Protein AF-0000000078239901 (afdb_homodimer)

Radius of gyration: 20.85 Å; Cα contacts (8 Å, |Δi|>4): 541; chains: 2; bounding box: 59×60×46 Å

Sequence (384 aa):
MGPTSSGNRYIVTVIDQFTRYLGAYAVPNNKAETIAEVLFSKWICEQGRWPDSIMSDRGTEFENSTTKALCSIMNITQRFTKGYCPRENGLTERVNGTISRMLQKTTVVPSEWDKILPQVVYAYNATPHDVTRESPHFLLYGHDPHYPSDVMPTTELSPNLVDYDQYKTEFLNGLKLARECIDEYRNNGARRMGPTSSGNRYIVTVIDQFTRYLGAYAVPNNKAETIAEVLFSKWICEQGRWPDSIMSDRGTEFENSTTKALCSIMNITQRFTKGYCPRENGLTERVNGTISRMLQKTTVVPSEWDKILPQVVYAYNATPHDVTRESPHFLLYGHDPHYPSDVMPTTELSPNLVDYDQYKTEFLNGLKLARECIDEYRNNGARR

Foldseek 3Di:
DDAAPVQFGDKDWDADPPLRQIDIDTHNDLALVRNCCCVPVPCCPVVVDDDQEDEEAPDCSCPDDVNVVVCVVSNYHYHYDDVPPCVVVVSVVVVVVLLVVLLVFQPPDVNCSNLLSVLLSLLQQQDQDPVVRHRSVCVVPVDHDDDPPPPPPPPCLPPPVPDDPVSVSSHSSSNVSSNVSVVVVVVVVVVD/DDAAPVQFGDKDWDADPPLRQIDIDTHNDLALVRNCCCVPVPVCPVVPDDDQEDEEAPDCSCPDDVNVVVCVVSNYHYHYDDVPPCVVVVSVVVVVVLLVVLLVQQPPDPNCSNLLSVLLSLLQQQDQDPVVRHRSVCVVPVDHDDDPPPPPPPPPLPPPVPDDPVSVSSHSSSNVSSNVSVVVVVVVVVVD

Structure (mmCIF, N/CA/C/O backbone):
data_AF-0000000078239901-model_v1
#
loop_
_entity.id
_entity.type
_entity.pdbx_description
1 polymer 'Integrase core domain protein'
#
loop_
_atom_site.group_PDB
_atom_site.id
_atom_site.type_symbol
_atom_site.label_atom_id
_atom_site.label_alt_id
_atom_site.label_comp_id
_atom_site.label_asym_id
_atom_site.label_entity_id
_atom_site.label_seq_id
_atom_site.pdbx_PDB_ins_code
_atom_site.Cartn_x
_atom_site.Cartn_y
_atom_site.Cartn_z
_atom_site.occupancy
_atom_site.B_iso_or_equiv
_atom_site.auth_seq_id
_atom_site.auth_comp_id
_atom_site.auth_asym_id
_atom_site.auth_atom_id
_atom_site.pdbx_PDB_model_num
ATOM 1 N N . MET A 1 1 ? 7.938 -7.555 -18.312 1 80.25 1 MET A N 1
ATOM 2 C CA . MET A 1 1 ? 6.57 -8.047 -18.453 1 80.25 1 MET A CA 1
ATOM 3 C C . MET A 1 1 ? 5.867 -7.367 -19.625 1 80.25 1 MET A C 1
ATOM 5 O O . MET A 1 1 ? 4.855 -7.867 -20.125 1 80.25 1 MET A O 1
ATOM 9 N N . GLY A 1 2 ? 6.477 -6.359 -20.312 1 85.19 2 GLY A N 1
ATOM 10 C CA . GLY A 1 2 ? 5.852 -5.586 -21.375 1 85.19 2 GLY A CA 1
ATOM 11 C C . GLY A 1 2 ? 4.898 -4.523 -20.859 1 85.19 2 GLY A C 1
ATOM 12 O O . GLY A 1 2 ? 4.57 -4.496 -19.672 1 85.19 2 GLY A O 1
ATOM 13 N N . PRO A 1 3 ? 4.445 -3.635 -21.672 1 93.19 3 PRO A N 1
ATOM 14 C CA . PRO A 1 3 ? 3.555 -2.545 -21.266 1 93.19 3 PRO A CA 1
ATOM 15 C C . PRO A 1 3 ? 2.145 -3.025 -20.938 1 93.19 3 PRO A C 1
ATOM 17 O O . PRO A 1 3 ? 1.633 -3.943 -21.578 1 93.19 3 PRO A O 1
ATOM 20 N N . THR A 1 4 ? 1.563 -2.465 -19.938 1 95.62 4 THR A N 1
ATOM 21 C CA . THR A 1 4 ? 0.193 -2.791 -19.562 1 95.62 4 THR A CA 1
ATOM 22 C C . THR A 1 4 ? -0.784 -1.768 -20.141 1 95.62 4 THR A C 1
ATOM 24 O O . THR A 1 4 ? -0.374 -0.695 -20.594 1 95.62 4 THR A O 1
ATOM 27 N N . SER A 1 5 ? -2.076 -2.152 -20.125 1 93.19 5 SER A N 1
ATOM 28 C CA . SER A 1 5 ? -3.127 -1.239 -20.562 1 93.19 5 SER A CA 1
ATOM 29 C C . SER A 1 5 ? -3.193 -0.004 -19.656 1 93.19 5 SER A C 1
ATOM 31 O O . SER A 1 5 ? -3.645 1.058 -20.094 1 93.19 5 SER A O 1
ATOM 33 N N . SER A 1 6 ? -2.652 -0.092 -18.438 1 92.38 6 SER A N 1
ATOM 34 C CA . SER A 1 6 ? -2.658 1.025 -17.5 1 92.38 6 SER A CA 1
ATOM 35 C C . SER A 1 6 ? -1.399 1.875 -17.641 1 92.38 6 SER A C 1
ATOM 37 O O . SER A 1 6 ? -1.228 2.867 -16.938 1 92.38 6 SER A O 1
ATOM 39 N N . GLY A 1 7 ? -0.468 1.478 -18.5 1 94.38 7 GLY A N 1
ATOM 40 C CA . GLY A 1 7 ? 0.704 2.281 -18.812 1 94.38 7 GLY A CA 1
ATOM 41 C C . GLY A 1 7 ? 1.938 1.86 -18.031 1 94.38 7 GLY A C 1
ATOM 42 O O . GLY A 1 7 ? 2.98 2.514 -18.109 1 94.38 7 GLY A O 1
ATOM 43 N N . ASN A 1 8 ? 1.846 0.802 -17.297 1 96.62 8 ASN A N 1
ATOM 44 C CA . ASN A 1 8 ? 3 0.309 -16.547 1 96.62 8 ASN A CA 1
ATOM 45 C C . ASN A 1 8 ? 3.889 -0.578 -17.422 1 96.62 8 ASN A C 1
ATOM 47 O O . ASN A 1 8 ? 3.408 -1.225 -18.344 1 96.62 8 ASN A O 1
ATOM 51 N N . ARG A 1 9 ? 5.227 -0.588 -17.047 1 95.88 9 ARG A N 1
ATOM 52 C CA . ARG A 1 9 ? 6.18 -1.339 -17.859 1 95.88 9 ARG A CA 1
ATOM 53 C C . ARG A 1 9 ? 7.145 -2.131 -16.969 1 95.88 9 ARG A C 1
ATOM 55 O O . ARG A 1 9 ? 7.691 -3.146 -17.406 1 95.88 9 ARG A O 1
ATOM 62 N N . TYR A 1 10 ? 7.324 -1.646 -15.758 1 94.44 10 TYR A N 1
ATOM 63 C CA . TYR A 1 10 ? 8.32 -2.23 -14.867 1 94.44 10 TYR A CA 1
ATOM 64 C C . TYR A 1 10 ? 7.703 -2.576 -13.516 1 94.44 10 TYR A C 1
ATOM 66 O O . TYR A 1 10 ? 6.625 -2.088 -13.18 1 94.44 10 TYR A O 1
ATOM 74 N N . ILE A 1 11 ? 8.367 -3.473 -12.836 1 96.06 11 ILE A N 1
ATOM 75 C CA . ILE A 1 11 ? 8.031 -3.764 -11.445 1 96.06 11 ILE A CA 1
ATOM 76 C C . ILE A 1 11 ? 9.211 -3.385 -10.547 1 96.06 11 ILE A C 1
ATOM 78 O O . ILE A 1 11 ? 10.352 -3.783 -10.797 1 96.06 11 ILE A O 1
ATOM 82 N N . VAL A 1 12 ? 9.008 -2.521 -9.594 1 94.81 12 VAL A N 1
ATOM 83 C CA . VAL A 1 12 ? 9.984 -2.246 -8.539 1 94.81 12 VAL A CA 1
ATOM 84 C C . VAL A 1 12 ? 9.695 -3.117 -7.324 1 94.81 12 VAL A C 1
ATOM 86 O O . VAL A 1 12 ? 8.602 -3.049 -6.75 1 94.81 12 VAL A O 1
ATOM 89 N N . THR A 1 13 ? 10.609 -3.943 -6.977 1 95.25 13 THR A N 1
ATOM 90 C CA . THR A 1 13 ? 10.438 -4.816 -5.82 1 95.25 13 THR A CA 1
ATOM 91 C C . THR A 1 13 ? 11.234 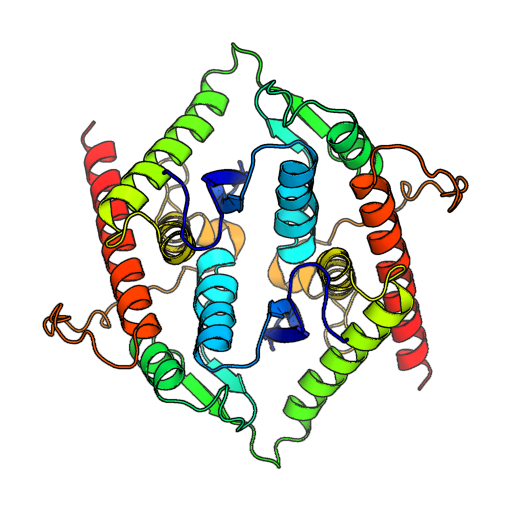-4.297 -4.629 1 95.25 13 THR A C 1
ATOM 93 O O . THR A 1 13 ? 12.344 -3.791 -4.793 1 95.25 13 THR A O 1
ATOM 96 N N . VAL A 1 14 ? 10.641 -4.336 -3.488 1 95 14 VAL A N 1
ATOM 97 C CA . VAL A 1 14 ? 11.266 -4.02 -2.207 1 95 14 VAL A CA 1
ATOM 98 C C . VAL A 1 14 ? 11.078 -5.191 -1.243 1 95 14 VAL A C 1
ATOM 100 O O . VAL A 1 14 ? 9.969 -5.688 -1.064 1 95 14 VAL A O 1
ATOM 103 N N . ILE A 1 15 ? 12.172 -5.637 -0.667 1 93.69 15 ILE A N 1
ATOM 104 C CA . ILE A 1 15 ? 12.086 -6.785 0.227 1 93.69 15 ILE A CA 1
ATOM 105 C C . ILE A 1 15 ? 12.711 -6.438 1.577 1 93.69 15 ILE A C 1
ATOM 107 O O . ILE A 1 15 ? 13.805 -5.867 1.635 1 93.69 15 ILE A O 1
ATOM 111 N N . ASP A 1 16 ? 11.938 -6.695 2.594 1 92.69 16 ASP A N 1
ATOM 112 C CA . ASP A 1 16 ? 12.477 -6.586 3.945 1 92.69 16 ASP A CA 1
ATOM 113 C C . ASP A 1 16 ? 13.422 -7.742 4.25 1 92.69 16 ASP A C 1
ATOM 115 O O . ASP A 1 16 ? 13.031 -8.906 4.188 1 92.69 16 ASP A O 1
ATOM 119 N N . GLN A 1 17 ? 14.594 -7.484 4.621 1 88.5 17 GLN A N 1
ATOM 120 C CA . GLN A 1 17 ? 15.609 -8.523 4.777 1 88.5 17 GLN A CA 1
ATOM 121 C C . GLN A 1 17 ? 15.344 -9.367 6.023 1 88.5 17 GLN A C 1
ATOM 123 O O . GLN A 1 17 ? 15.742 -10.531 6.086 1 88.5 17 GLN A O 1
ATOM 128 N N . PHE A 1 18 ? 14.625 -8.828 6.961 1 88.38 18 PHE A N 1
ATOM 129 C CA . PHE A 1 18 ? 14.367 -9.555 8.195 1 88.38 18 PHE A CA 1
ATOM 130 C C . PHE A 1 18 ? 13.156 -10.461 8.055 1 88.38 18 PHE A C 1
ATOM 132 O O . PHE A 1 18 ? 13.258 -11.68 8.227 1 88.38 18 PHE A O 1
ATOM 139 N N . THR A 1 19 ? 12.047 -9.938 7.672 1 92.5 19 THR A N 1
ATOM 140 C CA . THR A 1 19 ? 10.797 -10.688 7.582 1 92.5 19 THR A CA 1
ATOM 141 C C . THR A 1 19 ? 10.656 -11.336 6.211 1 92.5 19 THR A C 1
ATOM 143 O O . THR A 1 19 ? 9.836 -12.242 6.023 1 92.5 19 THR A O 1
ATOM 146 N N . ARG A 1 20 ? 11.414 -10.82 5.246 1 91.44 20 ARG A N 1
ATOM 147 C CA . ARG A 1 20 ? 11.344 -11.234 3.848 1 91.44 20 ARG A CA 1
ATOM 148 C C . ARG A 1 20 ? 10.031 -10.773 3.211 1 91.44 20 ARG A C 1
ATOM 150 O O . ARG A 1 20 ? 9.633 -11.289 2.164 1 91.44 20 ARG A O 1
ATOM 157 N N . TYR A 1 21 ? 9.367 -9.852 3.898 1 95.12 21 TYR A N 1
ATOM 158 C CA . TYR A 1 21 ? 8.125 -9.328 3.344 1 95.12 21 TYR A CA 1
ATOM 159 C C . TYR A 1 21 ? 8.383 -8.578 2.039 1 95.12 21 TYR A C 1
ATOM 161 O O . TYR A 1 21 ? 9.266 -7.719 1.972 1 95.12 21 TYR A O 1
ATOM 169 N N . LEU A 1 22 ? 7.613 -8.914 1.047 1 96.31 22 LEU A N 1
ATOM 170 C CA . LEU A 1 22 ? 7.809 -8.391 -0.302 1 96.31 22 LEU A CA 1
ATOM 171 C C . LEU A 1 22 ? 6.805 -7.285 -0.608 1 96.31 22 LEU A C 1
ATOM 173 O O . LEU A 1 22 ? 5.617 -7.422 -0.32 1 96.31 22 LEU A O 1
ATOM 177 N N . GLY A 1 23 ? 7.328 -6.176 -1.063 1 97.12 23 GLY A N 1
ATOM 178 C CA . GLY A 1 23 ? 6.547 -5.227 -1.837 1 97.12 23 GLY A CA 1
ATOM 179 C C . GLY A 1 23 ? 6.887 -5.234 -3.314 1 97.12 23 GLY A C 1
ATOM 180 O O . GLY A 1 23 ? 8.055 -5.363 -3.686 1 97.12 23 GLY A O 1
ATOM 181 N N . ALA A 1 24 ? 5.906 -5.133 -4.141 1 97.38 24 ALA A N 1
ATOM 182 C CA . ALA A 1 24 ? 6.078 -5.047 -5.59 1 97.38 24 ALA A CA 1
ATOM 183 C C . ALA A 1 24 ? 5.145 -4.004 -6.195 1 97.38 24 ALA A C 1
ATOM 185 O O . ALA A 1 24 ? 3.936 -4.023 -5.941 1 97.38 24 ALA A O 1
ATOM 186 N N . TYR A 1 25 ? 5.691 -3.145 -6.973 1 97.12 25 TYR A N 1
ATOM 187 C CA . TYR A 1 25 ? 4.961 -1.983 -7.469 1 97.12 25 TYR A CA 1
ATOM 188 C C . TYR A 1 25 ? 5.117 -1.844 -8.977 1 97.12 25 TYR A C 1
ATOM 190 O O . TYR A 1 25 ? 6.238 -1.771 -9.484 1 97.12 25 TYR A O 1
ATOM 198 N N . ALA A 1 26 ? 3.996 -1.856 -9.68 1 97.12 26 ALA A N 1
ATOM 199 C CA . ALA A 1 26 ? 4.016 -1.604 -11.125 1 97.12 26 ALA A CA 1
ATOM 200 C C . ALA A 1 26 ? 4.262 -0.126 -11.414 1 97.12 26 ALA A C 1
ATOM 202 O O . ALA A 1 26 ? 3.605 0.745 -10.844 1 97.12 26 ALA A O 1
ATOM 203 N N . VAL A 1 27 ? 5.238 0.148 -12.289 1 96.5 27 VAL A N 1
ATOM 204 C CA . VAL A 1 27 ? 5.586 1.536 -12.578 1 96.5 27 VAL A CA 1
ATOM 205 C C . VAL A 1 27 ? 5.738 1.73 -14.086 1 96.5 27 VAL A C 1
ATOM 207 O O . VAL A 1 27 ? 6.047 0.783 -14.812 1 96.5 27 VAL A O 1
ATOM 210 N N . PRO A 1 28 ? 5.512 2.98 -14.523 1 96 28 PRO A N 1
ATOM 211 C CA . PRO A 1 28 ? 5.559 3.236 -15.969 1 96 28 PRO A CA 1
ATOM 212 C C . PRO A 1 28 ? 6.984 3.334 -16.5 1 96 28 PRO A C 1
ATOM 214 O O . PRO A 1 28 ? 7.211 3.158 -17.703 1 96 28 PRO A O 1
ATOM 217 N N . ASN A 1 29 ? 7.941 3.684 -15.625 1 94.06 29 ASN A N 1
ATOM 218 C CA . ASN A 1 29 ? 9.336 3.846 -16.031 1 94.06 29 ASN A CA 1
ATOM 219 C C . ASN A 1 29 ? 10.289 3.584 -14.875 1 94.06 29 ASN A C 1
ATOM 221 O O . ASN A 1 29 ? 9.859 3.328 -13.75 1 94.06 29 ASN A O 1
ATOM 225 N N . ASN A 1 30 ? 11.492 3.578 -15.195 1 90.75 30 ASN A N 1
ATOM 226 C CA . ASN A 1 30 ? 12.492 3.297 -14.172 1 90.75 30 ASN A CA 1
ATOM 227 C C . ASN A 1 30 ? 13.32 4.535 -13.844 1 90.75 30 ASN A C 1
ATOM 229 O O . ASN A 1 30 ? 14.516 4.43 -13.555 1 90.75 30 ASN A O 1
ATOM 233 N N . LYS A 1 31 ? 12.688 5.656 -13.867 1 91.38 31 LYS A N 1
ATOM 234 C CA . LYS A 1 31 ? 13.375 6.902 -13.547 1 91.38 31 LYS A CA 1
ATOM 235 C C . LYS A 1 31 ? 13.586 7.047 -12.047 1 91.38 31 LYS A C 1
ATOM 237 O O . LYS A 1 31 ? 12.867 6.441 -11.25 1 91.38 31 LYS A O 1
ATOM 242 N N . ALA A 1 32 ? 14.508 7.887 -11.711 1 89.31 32 ALA A N 1
ATOM 243 C CA . ALA A 1 32 ? 14.883 8.109 -10.312 1 89.31 32 ALA A CA 1
ATOM 244 C C . ALA A 1 32 ? 13.688 8.578 -9.492 1 89.31 32 ALA A C 1
ATOM 246 O O . ALA A 1 32 ? 13.469 8.102 -8.375 1 89.31 32 ALA A O 1
ATOM 247 N N . GLU A 1 33 ? 12.938 9.461 -10.047 1 89.69 33 GLU A N 1
ATOM 248 C CA . GLU A 1 33 ? 11.789 10.008 -9.336 1 89.69 33 GLU A CA 1
ATOM 249 C C . GLU A 1 33 ? 10.742 8.93 -9.07 1 89.69 33 GLU A C 1
ATOM 251 O O . GLU A 1 33 ? 10.164 8.875 -7.98 1 89.69 33 GLU A O 1
ATOM 256 N N . THR A 1 34 ? 10.531 8.125 -10.07 1 93.12 34 THR A N 1
ATOM 257 C CA . THR A 1 34 ? 9.57 7.035 -9.945 1 93.12 34 THR A CA 1
ATOM 258 C C . THR A 1 34 ? 10.008 6.059 -8.859 1 93.12 34 THR A C 1
ATOM 260 O O . THR A 1 34 ? 9.195 5.633 -8.039 1 93.12 34 THR A O 1
ATOM 263 N N . ILE A 1 35 ? 11.211 5.77 -8.805 1 92.81 35 ILE A N 1
ATOM 264 C CA . ILE A 1 35 ? 11.75 4.848 -7.82 1 92.81 35 ILE A CA 1
ATOM 265 C C . ILE A 1 35 ? 11.664 5.465 -6.43 1 92.81 35 ILE A C 1
ATOM 267 O O . ILE A 1 35 ? 11.305 4.785 -5.461 1 92.81 35 ILE A O 1
ATOM 271 N N . ALA A 1 36 ? 12.008 6.723 -6.344 1 93.12 36 ALA A N 1
ATOM 272 C CA . ALA A 1 36 ? 11.898 7.422 -5.07 1 93.12 36 ALA A CA 1
ATOM 273 C C . ALA A 1 36 ? 10.461 7.395 -4.551 1 93.12 36 ALA A C 1
ATOM 275 O O . ALA A 1 36 ? 10.227 7.195 -3.357 1 93.12 36 ALA A O 1
ATOM 276 N N . GLU A 1 37 ? 9.531 7.598 -5.441 1 93.94 37 GLU A N 1
ATOM 277 C CA . GLU A 1 37 ? 8.125 7.562 -5.051 1 93.94 37 GLU A CA 1
ATOM 278 C C . GLU A 1 37 ? 7.742 6.203 -4.477 1 93.94 37 GLU A C 1
ATOM 280 O O . GLU A 1 37 ? 7.031 6.125 -3.471 1 93.94 37 GLU A O 1
ATOM 285 N N . VAL A 1 38 ? 8.172 5.191 -5.117 1 95.69 38 VAL A N 1
ATOM 286 C CA . VAL A 1 38 ? 7.887 3.838 -4.656 1 95.69 38 VAL A CA 1
ATOM 287 C C . VAL A 1 38 ? 8.461 3.637 -3.254 1 95.69 38 VAL A C 1
ATOM 289 O O . VAL A 1 38 ? 7.758 3.168 -2.354 1 95.69 38 VAL A O 1
ATOM 292 N N . LEU A 1 39 ? 9.656 4.035 -3.061 1 95.5 39 LEU A N 1
ATOM 293 C CA . LEU A 1 39 ? 10.359 3.779 -1.809 1 95.5 39 LEU A CA 1
ATOM 294 C C . LEU A 1 39 ? 9.797 4.637 -0.683 1 95.5 39 LEU A C 1
ATOM 296 O O . LEU A 1 39 ? 9.445 4.125 0.383 1 95.5 39 LEU A O 1
ATOM 300 N N . PHE A 1 40 ? 9.641 5.895 -0.945 1 94.75 40 PHE A N 1
ATOM 301 C CA . PHE A 1 40 ? 9.352 6.816 0.145 1 94.75 40 PHE A CA 1
ATOM 302 C C . PHE A 1 40 ? 7.848 7.012 0.302 1 94.75 40 PHE A C 1
ATOM 304 O O . PHE A 1 40 ? 7.32 6.945 1.414 1 94.75 40 PHE A O 1
ATOM 311 N N . SER A 1 41 ? 7.137 7.207 -0.778 1 95.75 41 SER A N 1
ATOM 312 C CA . SER A 1 41 ? 5.703 7.441 -0.682 1 95.75 41 SER A CA 1
ATOM 313 C C . SER A 1 41 ? 4.945 6.141 -0.438 1 95.75 41 SER A C 1
ATOM 315 O O . SER A 1 41 ? 4.07 6.078 0.431 1 95.75 41 SER A O 1
ATOM 317 N N . LYS A 1 42 ? 5.254 5.102 -1.171 1 96.25 42 LYS A N 1
ATOM 318 C CA . LYS A 1 42 ? 4.469 3.873 -1.099 1 96.25 42 LYS A CA 1
ATOM 319 C C . LYS A 1 42 ? 4.961 2.971 0.029 1 96.25 42 LYS A C 1
ATOM 321 O O . LYS A 1 42 ? 4.258 2.768 1.021 1 96.25 42 LYS A O 1
ATOM 326 N N . TRP A 1 43 ? 6.203 2.555 0 1 96.75 43 TRP A N 1
ATOM 327 C CA . TRP A 1 43 ? 6.734 1.589 0.957 1 96.75 43 TRP A CA 1
ATOM 328 C C . TRP A 1 43 ? 6.777 2.182 2.361 1 96.75 43 TRP A C 1
ATOM 330 O O . TRP A 1 43 ? 6.273 1.582 3.312 1 96.75 43 TRP A O 1
ATOM 340 N N . ILE A 1 44 ? 7.324 3.383 2.465 1 95.5 44 ILE A N 1
ATOM 341 C CA . ILE A 1 44 ? 7.551 3.955 3.787 1 95.5 44 ILE A CA 1
ATOM 342 C C . ILE A 1 44 ? 6.27 4.625 4.285 1 95.5 44 ILE A C 1
ATOM 344 O O . ILE A 1 44 ? 5.695 4.207 5.289 1 95.5 44 ILE A O 1
ATOM 348 N N . CYS A 1 45 ? 5.73 5.621 3.551 1 95.19 45 CYS A N 1
ATOM 349 C CA . CYS A 1 45 ? 4.641 6.441 4.074 1 95.19 45 CYS A CA 1
ATOM 350 C C . CYS A 1 45 ? 3.326 5.672 4.059 1 95.19 45 CYS A C 1
ATOM 352 O O . CYS A 1 45 ? 2.672 5.531 5.094 1 95.19 45 CYS A O 1
ATOM 354 N N . GLU A 1 46 ? 2.963 5.137 2.936 1 94.75 46 GLU A N 1
ATOM 355 C CA . GLU A 1 46 ? 1.666 4.48 2.811 1 94.75 46 GLU A CA 1
ATOM 356 C C . GLU A 1 46 ? 1.615 3.199 3.639 1 94.75 46 GLU A C 1
ATOM 358 O O . GLU A 1 46 ? 0.605 2.91 4.281 1 94.75 46 GLU A O 1
ATOM 363 N N . GLN A 1 47 ? 2.746 2.439 3.625 1 94.5 47 GLN A N 1
ATOM 364 C CA . GLN A 1 47 ? 2.709 1.123 4.254 1 94.5 47 GLN A CA 1
ATOM 365 C C . GLN A 1 47 ? 3.393 1.145 5.617 1 94.5 47 GLN A C 1
ATOM 367 O O . GLN A 1 47 ? 3.348 0.159 6.355 1 94.5 47 GLN A O 1
ATOM 372 N N . GLY A 1 48 ? 4.012 2.277 5.953 1 92.75 48 GLY A N 1
ATOM 373 C CA . GLY A 1 48 ? 4.535 2.48 7.293 1 92.75 48 GLY A CA 1
ATOM 374 C C . GLY A 1 48 ? 5.797 1.679 7.57 1 92.75 48 GLY A C 1
ATOM 375 O O . GLY A 1 48 ? 6.078 1.335 8.719 1 92.75 48 GLY A O 1
ATOM 376 N N . ARG A 1 49 ? 6.551 1.345 6.504 1 93.44 49 ARG A N 1
ATOM 377 C CA . ARG A 1 49 ? 7.719 0.492 6.688 1 93.44 49 ARG A CA 1
ATOM 378 C C . ARG A 1 49 ? 9.008 1.293 6.543 1 93.44 49 ARG A C 1
ATOM 380 O O . ARG A 1 49 ? 9.648 1.268 5.488 1 93.44 49 ARG A O 1
ATOM 387 N N . TRP A 1 50 ? 9.406 1.947 7.598 1 93.06 50 TRP A N 1
ATOM 388 C CA . TRP A 1 50 ? 10.609 2.781 7.637 1 93.06 50 TRP A CA 1
ATOM 389 C C . TRP A 1 50 ? 11.852 1.937 7.898 1 93.06 50 TRP A C 1
ATOM 391 O O . TRP A 1 50 ? 12.023 1.397 8.992 1 93.06 50 TRP A O 1
ATOM 401 N N . PRO A 1 51 ? 12.711 1.903 6.938 1 92.69 51 PRO A N 1
ATOM 402 C CA . PRO A 1 51 ? 13.898 1.067 7.121 1 92.69 51 PRO A CA 1
ATOM 403 C C . PRO A 1 51 ? 15.062 1.824 7.762 1 92.69 51 PRO A C 1
ATOM 405 O O . PRO A 1 51 ? 15.125 3.053 7.672 1 92.69 51 PRO A O 1
ATOM 408 N N . ASP A 1 52 ? 15.922 1.051 8.383 1 91.5 52 ASP A N 1
ATOM 409 C CA . ASP A 1 52 ? 17.172 1.63 8.859 1 91.5 52 ASP A CA 1
ATOM 410 C C . ASP A 1 52 ? 18.156 1.833 7.715 1 91.5 52 ASP A C 1
ATOM 412 O O . ASP A 1 52 ? 18.922 2.797 7.715 1 91.5 52 ASP A O 1
ATOM 416 N N . SER A 1 53 ? 18.062 0.915 6.797 1 92.81 53 SER A N 1
ATOM 417 C CA . SER A 1 53 ? 18.953 0.974 5.648 1 92.81 53 SER A CA 1
ATOM 418 C C . SER A 1 53 ? 18.281 0.442 4.387 1 92.81 53 SER A C 1
ATOM 420 O O . SER A 1 53 ? 17.406 -0.426 4.465 1 92.81 53 SER A O 1
ATOM 422 N N . ILE A 1 54 ? 18.641 1.037 3.314 1 91.56 54 ILE A N 1
ATOM 423 C CA . ILE A 1 54 ? 18.203 0.582 2.004 1 91.56 54 ILE A CA 1
ATOM 424 C C . ILE A 1 54 ? 19.391 0.094 1.189 1 91.56 54 ILE A C 1
ATOM 426 O O . ILE A 1 54 ? 20.391 0.8 1.067 1 91.56 54 ILE A O 1
ATOM 430 N N . MET A 1 55 ? 19.25 -1.132 0.747 1 89.38 55 MET A N 1
ATOM 431 C CA . MET A 1 55 ? 20.281 -1.718 -0.109 1 89.38 55 MET A CA 1
ATOM 432 C C . MET A 1 55 ? 19.781 -1.854 -1.543 1 89.38 55 MET A C 1
ATOM 434 O O . MET A 1 55 ? 18.688 -2.369 -1.777 1 89.38 55 MET A O 1
ATOM 438 N N . SER A 1 56 ? 20.578 -1.285 -2.52 1 86 56 SER A N 1
ATOM 439 C CA . SER A 1 56 ? 20.203 -1.386 -3.924 1 86 56 SER A CA 1
ATOM 440 C C . SER A 1 56 ? 21.422 -1.574 -4.816 1 86 56 SER A C 1
ATOM 442 O O . SER A 1 56 ? 22.547 -1.418 -4.359 1 86 56 SER A O 1
ATOM 444 N N . ASP A 1 57 ? 21.172 -2.037 -6.047 1 78.81 57 ASP A N 1
ATOM 445 C CA . ASP A 1 57 ? 22.266 -2.084 -7.012 1 78.81 57 ASP A CA 1
ATOM 446 C C . ASP A 1 57 ? 22.672 -0.68 -7.457 1 78.81 57 ASP A C 1
ATOM 448 O O . ASP A 1 57 ? 22.047 0.306 -7.051 1 78.81 57 ASP A O 1
ATOM 452 N N . ARG A 1 58 ? 23.766 -0.565 -8.133 1 72.75 58 ARG A N 1
ATOM 453 C CA . ARG A 1 58 ? 24.328 0.732 -8.492 1 72.75 58 ARG A CA 1
ATOM 454 C C . ARG A 1 58 ? 23.719 1.242 -9.797 1 72.75 58 ARG A C 1
ATOM 456 O O . ARG A 1 58 ? 24.406 1.901 -10.586 1 72.75 58 ARG A O 1
ATOM 463 N N . GLY A 1 59 ? 22.516 0.968 -9.969 1 78.56 59 GLY A N 1
ATOM 464 C CA . GLY A 1 59 ? 21.844 1.568 -11.109 1 78.56 59 GLY A CA 1
ATOM 465 C C . GLY A 1 59 ? 21.5 3.033 -10.906 1 78.56 59 GLY A C 1
ATOM 466 O O . GLY A 1 59 ? 21.219 3.457 -9.781 1 78.56 59 GLY A O 1
ATOM 467 N N . THR A 1 60 ? 21.531 3.859 -11.875 1 77.81 60 THR A N 1
ATOM 468 C CA . THR A 1 60 ? 21.312 5.297 -11.805 1 77.81 60 THR A CA 1
ATOM 469 C C . THR A 1 60 ? 19.938 5.598 -11.203 1 77.81 60 THR A C 1
ATOM 471 O O . THR A 1 60 ? 19.719 6.676 -10.648 1 77.81 60 THR A O 1
ATOM 474 N N . GLU A 1 61 ? 19.047 4.66 -11.32 1 81.5 61 GLU A N 1
ATOM 475 C CA . GLU A 1 61 ? 17.703 4.832 -10.766 1 81.5 61 GLU A CA 1
ATOM 476 C C . GLU A 1 61 ? 17.734 4.754 -9.242 1 81.5 61 GLU A C 1
ATOM 478 O O . GLU A 1 61 ? 16.828 5.246 -8.57 1 81.5 61 GLU A O 1
ATOM 483 N N . PHE A 1 62 ? 18.797 4.277 -8.688 1 82.31 62 PHE A N 1
ATOM 484 C CA . PHE A 1 62 ? 18.922 4.133 -7.246 1 82.31 62 PHE A CA 1
ATOM 485 C C . PHE A 1 62 ? 20 5.055 -6.695 1 82.31 62 PHE A C 1
ATOM 487 O O . PHE A 1 62 ? 19.906 5.527 -5.562 1 82.31 62 PHE A O 1
ATOM 494 N N . GLU A 1 63 ? 20.984 5.109 -7.539 1 79.31 63 GLU A N 1
ATOM 495 C CA . GLU A 1 63 ? 22.078 5.984 -7.141 1 79.31 63 GLU A CA 1
ATOM 496 C C . GLU A 1 63 ? 21.953 7.359 -7.789 1 79.31 63 GLU A C 1
ATOM 498 O O . GLU A 1 63 ? 22.469 7.59 -8.883 1 79.31 63 GLU A O 1
ATOM 503 N N . ASN A 1 64 ? 21.281 8.219 -7.125 1 84.44 64 ASN A N 1
ATOM 504 C CA . ASN A 1 64 ? 21.031 9.57 -7.609 1 84.44 64 ASN A CA 1
ATOM 505 C C . ASN A 1 64 ? 20.891 10.562 -6.457 1 84.44 64 ASN A C 1
ATOM 507 O O . ASN A 1 64 ? 20.797 10.156 -5.297 1 84.44 64 ASN A O 1
ATOM 511 N N . SER A 1 65 ? 20.922 11.727 -6.781 1 83 65 SER A N 1
ATOM 512 C CA . SER A 1 65 ? 20.969 12.789 -5.777 1 83 65 SER A CA 1
ATOM 513 C C . SER A 1 65 ? 19.656 12.844 -4.992 1 83 65 SER A C 1
ATOM 515 O O . SER A 1 65 ? 19.656 13.164 -3.801 1 83 65 SER A O 1
ATOM 517 N N . THR A 1 66 ? 18.609 12.531 -5.652 1 84.44 66 THR A N 1
ATOM 518 C CA . THR A 1 66 ? 17.312 12.594 -5.008 1 84.44 66 THR A CA 1
ATOM 519 C C . THR A 1 66 ? 17.203 11.555 -3.896 1 84.44 66 THR A C 1
ATOM 521 O O . THR A 1 66 ? 16.875 11.891 -2.756 1 84.44 66 THR A O 1
ATOM 524 N N . THR A 1 67 ? 17.469 10.391 -4.207 1 88.56 67 THR A N 1
ATOM 525 C CA . THR A 1 67 ? 17.391 9.297 -3.24 1 88.56 67 THR A CA 1
ATOM 526 C C . THR A 1 67 ? 18.406 9.492 -2.117 1 88.56 67 THR A C 1
ATOM 528 O O . THR A 1 67 ? 18.094 9.289 -0.944 1 88.56 67 THR A O 1
ATOM 531 N N . LYS A 1 68 ? 19.531 9.922 -2.477 1 87.31 68 LYS A N 1
ATOM 532 C CA . LYS A 1 68 ? 20.578 10.172 -1.489 1 87.31 68 LYS A CA 1
ATOM 533 C C . LYS A 1 68 ? 20.156 11.242 -0.49 1 87.31 68 LYS A C 1
ATOM 535 O O . LYS A 1 68 ? 20.328 11.078 0.719 1 87.31 68 LYS A O 1
ATOM 540 N N . ALA A 1 69 ? 19.641 12.289 -0.965 1 84.69 69 ALA A N 1
ATOM 541 C CA . ALA A 1 69 ? 19.203 13.391 -0.11 1 84.69 69 ALA A CA 1
ATOM 542 C C . ALA A 1 69 ? 18.078 12.945 0.818 1 84.69 69 ALA A C 1
ATOM 544 O O . ALA A 1 69 ? 18.094 13.258 2.012 1 84.69 69 ALA A O 1
ATOM 545 N N . LEU A 1 70 ? 17.109 12.234 0.261 1 87.94 70 LEU A N 1
ATOM 546 C CA . LEU A 1 70 ? 15.969 11.758 1.047 1 87.94 70 LEU A CA 1
ATOM 547 C C . LEU A 1 70 ? 16.438 10.797 2.137 1 87.94 70 LEU A C 1
ATOM 549 O O . LEU A 1 70 ? 15.992 10.898 3.285 1 87.94 70 LEU A O 1
ATOM 553 N N . CYS A 1 71 ? 17.297 9.914 1.771 1 89.69 71 CYS A N 1
ATOM 554 C CA . CYS A 1 71 ? 17.828 8.977 2.752 1 89.69 71 CYS A CA 1
ATOM 555 C C . CYS A 1 71 ? 18.562 9.719 3.867 1 89.69 71 CYS A C 1
ATOM 557 O O . CYS A 1 71 ? 18.359 9.43 5.047 1 89.69 71 CYS A O 1
ATOM 559 N N . SER A 1 72 ? 1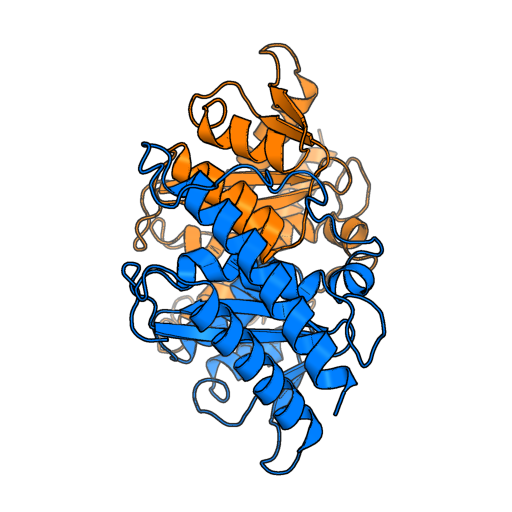9.344 10.641 3.486 1 86.56 72 SER A N 1
ATOM 560 C CA . SER A 1 72 ? 20.109 11.406 4.461 1 86.56 72 SER A CA 1
ATOM 561 C C . SER A 1 72 ? 19.188 12.133 5.438 1 86.56 72 SER A C 1
ATOM 563 O O . SER A 1 72 ? 19.344 12.023 6.652 1 86.56 72 SER A O 1
ATOM 565 N N . ILE A 1 73 ? 18.219 12.797 4.961 1 83.75 73 ILE A N 1
ATOM 566 C CA . ILE A 1 73 ? 17.312 13.602 5.781 1 83.75 73 ILE A CA 1
ATOM 567 C C . ILE A 1 73 ? 16.469 12.688 6.664 1 83.75 73 ILE A C 1
ATOM 569 O O . ILE A 1 73 ? 16.188 13.016 7.82 1 83.75 73 ILE A O 1
ATOM 573 N N . MET A 1 74 ? 16.109 11.547 6.145 1 88.19 74 MET A N 1
ATOM 574 C CA . MET A 1 74 ? 15.242 10.617 6.859 1 88.19 74 MET A CA 1
ATOM 575 C C . MET A 1 74 ? 16.062 9.664 7.727 1 88.19 74 MET A C 1
ATOM 577 O O . MET A 1 74 ? 15.508 8.742 8.336 1 88.19 74 MET A O 1
ATOM 581 N N . ASN A 1 75 ? 17.297 9.859 7.727 1 88.94 75 ASN A N 1
ATOM 582 C CA . ASN A 1 75 ? 18.203 9.055 8.523 1 88.94 75 ASN A CA 1
ATOM 583 C C . ASN A 1 75 ? 18.141 7.578 8.141 1 88.94 75 ASN A C 1
ATOM 585 O O . ASN A 1 75 ? 18.031 6.711 9.008 1 88.94 75 ASN A O 1
ATOM 589 N N . ILE A 1 76 ? 18.047 7.363 6.871 1 91.56 76 ILE A N 1
ATOM 590 C CA . ILE A 1 76 ? 18.125 6.027 6.293 1 91.56 76 ILE A CA 1
ATOM 591 C C . ILE A 1 76 ? 19.484 5.824 5.645 1 91.56 76 ILE A C 1
ATOM 593 O O . ILE A 1 76 ? 19.938 6.648 4.84 1 91.56 76 ILE A O 1
ATOM 597 N N . THR A 1 77 ? 20.203 4.801 6.012 1 92.5 77 THR A N 1
ATOM 598 C CA . THR A 1 77 ? 21.516 4.531 5.418 1 92.5 77 THR A CA 1
ATOM 599 C C . THR A 1 77 ? 21.359 3.881 4.047 1 92.5 77 THR A C 1
ATOM 601 O O . THR A 1 77 ? 20.641 2.883 3.902 1 92.5 77 THR A O 1
ATOM 604 N N . GLN A 1 78 ? 21.938 4.496 3.088 1 89.88 78 GLN A N 1
ATOM 605 C CA . GLN A 1 78 ? 21.922 3.92 1.747 1 89.88 78 GLN A CA 1
ATOM 606 C C . GLN A 1 78 ? 23.156 3.057 1.501 1 89.88 78 GLN A C 1
ATOM 608 O O . GLN A 1 78 ? 24.281 3.494 1.733 1 89.88 78 GLN A O 1
ATOM 613 N N . ARG A 1 79 ? 22.891 1.85 1.103 1 86.88 79 ARG A N 1
ATOM 614 C CA . ARG A 1 79 ? 23.969 0.917 0.788 1 86.88 79 ARG A CA 1
ATOM 615 C C . ARG A 1 79 ? 23.828 0.374 -0.63 1 86.88 79 ARG A C 1
ATOM 617 O O . ARG A 1 79 ? 22.719 0.191 -1.121 1 86.88 79 ARG A O 1
ATOM 624 N N . PHE A 1 80 ? 24.984 0.245 -1.219 1 83.75 80 PHE A N 1
ATOM 625 C CA . PHE A 1 80 ? 24.969 -0.294 -2.574 1 83.75 80 PHE A CA 1
ATOM 626 C C . PHE A 1 80 ? 25.672 -1.644 -2.629 1 83.75 80 PHE A C 1
ATOM 628 O O . PHE A 1 80 ? 26.688 -1.841 -1.975 1 83.75 80 PHE A O 1
ATOM 635 N N . THR A 1 81 ? 24.969 -2.594 -3.139 1 76.06 81 THR A N 1
ATOM 636 C CA . THR A 1 81 ? 25.562 -3.918 -3.275 1 76.06 81 THR A CA 1
ATOM 637 C C . THR A 1 81 ? 26.719 -3.891 -4.277 1 76.06 81 THR A C 1
ATOM 639 O O . THR A 1 81 ? 26.641 -3.215 -5.305 1 76.06 81 THR A O 1
ATOM 642 N N . LYS A 1 82 ? 27.875 -4.051 -3.693 1 64.06 82 LYS A N 1
ATOM 643 C CA . LYS A 1 82 ? 29.016 -4.207 -4.605 1 64.06 82 LYS A CA 1
ATOM 644 C C . LYS A 1 82 ? 28.766 -5.355 -5.586 1 64.06 82 LYS A C 1
ATOM 646 O O . LYS A 1 82 ? 28.016 -6.289 -5.285 1 64.06 82 LYS A O 1
ATOM 651 N N . GLY A 1 83 ? 29.047 -5.184 -6.969 1 58.34 83 GLY A N 1
ATOM 652 C CA . GLY A 1 83 ? 29.094 -6.387 -7.781 1 58.34 83 GLY A CA 1
ATOM 653 C C . GLY A 1 83 ? 29.391 -7.637 -6.98 1 58.34 83 GLY A C 1
ATOM 654 O O . GLY A 1 83 ? 29.188 -8.758 -7.461 1 58.34 83 GLY A O 1
ATOM 655 N N . TYR A 1 84 ? 29.875 -7.391 -5.77 1 54.66 84 TYR A N 1
ATOM 656 C CA . TYR A 1 84 ? 30.469 -8.562 -5.133 1 54.66 84 TYR A CA 1
ATOM 657 C C . TYR A 1 84 ? 29.656 -8.992 -3.914 1 54.66 84 TYR A C 1
ATOM 659 O O . TYR A 1 84 ? 30.172 -9.648 -3.012 1 54.66 84 TYR A O 1
ATOM 667 N N . CYS A 1 85 ? 28.438 -8.445 -3.631 1 63.09 85 CYS A N 1
ATOM 668 C CA . CYS A 1 85 ? 27.703 -9.125 -2.561 1 63.09 85 CYS A CA 1
ATOM 669 C C . CYS A 1 85 ? 26.719 -10.141 -3.127 1 63.09 85 CYS A C 1
ATOM 671 O O . CYS A 1 85 ? 25.547 -9.844 -3.301 1 63.09 85 CYS A O 1
ATOM 673 N N . PRO A 1 86 ? 27.234 -11.352 -3.395 1 65.38 86 PRO A N 1
ATOM 674 C CA . PRO A 1 86 ? 26.484 -12.398 -4.094 1 65.38 86 PRO A CA 1
ATOM 675 C C . PRO A 1 86 ? 25.172 -12.766 -3.385 1 65.38 86 PRO A C 1
ATOM 677 O O . PRO A 1 86 ? 24.172 -13.031 -4.039 1 65.38 86 PRO A O 1
ATOM 680 N N . ARG A 1 87 ? 25.172 -12.602 -2.02 1 67.88 87 ARG A N 1
ATOM 681 C CA . ARG A 1 87 ? 24.016 -13.078 -1.271 1 67.88 87 ARG A CA 1
ATOM 682 C C . ARG A 1 87 ? 22.828 -12.148 -1.45 1 67.88 87 ARG A C 1
ATOM 684 O O . ARG A 1 87 ? 21.703 -12.602 -1.69 1 67.88 87 ARG A O 1
ATOM 691 N N . GLU A 1 88 ? 23.094 -10.859 -1.311 1 67.44 88 GLU A N 1
ATOM 692 C CA . GLU A 1 88 ? 22 -9.898 -1.415 1 67.44 88 GLU A CA 1
ATOM 693 C C . GLU A 1 88 ? 21.484 -9.805 -2.848 1 67.44 88 GLU A C 1
ATOM 695 O O . GLU A 1 88 ? 20.281 -9.688 -3.074 1 67.44 88 GLU A O 1
ATOM 700 N N . ASN A 1 89 ? 22.453 -9.828 -3.762 1 71.75 89 ASN A N 1
ATOM 701 C CA . ASN A 1 89 ? 22.062 -9.836 -5.168 1 71.75 89 ASN A CA 1
ATOM 702 C C . ASN A 1 89 ? 21.297 -11.102 -5.539 1 71.75 89 ASN A C 1
ATOM 704 O O . ASN A 1 89 ? 20.359 -11.055 -6.324 1 71.75 89 ASN A O 1
ATOM 708 N N . GLY A 1 90 ? 21.734 -12.109 -4.867 1 75.44 90 GLY A N 1
ATOM 709 C CA . GLY A 1 90 ? 21.078 -13.375 -5.117 1 75.44 90 GLY A CA 1
ATOM 710 C C . GLY A 1 90 ? 19.625 -13.398 -4.652 1 75.44 90 GLY A C 1
ATOM 711 O O . GLY A 1 90 ? 18.75 -13.914 -5.348 1 75.44 90 GLY A O 1
ATOM 712 N N . LEU A 1 91 ? 19.344 -12.703 -3.498 1 80 91 LEU A N 1
ATOM 713 C CA . LEU A 1 91 ? 18 -12.672 -2.963 1 80 91 LEU A CA 1
ATOM 714 C C . LEU A 1 91 ? 17.062 -11.883 -3.881 1 80 91 LEU A C 1
ATOM 716 O O . LEU A 1 91 ? 15.977 -12.344 -4.223 1 80 91 LEU A O 1
ATOM 720 N N . THR A 1 92 ? 17.516 -10.664 -4.27 1 82.12 92 THR A N 1
ATOM 721 C CA . THR A 1 92 ? 16.688 -9.812 -5.117 1 82.12 92 THR A CA 1
ATOM 722 C C . THR A 1 92 ? 16.422 -10.484 -6.465 1 82.12 92 THR A C 1
ATOM 724 O O . THR A 1 92 ? 15.305 -10.445 -6.977 1 82.12 92 THR A O 1
ATOM 727 N N . GLU A 1 93 ? 17.484 -11.102 -7.016 1 82.75 93 GLU A N 1
ATOM 728 C CA . GLU A 1 93 ? 17.359 -11.805 -8.289 1 82.75 93 GLU A CA 1
ATOM 729 C C . GLU A 1 93 ? 16.391 -12.977 -8.18 1 82.75 93 GLU A C 1
ATOM 731 O O . GLU A 1 93 ? 15.57 -13.195 -9.07 1 82.75 93 GLU A O 1
ATOM 736 N N . ARG A 1 94 ? 16.484 -13.711 -7.141 1 84.25 94 ARG A N 1
ATOM 737 C CA . ARG A 1 94 ? 15.602 -14.859 -6.914 1 84.25 94 ARG A CA 1
ATOM 738 C C . ARG A 1 94 ? 14.148 -14.414 -6.766 1 84.25 94 ARG A C 1
ATOM 740 O O . ARG A 1 94 ? 13.25 -15 -7.367 1 84.25 94 ARG A O 1
ATOM 747 N N . VAL A 1 95 ? 13.922 -13.375 -6.016 1 87.88 95 VAL A N 1
ATOM 748 C CA . VAL A 1 95 ? 12.578 -12.867 -5.781 1 87.88 95 VAL A CA 1
ATOM 749 C C . VAL A 1 95 ? 11.992 -12.336 -7.09 1 87.88 95 VAL A C 1
ATOM 751 O O . VAL A 1 95 ? 10.844 -12.633 -7.43 1 87.88 95 VAL A O 1
ATOM 754 N N . ASN A 1 96 ? 12.805 -11.57 -7.801 1 89.38 96 ASN A N 1
ATOM 755 C CA . ASN A 1 96 ? 12.336 -11.039 -9.078 1 89.38 96 ASN A CA 1
ATOM 756 C C . ASN A 1 96 ? 12 -12.164 -10.055 1 89.38 96 ASN A C 1
ATOM 758 O O . ASN A 1 96 ? 11.008 -12.078 -10.781 1 89.38 96 ASN A O 1
ATOM 762 N N . GLY A 1 97 ? 12.867 -13.164 -10.07 1 89.56 97 GLY A N 1
ATOM 763 C CA . GLY A 1 97 ? 12.578 -14.328 -10.898 1 89.56 97 GLY A CA 1
ATOM 764 C C . GLY A 1 97 ? 11.281 -15.023 -10.516 1 89.56 97 GLY A C 1
ATOM 765 O O . GLY A 1 97 ? 10.5 -15.414 -11.383 1 89.56 97 GLY A O 1
ATOM 766 N N . THR A 1 98 ? 11.078 -15.172 -9.227 1 89.69 98 THR A N 1
ATOM 767 C CA . THR A 1 98 ? 9.883 -15.812 -8.711 1 89.69 98 THR A CA 1
ATOM 768 C C . THR A 1 98 ? 8.633 -15.031 -9.102 1 89.69 98 THR A C 1
ATOM 770 O O . THR A 1 98 ? 7.668 -15.602 -9.617 1 89.69 98 THR A O 1
ATOM 773 N N . ILE A 1 99 ? 8.617 -13.727 -8.953 1 93.31 99 ILE A N 1
ATOM 774 C CA . ILE A 1 99 ? 7.473 -12.867 -9.258 1 93.31 99 ILE A CA 1
ATOM 775 C C . ILE A 1 99 ? 7.188 -12.906 -10.758 1 93.31 99 ILE A C 1
ATOM 777 O O . ILE A 1 99 ? 6.031 -13.016 -11.172 1 93.31 99 ILE A O 1
ATOM 781 N N . SER A 1 100 ? 8.273 -12.836 -11.492 1 92.62 100 SER A N 1
ATOM 782 C CA . SER A 1 100 ? 8.125 -12.867 -12.945 1 92.62 100 SER A CA 1
ATOM 783 C C . SER A 1 100 ? 7.488 -14.18 -13.406 1 92.62 100 SER A C 1
ATOM 785 O O . SER A 1 100 ? 6.578 -14.172 -14.234 1 92.62 100 SER A O 1
ATOM 787 N N . ARG A 1 101 ? 7.93 -15.227 -12.891 1 91.31 101 ARG A N 1
ATOM 788 C CA . ARG A 1 101 ? 7.398 -16.531 -13.25 1 91.31 101 ARG A CA 1
ATOM 789 C C . ARG A 1 101 ? 5.938 -16.672 -12.828 1 91.31 101 ARG A C 1
ATOM 791 O O . ARG A 1 101 ? 5.117 -17.203 -13.578 1 91.31 101 ARG A O 1
ATOM 798 N N . MET A 1 102 ? 5.645 -16.234 -11.664 1 93.19 102 MET A N 1
ATOM 799 C CA . MET A 1 102 ? 4.27 -16.297 -11.172 1 93.19 102 MET A CA 1
ATOM 800 C C . MET A 1 102 ? 3.34 -15.461 -12.047 1 93.19 102 MET A C 1
ATOM 802 O O . MET A 1 102 ? 2.24 -15.906 -12.383 1 93.19 102 MET A O 1
ATOM 806 N N . LEU A 1 103 ? 3.809 -14.297 -12.422 1 94.44 103 LEU A N 1
ATOM 807 C CA . LEU A 1 103 ? 2.984 -13.422 -13.258 1 94.44 103 LEU A CA 1
ATOM 808 C C . LEU A 1 103 ? 2.77 -14.031 -14.641 1 94.44 103 LEU A C 1
ATOM 810 O O . LEU A 1 103 ? 1.686 -13.906 -15.211 1 94.44 103 LEU A O 1
ATOM 814 N N . GLN A 1 104 ? 3.793 -14.633 -15.172 1 91.25 104 GLN A N 1
ATOM 815 C CA . GLN A 1 104 ? 3.67 -15.289 -16.469 1 91.25 104 GLN A CA 1
ATOM 816 C C . GLN A 1 104 ? 2.619 -16.391 -16.438 1 91.25 104 GLN A C 1
ATOM 818 O O . GLN A 1 104 ? 1.874 -16.578 -17.406 1 91.25 104 GLN A O 1
ATOM 823 N N . LYS A 1 105 ? 2.574 -17.047 -15.352 1 88.69 105 LYS A N 1
ATOM 824 C CA . LYS A 1 105 ? 1.664 -18.172 -15.219 1 88.69 105 LYS A CA 1
ATOM 825 C C . LYS A 1 105 ? 0.254 -17.719 -14.867 1 88.69 105 LYS A C 1
ATOM 827 O O . LYS A 1 105 ? -0.729 -18.359 -15.234 1 88.69 105 LYS A O 1
ATOM 832 N N . THR A 1 106 ? 0.119 -16.656 -14.148 1 89.5 106 THR A N 1
ATOM 833 C CA . THR A 1 106 ? -1.16 -16.25 -13.578 1 89.5 106 THR A CA 1
ATOM 834 C C . THR A 1 106 ? -1.862 -15.234 -14.477 1 89.5 106 THR A C 1
ATOM 836 O O . THR A 1 106 ? -3.078 -15.055 -14.383 1 89.5 106 THR A O 1
ATOM 839 N N . THR A 1 107 ? -1.1 -14.57 -15.297 1 88.94 107 THR A N 1
ATOM 840 C CA . THR A 1 107 ? -1.679 -13.516 -16.125 1 88.94 107 THR A CA 1
ATOM 841 C C . THR A 1 107 ? -2.322 -14.102 -17.375 1 88.94 107 THR A C 1
ATOM 843 O O . THR A 1 107 ? -1.646 -14.742 -18.188 1 88.94 107 THR A O 1
ATOM 846 N N . VAL A 1 108 ? -3.611 -13.859 -17.531 1 83.5 108 VAL A N 1
ATOM 847 C CA . VAL A 1 108 ? -4.344 -14.359 -18.688 1 83.5 108 VAL A CA 1
ATOM 848 C C . VAL A 1 108 ? -4.176 -13.391 -19.859 1 83.5 108 VAL A C 1
ATOM 850 O O . VAL A 1 108 ? -3.893 -13.812 -20.984 1 83.5 108 VAL A O 1
ATOM 853 N N . VAL A 1 109 ? -4.371 -12.172 -19.562 1 87.19 109 VAL A N 1
ATOM 854 C CA . VAL A 1 109 ? -4.164 -11.102 -20.547 1 87.19 109 VAL A CA 1
ATOM 855 C C . VAL A 1 109 ? -2.811 -10.438 -20.297 1 87.19 109 VAL A C 1
ATOM 857 O O . VAL A 1 109 ? -2.641 -9.695 -19.328 1 87.19 109 VAL A O 1
ATOM 860 N N . PRO A 1 110 ? -1.861 -10.609 -21.188 1 88.81 110 PRO A N 1
ATOM 861 C CA . PRO A 1 110 ? -0.486 -10.156 -20.953 1 88.81 110 PRO A CA 1
ATOM 862 C C . PRO A 1 110 ? -0.399 -8.672 -20.609 1 88.81 110 PRO A C 1
ATOM 864 O O . PRO A 1 110 ? 0.45 -8.273 -19.812 1 88.81 110 PRO A O 1
ATOM 867 N N . SER A 1 111 ? -1.309 -7.906 -21.172 1 93.06 111 SER A N 1
ATOM 868 C CA . SER A 1 111 ? -1.264 -6.465 -20.938 1 93.06 111 SER A CA 1
ATOM 869 C C . SER A 1 111 ? -1.95 -6.09 -19.641 1 93.06 111 SER A C 1
ATOM 871 O O . SER A 1 111 ? -2.189 -4.914 -19.375 1 93.06 111 SER A O 1
ATOM 873 N N . GLU A 1 112 ? -2.234 -7.098 -18.781 1 92.94 112 GLU A N 1
ATOM 874 C CA . GLU A 1 112 ? -2.936 -6.801 -17.547 1 92.94 112 GLU A CA 1
ATOM 875 C C . GLU A 1 112 ? -2.232 -7.438 -16.344 1 92.94 112 GLU A C 1
ATOM 877 O O . GLU A 1 112 ? -2.869 -7.75 -15.336 1 92.94 112 GLU A O 1
ATOM 882 N N . TRP A 1 113 ? -0.881 -7.594 -16.484 1 95.06 113 TRP A N 1
ATOM 883 C CA . TRP A 1 113 ? -0.144 -8.258 -15.406 1 95.06 113 TRP A CA 1
ATOM 884 C C . TRP A 1 113 ? -0.171 -7.422 -14.133 1 95.06 113 TRP A C 1
ATOM 886 O O . TRP A 1 113 ? -0.05 -7.961 -13.031 1 95.06 113 TRP A O 1
ATOM 896 N N . ASP A 1 114 ? -0.294 -6.094 -14.266 1 95.69 114 ASP A N 1
ATOM 897 C CA . ASP A 1 114 ? -0.287 -5.223 -13.094 1 95.69 114 ASP A CA 1
ATOM 898 C C . ASP A 1 114 ? -1.559 -5.402 -12.266 1 95.69 114 ASP A C 1
ATOM 900 O O . ASP A 1 114 ? -1.563 -5.141 -11.062 1 95.69 114 ASP A O 1
ATOM 904 N N . LYS A 1 115 ? -2.607 -5.914 -12.852 1 92.94 115 LYS A N 1
ATOM 905 C CA . LYS A 1 115 ? -3.855 -6.168 -12.133 1 92.94 115 LYS A CA 1
ATOM 906 C C . LYS A 1 115 ? -3.756 -7.43 -11.281 1 92.94 115 LYS A C 1
ATOM 908 O O . LYS A 1 115 ? -4.492 -7.586 -10.305 1 92.94 115 LYS A O 1
ATOM 913 N N . ILE A 1 116 ? -2.893 -8.289 -11.648 1 94.19 116 ILE A N 1
ATOM 914 C CA . ILE A 1 116 ? -2.74 -9.578 -10.969 1 94.19 116 ILE A CA 1
ATOM 915 C C . ILE A 1 116 ? -1.624 -9.484 -9.938 1 94.19 116 ILE A C 1
ATOM 917 O O . ILE A 1 116 ? -1.576 -10.281 -8.992 1 94.19 116 ILE A O 1
ATOM 921 N N . LEU A 1 117 ? -0.797 -8.516 -10.023 1 97.19 117 LEU A N 1
ATOM 922 C CA . LEU A 1 117 ? 0.406 -8.367 -9.211 1 97.19 117 LEU A CA 1
ATOM 923 C C . LEU A 1 117 ? 0.067 -8.398 -7.723 1 97.19 117 LEU A C 1
ATOM 925 O O . LEU A 1 117 ? 0.739 -9.086 -6.945 1 97.19 117 LEU A O 1
ATOM 929 N N . PRO A 1 118 ? -1.049 -7.762 -7.312 1 96.81 118 PRO A N 1
ATOM 930 C CA . PRO A 1 118 ? -1.358 -7.801 -5.883 1 96.81 118 PRO A CA 1
ATOM 931 C C . PRO A 1 118 ? -1.605 -9.219 -5.371 1 96.81 118 PRO A C 1
ATOM 933 O O . PRO A 1 118 ? -1.193 -9.555 -4.258 1 96.81 118 PRO A O 1
ATOM 936 N N . GLN A 1 119 ? -2.236 -9.992 -6.141 1 95 119 GLN A N 1
ATOM 937 C CA . GLN A 1 119 ? -2.502 -11.375 -5.758 1 95 119 GLN A CA 1
ATOM 938 C C . GLN A 1 119 ? -1.207 -12.172 -5.656 1 95 119 GLN A C 1
ATOM 940 O O . GLN A 1 119 ? -1.057 -13.008 -4.766 1 95 119 GLN A O 1
ATOM 945 N N . VAL A 1 120 ? -0.326 -11.922 -6.559 1 95.69 120 VAL A N 1
ATOM 946 C CA . VAL A 1 120 ? 0.968 -12.594 -6.562 1 95.69 120 VAL A CA 1
ATOM 947 C C . VAL A 1 120 ? 1.758 -12.203 -5.316 1 95.69 120 VAL A C 1
ATOM 949 O O . VAL A 1 120 ? 2.35 -13.062 -4.652 1 95.69 120 VAL A O 1
ATOM 952 N N . VAL A 1 121 ? 1.742 -10.953 -4.973 1 96.81 121 VAL A N 1
ATOM 953 C CA . VAL A 1 121 ? 2.43 -10.445 -3.789 1 96.81 121 VAL A CA 1
ATOM 954 C C . VAL A 1 121 ? 1.847 -11.086 -2.535 1 96.81 121 VAL A C 1
ATOM 956 O O . VAL A 1 121 ? 2.588 -11.516 -1.647 1 96.81 121 VAL A O 1
ATOM 959 N N . TYR A 1 122 ? 0.574 -11.156 -2.482 1 96.25 122 TYR A N 1
ATOM 960 C CA . TYR A 1 122 ? -0.08 -11.758 -1.328 1 96.25 122 TYR A CA 1
ATOM 961 C C . TYR A 1 122 ? 0.332 -13.219 -1.171 1 96.25 122 TYR A C 1
ATOM 963 O O . TYR A 1 122 ? 0.68 -13.656 -0.072 1 96.25 122 TYR A O 1
ATOM 971 N N . ALA A 1 123 ? 0.217 -13.93 -2.273 1 94 123 ALA A N 1
ATOM 972 C CA . ALA A 1 123 ? 0.573 -15.344 -2.232 1 94 123 ALA A CA 1
ATOM 973 C C . ALA A 1 123 ? 2.012 -15.539 -1.763 1 94 123 ALA A C 1
ATOM 975 O O . ALA A 1 123 ? 2.295 -16.422 -0.95 1 94 123 ALA A O 1
ATOM 976 N N . TYR A 1 124 ? 2.855 -14.742 -2.258 1 94.31 124 TYR A N 1
ATOM 977 C CA . TYR A 1 124 ? 4.254 -14.805 -1.845 1 94.31 124 TYR A CA 1
ATOM 978 C C . TYR A 1 124 ? 4.391 -14.578 -0.344 1 94.31 124 TYR A C 1
ATOM 980 O O . TYR A 1 124 ? 5.039 -15.367 0.351 1 94.31 124 TYR A O 1
ATOM 988 N N . ASN A 1 125 ? 3.781 -13.5 0.177 1 95.44 125 ASN A N 1
ATOM 989 C CA . ASN A 1 125 ? 3.943 -13.102 1.571 1 95.44 125 ASN A CA 1
ATOM 990 C C . ASN A 1 125 ? 3.205 -14.047 2.514 1 95.44 125 ASN A C 1
ATOM 992 O O . ASN A 1 125 ? 3.492 -14.086 3.713 1 95.44 125 ASN A O 1
ATOM 996 N N . ALA A 1 126 ? 2.277 -14.781 1.928 1 93.19 126 ALA A N 1
ATOM 997 C CA . ALA A 1 126 ? 1.47 -15.672 2.75 1 93.19 126 ALA A CA 1
ATOM 998 C C . ALA A 1 126 ? 2.102 -17.062 2.836 1 93.19 126 ALA A C 1
ATOM 1000 O O . ALA A 1 126 ? 1.644 -17.906 3.6 1 93.19 126 ALA A O 1
ATOM 1001 N N . THR A 1 127 ? 3.1 -17.281 2.09 1 91 127 THR A N 1
ATOM 1002 C CA . THR A 1 127 ? 3.723 -18.594 2.018 1 91 127 THR A CA 1
ATOM 1003 C C . THR A 1 127 ? 5.008 -18.641 2.844 1 91 127 THR A C 1
ATOM 1005 O O . THR A 1 127 ? 5.816 -17.703 2.781 1 91 127 THR A O 1
ATOM 1008 N N . PRO A 1 128 ? 5.164 -19.734 3.648 1 90 128 PRO A N 1
ATOM 1009 C CA . PRO A 1 128 ? 6.391 -19.844 4.438 1 90 128 PRO A CA 1
ATOM 1010 C C . PRO A 1 128 ? 7.648 -19.844 3.57 1 90 128 PRO A C 1
ATOM 1012 O O . PRO A 1 128 ? 7.656 -20.422 2.482 1 90 128 PRO A O 1
ATOM 1015 N N . HIS A 1 129 ? 8.57 -19.188 4.074 1 84 129 HIS A N 1
ATOM 1016 C CA . HIS A 1 129 ? 9.867 -19.078 3.416 1 84 129 HIS A CA 1
ATOM 1017 C C . HIS A 1 129 ? 10.789 -20.219 3.846 1 84 129 HIS A C 1
ATOM 1019 O O . HIS A 1 129 ? 10.758 -20.641 5 1 84 129 HIS A O 1
ATOM 1025 N N . ASP A 1 130 ? 11.641 -20.625 2.902 1 79 130 ASP A N 1
ATOM 1026 C CA . ASP A 1 130 ? 12.516 -21.766 3.16 1 79 130 ASP A CA 1
ATOM 1027 C C . ASP A 1 130 ? 13.547 -21.438 4.238 1 79 130 ASP A C 1
ATOM 1029 O O . ASP A 1 130 ? 13.93 -22.297 5.027 1 79 130 ASP A O 1
ATOM 1033 N N . VAL A 1 131 ? 13.961 -20.203 4.266 1 79.81 131 VAL A N 1
ATOM 1034 C CA . VAL A 1 131 ? 15.031 -19.797 5.168 1 79.81 131 VAL A CA 1
ATOM 1035 C C . VAL A 1 131 ? 14.461 -19.547 6.562 1 79.81 131 VAL A C 1
ATOM 1037 O O . VAL A 1 131 ? 14.969 -20.078 7.555 1 79.81 131 VAL A O 1
ATOM 1040 N N . THR A 1 132 ? 13.32 -18.844 6.715 1 85.56 132 THR A N 1
ATOM 1041 C CA . THR A 1 132 ? 12.773 -18.453 8.008 1 85.56 132 THR A CA 1
ATOM 1042 C C . THR A 1 132 ? 11.797 -19.516 8.523 1 85.56 132 THR A C 1
ATOM 1044 O O . THR A 1 132 ? 11.453 -19.516 9.703 1 85.56 132 THR A O 1
ATOM 1047 N N . ARG A 1 133 ? 11.273 -20.312 7.625 1 89.38 133 ARG A N 1
ATOM 1048 C CA . ARG A 1 133 ? 10.305 -21.359 7.914 1 89.38 133 ARG A CA 1
ATOM 1049 C C . ARG A 1 133 ? 8.961 -20.766 8.328 1 89.38 133 ARG A C 1
ATOM 1051 O O . ARG A 1 133 ? 8.102 -21.469 8.867 1 89.38 133 ARG A O 1
ATOM 1058 N N . GLU A 1 134 ? 8.852 -19.5 8.273 1 93.12 134 GLU A N 1
ATOM 1059 C CA . GLU A 1 134 ? 7.617 -18.75 8.492 1 93.12 134 GLU A CA 1
ATOM 1060 C C . GLU A 1 134 ? 7.273 -17.891 7.289 1 93.12 134 GLU A C 1
ATOM 1062 O O . GLU A 1 134 ? 8.148 -17.531 6.496 1 93.12 134 GLU A O 1
ATOM 1067 N N . SER A 1 135 ? 6.039 -17.641 7.164 1 94 135 SER A N 1
ATOM 1068 C CA . SER A 1 135 ? 5.672 -16.719 6.094 1 94 135 SER A CA 1
ATOM 1069 C C . SER A 1 135 ? 6.117 -15.297 6.414 1 94 135 SER A C 1
ATOM 1071 O O . SER A 1 135 ? 6.117 -14.891 7.578 1 94 135 SER A O 1
ATOM 1073 N N . PRO A 1 136 ? 6.512 -14.57 5.418 1 95.38 136 PRO A N 1
ATOM 1074 C CA . PRO A 1 136 ? 6.789 -13.148 5.652 1 95.38 136 PRO A CA 1
ATOM 1075 C C . PRO A 1 136 ? 5.648 -12.438 6.371 1 95.38 136 PRO A C 1
ATOM 1077 O O . PRO A 1 136 ? 5.891 -11.602 7.246 1 95.38 136 PRO A O 1
ATOM 1080 N N . HIS A 1 137 ? 4.461 -12.797 6.066 1 95.44 137 HIS A N 1
ATOM 1081 C CA . HIS A 1 137 ? 3.281 -12.219 6.699 1 95.44 137 HIS A CA 1
ATOM 1082 C C . HIS A 1 137 ? 3.287 -12.469 8.203 1 95.44 137 HIS A C 1
ATOM 1084 O O . HIS A 1 137 ? 3.076 -11.539 8.992 1 95.44 137 HIS A O 1
ATOM 1090 N N . PHE A 1 138 ? 3.537 -13.625 8.586 1 94.56 138 PHE A N 1
ATOM 1091 C CA . PHE A 1 138 ? 3.564 -13.977 10 1 94.56 138 PHE A CA 1
ATOM 1092 C C . PHE A 1 138 ? 4.652 -13.195 10.734 1 94.56 138 PHE A C 1
ATOM 1094 O O . PHE A 1 138 ? 4.43 -12.688 11.828 1 94.56 138 PHE A O 1
ATOM 1101 N N . LEU A 1 139 ? 5.734 -13.18 10.148 1 94.12 139 LEU A N 1
ATOM 1102 C CA . LEU A 1 139 ? 6.859 -12.5 10.781 1 94.12 139 LEU A CA 1
ATOM 1103 C C . LEU A 1 139 ? 6.602 -11.008 10.906 1 94.12 139 LEU A C 1
ATOM 1105 O O . LEU A 1 139 ? 7.062 -10.367 11.852 1 94.12 139 LEU A O 1
ATOM 1109 N N . LEU A 1 140 ? 5.855 -10.453 9.992 1 93.62 140 LEU A N 1
ATOM 1110 C CA . LEU A 1 140 ? 5.602 -9.016 9.992 1 93.62 140 LEU A CA 1
ATOM 1111 C C . LEU A 1 140 ? 4.449 -8.664 10.93 1 93.62 140 LEU A C 1
ATOM 1113 O O . LEU A 1 140 ? 4.547 -7.719 11.719 1 93.62 140 LEU A O 1
ATOM 1117 N N . TYR A 1 141 ? 3.354 -9.398 10.859 1 92.25 141 TYR A N 1
ATOM 1118 C CA . TYR A 1 141 ? 2.123 -9.016 11.539 1 92.25 141 TYR A CA 1
ATOM 1119 C C . TYR A 1 141 ? 1.933 -9.82 12.82 1 92.25 141 TYR A C 1
ATOM 1121 O O . TYR A 1 141 ? 1.123 -9.453 13.68 1 92.25 141 TYR A O 1
ATOM 1129 N N . GLY A 1 142 ? 2.57 -10.93 12.945 1 91.12 142 GLY A N 1
ATOM 1130 C CA . GLY A 1 142 ? 2.498 -11.719 14.164 1 91.12 142 GLY A CA 1
ATOM 1131 C C . GLY A 1 142 ? 1.377 -12.742 14.148 1 91.12 142 GLY A C 1
ATOM 1132 O O . GLY A 1 142 ? 1.083 -13.359 15.172 1 91.12 142 GLY A O 1
ATOM 1133 N N . HIS A 1 143 ? 0.71 -12.828 13.062 1 90.69 143 HIS A N 1
ATOM 1134 C CA . HIS A 1 143 ? -0.337 -13.836 12.922 1 90.69 143 HIS A CA 1
ATOM 1135 C C . HIS A 1 143 ? -0.337 -14.438 11.516 1 90.69 143 HIS A C 1
ATOM 1137 O O . HIS A 1 143 ? 0.196 -13.836 10.586 1 90.69 143 HIS A O 1
ATOM 1143 N N . ASP A 1 144 ? -0.89 -15.617 11.367 1 90 144 ASP A N 1
ATOM 1144 C CA . ASP A 1 144 ? -0.899 -16.328 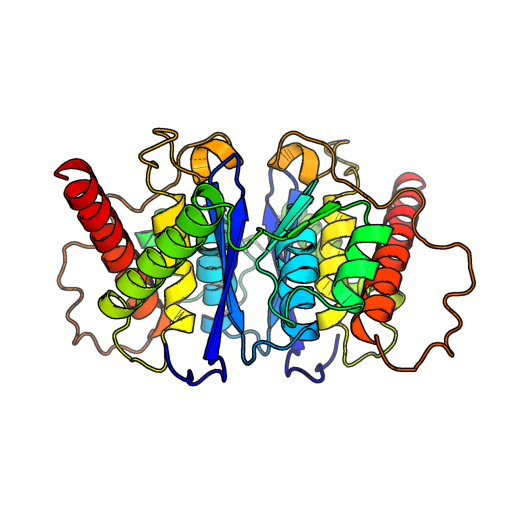10.094 1 90 144 ASP A CA 1
ATOM 1145 C C . ASP A 1 144 ? -1.791 -15.609 9.078 1 90 144 ASP A C 1
ATOM 1147 O O . ASP A 1 144 ? -2.824 -15.047 9.438 1 90 144 ASP A O 1
ATOM 1151 N N . PRO A 1 145 ? -1.34 -15.641 7.809 1 88.94 145 PRO A N 1
ATOM 1152 C CA . PRO A 1 145 ? -2.193 -15.094 6.75 1 88.94 145 PRO A CA 1
ATOM 1153 C C . PRO A 1 145 ? -3.463 -15.914 6.531 1 88.94 145 PRO A C 1
ATOM 1155 O O . PRO A 1 145 ? -3.512 -17.094 6.891 1 88.94 145 PRO A O 1
ATOM 1158 N N . HIS A 1 146 ? -4.438 -15.172 6.098 1 84.88 146 HIS A N 1
ATOM 1159 C CA . HIS A 1 146 ? -5.664 -15.859 5.707 1 84.88 146 HIS A CA 1
ATOM 1160 C C . HIS A 1 146 ? -5.633 -16.25 4.23 1 84.88 146 HIS A C 1
ATOM 1162 O O . HIS A 1 146 ? -5.102 -15.5 3.4 1 84.88 146 HIS A O 1
ATOM 1168 N N . TYR A 1 147 ? -5.836 -17.406 3.953 1 76.31 147 TYR A N 1
ATOM 1169 C CA . TYR A 1 147 ? -6.066 -17.812 2.572 1 76.31 147 TYR A CA 1
ATOM 1170 C C . TYR A 1 147 ? -7.418 -18.5 2.424 1 76.31 147 TYR A C 1
ATOM 1172 O O . TYR A 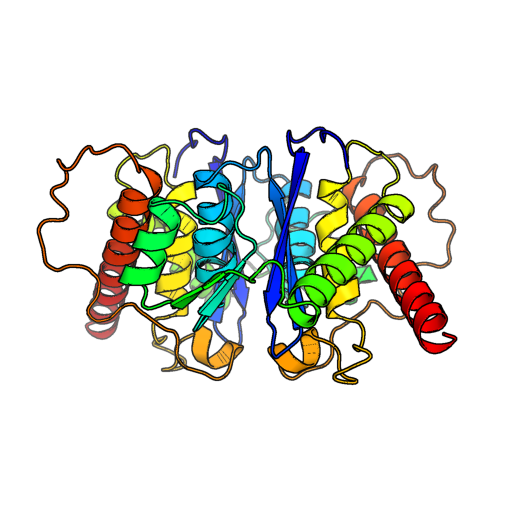1 147 ? -7.824 -19.281 3.287 1 76.31 147 TYR A O 1
ATOM 1180 N N . PRO A 1 148 ? -8.25 -17.984 1.587 1 60.62 148 PRO A N 1
ATOM 1181 C CA . PRO A 1 148 ? -9.539 -18.656 1.434 1 60.62 148 PRO A CA 1
ATOM 1182 C C . PRO A 1 148 ? -9.398 -20.172 1.198 1 60.62 148 PRO A C 1
ATOM 1184 O O . PRO A 1 148 ? -8.781 -20.578 0.212 1 60.62 148 PRO A O 1
ATOM 1187 N N . SER A 1 149 ? -9.055 -20.969 2.201 1 56.12 149 SER A N 1
ATOM 1188 C CA . SER A 1 149 ? -8.906 -22.422 2.033 1 56.12 149 SER A CA 1
ATOM 1189 C C . SER A 1 149 ? -9.922 -22.953 1.03 1 56.12 149 SER A C 1
ATOM 1191 O O . SER A 1 149 ? -9.578 -23.781 0.182 1 56.12 149 SER A O 1
ATOM 1193 N N . ASP A 1 150 ? -11.211 -23.094 1.585 1 47 150 ASP A N 1
ATOM 1194 C CA . ASP A 1 150 ? -12.438 -23.688 1.076 1 47 150 ASP A CA 1
ATOM 1195 C C . ASP A 1 150 ? -12.953 -22.938 -0.153 1 47 150 ASP A C 1
ATOM 1197 O O . ASP A 1 150 ? -13.891 -23.391 -0.811 1 47 150 ASP A O 1
ATOM 1201 N N . VAL A 1 151 ? -12.812 -21.734 -0.158 1 47.34 151 VAL A N 1
ATOM 1202 C CA . VAL A 1 151 ? -13.695 -20.891 -0.946 1 47.34 151 VAL A CA 1
ATOM 1203 C C . VAL A 1 151 ? -13.352 -21.016 -2.428 1 47.34 151 VAL A C 1
ATOM 1205 O O . VAL A 1 151 ? -13.992 -20.391 -3.277 1 47.34 151 VAL A O 1
ATOM 1208 N N . MET A 1 152 ? -11.992 -21.266 -2.691 1 47.72 152 MET A N 1
ATOM 1209 C CA . MET A 1 152 ? -11.953 -21.219 -4.152 1 47.72 152 MET A CA 1
ATOM 1210 C C . MET A 1 152 ? -12.969 -22.188 -4.754 1 47.72 152 MET A C 1
ATOM 1212 O O . MET A 1 152 ? -12.898 -23.391 -4.52 1 47.72 152 MET A O 1
ATOM 1216 N N . PRO A 1 153 ? -14.148 -21.75 -4.812 1 44.38 153 PRO A N 1
ATOM 1217 C CA . PRO A 1 153 ? -15.094 -22.734 -5.359 1 44.38 153 PRO A CA 1
ATOM 1218 C C . PRO A 1 153 ? -14.422 -23.766 -6.27 1 44.38 153 PRO A C 1
ATOM 1220 O O . PRO A 1 153 ? -13.578 -23.406 -7.094 1 44.38 153 PRO A O 1
ATOM 1223 N N . THR A 1 154 ? -14.109 -24.906 -5.75 1 40.78 154 THR A N 1
ATOM 1224 C CA . THR A 1 154 ? -13.805 -25.953 -6.719 1 40.78 154 THR A CA 1
ATOM 1225 C C . THR A 1 154 ? -14.68 -25.812 -7.961 1 40.78 154 THR A C 1
ATOM 1227 O O . THR A 1 154 ? -14.562 -26.594 -8.906 1 40.78 154 THR A O 1
ATOM 1230 N N . THR A 1 155 ? -15.984 -25.484 -7.746 1 40 155 THR A N 1
ATOM 1231 C CA . THR A 1 155 ? -16.812 -25.375 -8.938 1 40 155 THR A CA 1
ATOM 1232 C C . THR A 1 155 ? -16.109 -24.578 -10.023 1 40 155 THR A C 1
ATOM 1234 O O . THR A 1 155 ? -15.414 -23.594 -9.727 1 40 155 THR A O 1
ATOM 1237 N N . GLU A 1 156 ? -16.359 -24.984 -11.383 1 38.03 156 GLU A N 1
ATOM 1238 C CA . GLU A 1 156 ? -15.812 -24.609 -12.68 1 38.03 156 GLU A CA 1
ATOM 1239 C C . GLU A 1 156 ? -15.68 -23.094 -12.797 1 38.03 156 GLU A C 1
ATOM 1241 O O . GLU A 1 156 ? -16.688 -22.375 -12.797 1 38.03 156 GLU A O 1
ATOM 1246 N N . LEU A 1 157 ? -14.891 -22.359 -12.062 1 42.22 157 LEU A N 1
ATOM 1247 C CA . LEU A 1 157 ? -14.492 -21.094 -12.695 1 42.22 157 LEU A CA 1
ATOM 1248 C C . LEU A 1 157 ? -14.508 -21.219 -14.211 1 42.22 157 LEU A C 1
ATOM 1250 O O . LEU A 1 157 ? -13.602 -21.828 -14.797 1 42.22 157 LEU A O 1
ATOM 1254 N N . SER A 1 158 ? -15.562 -21.781 -14.812 1 33.53 158 SER A N 1
ATOM 1255 C CA . SER A 1 158 ? -15.539 -21.828 -16.266 1 33.53 158 SER A CA 1
ATOM 1256 C C . SER A 1 158 ? -14.945 -20.547 -16.859 1 33.53 158 SER A C 1
ATOM 1258 O O . SER A 1 158 ? -15.328 -19.438 -16.453 1 33.53 158 SER A O 1
ATOM 1260 N N . PRO A 1 159 ? -13.75 -20.688 -17.297 1 35.34 159 PRO A N 1
ATOM 1261 C CA . PRO A 1 159 ? -13.266 -19.562 -18.109 1 35.34 159 PRO A CA 1
ATOM 1262 C C . PRO A 1 159 ? -14.391 -18.781 -18.766 1 35.34 159 PRO A C 1
ATOM 1264 O O . PRO A 1 159 ? -14.195 -17.625 -19.172 1 35.34 159 PRO A O 1
ATOM 1267 N N . ASN A 1 160 ? -15.445 -19.531 -19.156 1 31.81 160 ASN A N 1
ATOM 1268 C CA . ASN A 1 160 ? -16.547 -19.031 -19.953 1 31.81 160 ASN A CA 1
ATOM 1269 C C . ASN A 1 160 ? -17.516 -18.188 -19.125 1 31.81 160 ASN A C 1
ATOM 1271 O O . ASN A 1 160 ? -18.594 -17.844 -19.594 1 31.81 160 ASN A O 1
ATOM 1275 N N . LEU A 1 161 ? -17.5 -18.453 -17.891 1 35.59 161 LEU A N 1
ATOM 1276 C CA . LEU A 1 161 ? -18.469 -17.531 -17.312 1 35.59 161 LEU A CA 1
ATOM 1277 C C . LEU A 1 161 ? -18.094 -16.078 -17.578 1 35.59 161 LEU A C 1
ATOM 1279 O O . LEU A 1 161 ? -17.219 -15.523 -16.906 1 35.59 161 LEU A O 1
ATOM 1283 N N . VAL A 1 162 ? -17.984 -15.797 -18.703 1 33.53 162 VAL A N 1
ATOM 1284 C CA . VAL A 1 162 ? -17.875 -14.469 -19.312 1 33.53 162 VAL A CA 1
ATOM 1285 C C . VAL A 1 162 ? -18.719 -13.469 -18.531 1 33.53 162 VAL A C 1
ATOM 1287 O O . VAL A 1 162 ? -19.031 -12.391 -19.031 1 33.53 162 VAL A O 1
ATOM 1290 N N . ASP A 1 163 ? -19.547 -13.875 -17.422 1 39.19 163 ASP A N 1
ATOM 1291 C CA . ASP A 1 163 ? -20.438 -12.797 -17.016 1 39.19 163 ASP A CA 1
ATOM 1292 C C . ASP A 1 163 ? -19.656 -11.523 -16.703 1 39.19 163 ASP A C 1
ATOM 1294 O O . ASP A 1 163 ? -18.438 -11.57 -16.516 1 39.19 163 ASP A O 1
ATOM 1298 N N . TYR A 1 164 ? -20.484 -10.344 -16.453 1 39.41 164 TYR A N 1
ATOM 1299 C CA . TYR A 1 164 ? -20.438 -8.898 -16.219 1 39.41 164 TYR A CA 1
ATOM 1300 C C . TYR A 1 164 ? -19.453 -8.555 -15.117 1 39.41 164 TYR A C 1
ATOM 1302 O O . TYR A 1 164 ? -18.906 -7.449 -15.078 1 39.41 164 TYR A O 1
ATOM 1310 N N . ASP A 1 165 ? -19.156 -9.367 -13.922 1 56.84 165 ASP A N 1
ATOM 1311 C CA . ASP A 1 165 ? -18.359 -8.648 -12.945 1 56.84 165 ASP A CA 1
ATOM 1312 C C . ASP A 1 165 ? -16.875 -9.023 -13.062 1 56.84 165 ASP A C 1
ATOM 1314 O O . ASP A 1 165 ? -16.406 -9.922 -12.367 1 56.84 165 ASP A O 1
ATOM 1318 N N . GLN A 1 166 ? -16.281 -8.648 -14.141 1 74.88 166 GLN A N 1
ATOM 1319 C CA . GLN A 1 166 ? -14.938 -8.867 -14.672 1 74.88 166 GLN A CA 1
ATOM 1320 C C . GLN A 1 166 ? -13.891 -8.758 -13.57 1 74.88 166 GLN A C 1
ATOM 1322 O O . GLN A 1 166 ? -13.008 -9.609 -13.461 1 74.88 166 GLN A O 1
ATOM 1327 N N . TYR A 1 167 ? -14.117 -8.047 -12.656 1 82.06 167 TYR A N 1
ATOM 1328 C CA . TYR A 1 167 ? -13.078 -7.867 -11.648 1 82.06 167 TYR A CA 1
ATOM 1329 C C . TYR A 1 167 ? -13.07 -9.031 -10.664 1 82.06 167 TYR A C 1
ATOM 1331 O O . TYR A 1 167 ? -12.008 -9.562 -10.336 1 82.06 167 TYR A O 1
ATOM 1339 N N . LYS A 1 168 ? -14.219 -9.453 -10.258 1 83.12 168 LYS A N 1
ATOM 1340 C CA . LYS A 1 168 ? -14.352 -10.531 -9.289 1 83.12 168 LYS A CA 1
ATOM 1341 C C . LYS A 1 168 ? -13.68 -11.805 -9.789 1 83.12 168 LYS A C 1
ATOM 1343 O O . LYS A 1 168 ? -12.883 -12.422 -9.078 1 83.12 168 LYS A O 1
ATOM 1348 N N . THR A 1 169 ? -14.031 -12.18 -10.938 1 82.88 169 THR A N 1
ATOM 1349 C CA . THR A 1 169 ? -13.523 -13.422 -11.508 1 82.88 169 THR A CA 1
ATOM 1350 C C . THR A 1 169 ? -12.008 -13.344 -11.703 1 82.88 169 THR A C 1
ATOM 1352 O O . THR A 1 169 ? -11.281 -14.273 -11.352 1 82.88 169 THR A O 1
ATOM 1355 N N . GLU A 1 170 ? -11.594 -12.25 -12.273 1 84.06 170 GLU A N 1
ATOM 1356 C CA . GLU A 1 170 ? -10.172 -12.062 -12.516 1 84.06 170 GLU A CA 1
ATOM 1357 C C . GLU A 1 170 ? -9.391 -12.062 -11.203 1 84.06 170 GLU A C 1
ATOM 1359 O O . GLU A 1 170 ? -8.312 -12.656 -11.117 1 84.06 170 GLU A O 1
ATOM 1364 N N . PHE A 1 171 ? -9.961 -11.461 -10.258 1 88.88 171 PHE A N 1
ATOM 1365 C CA . PHE A 1 171 ? -9.305 -11.359 -8.961 1 88.88 171 PHE A CA 1
ATOM 1366 C C . PHE A 1 171 ? -9.172 -12.727 -8.305 1 88.88 171 PHE A C 1
ATOM 1368 O O . PHE A 1 171 ? -8.086 -13.109 -7.875 1 88.88 171 PHE A O 1
ATOM 1375 N N . LEU A 1 172 ? -10.188 -13.461 -8.25 1 86.56 172 LEU A N 1
ATOM 1376 C CA . LEU A 1 172 ? -10.203 -14.75 -7.559 1 86.56 172 LEU A CA 1
ATOM 1377 C C . LEU A 1 172 ? -9.336 -15.766 -8.297 1 86.56 172 LEU A C 1
ATOM 1379 O O . LEU A 1 172 ? -8.617 -16.547 -7.668 1 86.56 172 LEU A O 1
ATOM 1383 N N . ASN A 1 173 ? -9.438 -15.695 -9.594 1 84.88 173 ASN A N 1
ATOM 1384 C CA . ASN A 1 173 ? -8.578 -16.578 -10.383 1 84.88 173 ASN A CA 1
ATOM 1385 C C . ASN A 1 173 ? -7.105 -16.25 -10.188 1 84.88 173 ASN A C 1
ATOM 1387 O O . ASN A 1 173 ? -6.27 -17.156 -10.086 1 84.88 173 ASN A O 1
ATOM 1391 N N . GLY A 1 174 ? -6.84 -14.977 -10.195 1 86.19 174 GLY A N 1
ATOM 1392 C CA . GLY A 1 174 ? -5.473 -14.555 -9.945 1 86.19 174 GLY A CA 1
ATOM 1393 C C . GLY A 1 174 ? -4.938 -15.031 -8.609 1 86.19 174 GLY A C 1
ATOM 1394 O O . GLY A 1 174 ? -3.807 -15.508 -8.523 1 86.19 174 GLY A O 1
ATOM 1395 N N . LEU A 1 175 ? -5.758 -14.93 -7.617 1 88.5 175 LEU A N 1
ATOM 1396 C CA . LEU A 1 175 ? -5.359 -15.336 -6.273 1 88.5 175 LEU A CA 1
ATOM 1397 C C . LEU A 1 175 ? -5.133 -16.844 -6.211 1 88.5 175 LEU A C 1
ATOM 1399 O O . LEU A 1 175 ? -4.145 -17.297 -5.637 1 88.5 175 LEU A O 1
ATOM 1403 N N . LYS A 1 176 ? -5.973 -17.562 -6.781 1 86.56 176 LYS A N 1
ATOM 1404 C CA . LYS A 1 176 ? -5.867 -19.031 -6.805 1 86.56 176 LYS A CA 1
ATOM 1405 C C . LYS A 1 176 ? -4.602 -19.469 -7.535 1 86.56 176 LYS A C 1
ATOM 1407 O O . LYS A 1 176 ? -3.828 -20.266 -7.012 1 86.56 176 LYS A O 1
ATOM 1412 N N . LEU A 1 177 ? -4.457 -18.984 -8.703 1 86.88 177 LEU A N 1
ATOM 1413 C CA . LEU A 1 177 ? -3.312 -19.375 -9.523 1 86.88 177 LEU A CA 1
ATOM 1414 C C . LEU A 1 177 ? -2.006 -18.969 -8.852 1 86.88 177 LEU A C 1
ATOM 1416 O O . LEU A 1 177 ? -1.02 -19.703 -8.906 1 86.88 177 LEU A O 1
ATOM 1420 N N . ALA A 1 178 ? -1.996 -17.828 -8.273 1 89.88 178 ALA A N 1
ATOM 1421 C CA . ALA A 1 178 ? -0.794 -17.375 -7.586 1 89.88 178 ALA A CA 1
ATOM 1422 C C . ALA A 1 178 ? -0.414 -18.312 -6.453 1 89.88 178 ALA A C 1
ATOM 1424 O O . ALA A 1 178 ? 0.761 -18.656 -6.285 1 89.88 178 ALA A O 1
ATOM 1425 N N . ARG A 1 179 ? -1.348 -18.719 -5.699 1 86.62 179 ARG A N 1
ATOM 1426 C CA . ARG A 1 179 ? -1.095 -19.656 -4.598 1 86.62 179 ARG A CA 1
ATOM 1427 C C . ARG A 1 179 ? -0.549 -20.984 -5.113 1 86.62 179 ARG A C 1
ATOM 1429 O O . ARG A 1 179 ? 0.41 -21.516 -4.559 1 86.62 179 ARG A O 1
ATOM 1436 N N . GLU A 1 180 ? -1.129 -21.453 -6.117 1 86.56 180 GLU A N 1
ATOM 1437 C CA . GLU A 1 180 ? -0.674 -22.703 -6.711 1 86.56 180 GLU A CA 1
ATOM 1438 C C . GLU A 1 180 ? 0.761 -22.594 -7.219 1 86.56 180 GLU A C 1
ATOM 1440 O O . GLU A 1 180 ? 1.563 -23.516 -7.043 1 86.56 180 GLU A O 1
ATOM 1445 N N . CYS A 1 181 ? 1.023 -21.516 -7.832 1 87.44 181 CYS A N 1
ATOM 1446 C CA . CYS A 1 181 ? 2.352 -21.297 -8.391 1 87.44 181 CYS A CA 1
ATOM 1447 C C . CYS A 1 181 ? 3.412 -21.297 -7.297 1 87.44 181 CYS A C 1
ATOM 1449 O O . CYS A 1 181 ? 4.453 -21.938 -7.434 1 87.44 181 CYS A O 1
ATOM 1451 N N . ILE A 1 182 ? 3.135 -20.562 -6.25 1 86.44 182 ILE A N 1
ATOM 1452 C CA . ILE A 1 182 ? 4.148 -20.422 -5.211 1 86.44 182 ILE A CA 1
ATOM 1453 C C . ILE A 1 182 ? 4.34 -21.766 -4.496 1 86.44 182 ILE A C 1
ATOM 1455 O O . ILE A 1 182 ? 5.457 -22.109 -4.102 1 86.44 182 ILE A O 1
ATOM 1459 N N . ASP A 1 183 ? 3.314 -22.469 -4.363 1 83 183 ASP A N 1
ATOM 1460 C CA . ASP A 1 183 ? 3.408 -23.797 -3.76 1 83 183 ASP A CA 1
ATOM 1461 C C . ASP A 1 183 ? 4.25 -24.734 -4.621 1 83 183 ASP A C 1
ATOM 1463 O O . ASP A 1 183 ? 5.02 -25.547 -4.098 1 83 183 ASP A O 1
ATOM 1467 N N . GLU A 1 184 ? 4.059 -24.594 -5.875 1 84.88 184 GLU A N 1
ATOM 1468 C CA . GLU A 1 184 ? 4.844 -25.406 -6.805 1 84.88 184 GLU A CA 1
ATOM 1469 C C . GLU A 1 184 ? 6.324 -25.062 -6.727 1 84.88 184 GLU A C 1
ATOM 1471 O O . GLU A 1 184 ? 7.18 -25.953 -6.73 1 84.88 184 GLU A O 1
ATOM 1476 N N . TYR A 1 185 ? 6.613 -23.797 -6.684 1 79.5 185 TYR A N 1
ATOM 1477 C CA . TYR A 1 185 ? 8 -23.359 -6.629 1 79.5 185 TYR A CA 1
ATOM 1478 C C . TYR A 1 185 ? 8.672 -23.797 -5.336 1 79.5 185 TYR A C 1
ATOM 1480 O O . TYR A 1 185 ? 9.852 -24.156 -5.332 1 79.5 185 TYR A O 1
ATOM 1488 N N . ARG A 1 186 ? 8.008 -23.797 -4.32 1 76.88 186 ARG A N 1
ATOM 1489 C CA . ARG A 1 186 ? 8.539 -24.234 -3.031 1 76.88 186 ARG A CA 1
ATOM 1490 C C . ARG A 1 186 ? 8.828 -25.734 -3.037 1 76.88 186 ARG A C 1
ATOM 1492 O O . ARG A 1 186 ? 9.844 -26.172 -2.494 1 76.88 186 ARG A O 1
ATOM 1499 N N . ASN A 1 187 ? 7.906 -26.422 -3.523 1 76.44 187 ASN A N 1
ATOM 1500 C CA . ASN A 1 187 ? 8.07 -27.875 -3.568 1 76.44 187 ASN A CA 1
ATOM 1501 C C . ASN A 1 187 ? 9.203 -28.281 -4.5 1 76.44 187 ASN A C 1
ATOM 1503 O O . ASN A 1 187 ? 9.883 -29.281 -4.258 1 76.44 187 ASN A O 1
ATOM 1507 N N . ASN A 1 188 ? 9.344 -27.453 -5.535 1 71 188 ASN A N 1
ATOM 1508 C CA . ASN A 1 188 ? 10.422 -27.75 -6.469 1 71 188 ASN A CA 1
ATOM 1509 C C . ASN A 1 188 ? 11.773 -27.297 -5.918 1 71 188 ASN A C 1
ATOM 1511 O O . ASN A 1 188 ? 12.805 -27.906 -6.227 1 71 188 ASN A O 1
ATOM 1515 N N . GLY A 1 189 ? 11.828 -26.156 -5.195 1 58.06 189 GLY A N 1
ATOM 1516 C CA . GLY A 1 189 ? 13.078 -25.734 -4.586 1 58.06 189 GLY A CA 1
ATOM 1517 C C . GLY A 1 189 ? 13.531 -26.641 -3.459 1 58.06 189 GLY A C 1
ATOM 1518 O O . GLY A 1 189 ? 14.734 -26.844 -3.254 1 58.06 189 GLY A O 1
ATOM 1519 N N . ALA A 1 190 ? 12.633 -27.203 -2.678 1 52.94 190 ALA A N 1
ATOM 1520 C CA . ALA A 1 190 ? 12.945 -28.188 -1.652 1 52.94 190 ALA A CA 1
ATOM 1521 C C . ALA A 1 190 ? 13.5 -29.469 -2.273 1 52.94 190 ALA A C 1
ATOM 1523 O O . ALA A 1 190 ? 14.297 -30.172 -1.646 1 52.94 190 ALA A O 1
ATOM 1524 N N . ARG A 1 191 ? 13.289 -29.906 -3.527 1 47.28 191 ARG A N 1
ATOM 1525 C CA . ARG A 1 191 ? 13.75 -31.125 -4.172 1 47.28 191 ARG A CA 1
ATOM 1526 C C . ARG A 1 191 ? 15.125 -30.922 -4.797 1 47.28 191 ARG A C 1
ATOM 1528 O O . ARG A 1 191 ? 15.773 -31.891 -5.211 1 47.28 191 ARG A O 1
ATOM 1535 N N . ARG A 1 192 ? 15.562 -29.594 -4.746 1 45.56 192 ARG A N 1
ATOM 1536 C CA . ARG A 1 192 ? 16.922 -29.438 -5.25 1 45.56 192 ARG A CA 1
ATOM 1537 C C . ARG A 1 192 ? 17.906 -29.25 -4.105 1 45.56 192 ARG A C 1
ATOM 1539 O O . ARG A 1 192 ? 17.578 -28.625 -3.088 1 45.56 192 ARG A O 1
ATOM 1546 N N . MET B 1 1 ? -11.773 16.844 -3.082 1 80.69 1 MET B N 1
ATOM 1547 C CA . MET B 1 1 ? -10.477 17.5 -3.25 1 80.69 1 MET B CA 1
ATOM 1548 C C . MET B 1 1 ? -10.305 18 -4.68 1 80.69 1 MET B C 1
ATOM 1550 O O . MET B 1 1 ? -9.453 18.844 -4.941 1 80.69 1 MET B O 1
ATOM 1554 N N . GLY B 1 2 ? -11.242 17.734 -5.629 1 85.38 2 GLY B N 1
ATOM 1555 C CA . GLY B 1 2 ? -11.133 18.094 -7.035 1 85.38 2 GLY B CA 1
ATOM 1556 C C . GLY B 1 2 ? -10.234 17.156 -7.82 1 85.38 2 GLY B C 1
ATOM 1557 O O . GLY B 1 2 ? -9.539 16.312 -7.234 1 85.38 2 GLY B O 1
ATOM 1558 N N . PRO B 1 3 ? -10.211 17.203 -9.109 1 93.31 3 PRO B N 1
ATOM 1559 C CA . PRO B 1 3 ? -9.406 16.328 -9.953 1 93.31 3 PRO B CA 1
ATOM 1560 C C . PRO B 1 3 ? -7.914 16.609 -9.859 1 93.31 3 PRO B C 1
ATOM 1562 O O . PRO B 1 3 ? -7.512 17.781 -9.75 1 93.31 3 PRO B O 1
ATOM 1565 N N . THR B 1 4 ? -7.129 15.602 -9.867 1 95.69 4 THR B N 1
ATOM 1566 C CA . THR B 1 4 ? -5.676 15.758 -9.852 1 95.69 4 THR B CA 1
ATOM 1567 C C . THR B 1 4 ? -5.109 15.633 -11.266 1 95.69 4 THR B C 1
ATOM 1569 O O . THR B 1 4 ? -5.801 15.188 -12.18 1 95.69 4 THR B O 1
ATOM 1572 N N . SER B 1 5 ? -3.832 16.078 -11.398 1 93.19 5 SER B N 1
ATOM 1573 C CA . SER B 1 5 ? -3.137 15.945 -12.672 1 93.19 5 SER B CA 1
ATOM 1574 C C . SER B 1 5 ? -2.971 14.484 -13.062 1 93.19 5 SER B C 1
ATOM 1576 O O . SER B 1 5 ? -2.861 14.156 -14.25 1 93.19 5 SER B O 1
ATOM 1578 N N . SER B 1 6 ? -3.062 13.57 -12.086 1 92.38 6 SER B N 1
ATOM 1579 C CA . SER B 1 6 ? -2.916 12.141 -12.344 1 92.38 6 SER B CA 1
ATOM 1580 C C . SER B 1 6 ? -4.266 11.484 -12.633 1 92.38 6 SER B C 1
ATOM 1582 O O . SER B 1 6 ? -4.34 10.281 -12.883 1 92.38 6 SER B O 1
ATOM 1584 N N . GLY B 1 7 ? -5.355 12.234 -12.547 1 94.44 7 GLY B N 1
ATOM 1585 C CA . GLY B 1 7 ? -6.672 11.75 -12.938 1 94.44 7 GLY B CA 1
ATOM 1586 C C . GLY B 1 7 ? -7.5 11.273 -11.758 1 94.44 7 GLY B C 1
ATOM 1587 O O . GLY B 1 7 ? -8.594 10.742 -11.938 1 94.44 7 GLY B O 1
ATOM 1588 N N . ASN B 1 8 ? -7.02 11.461 -10.57 1 96.62 8 ASN B N 1
ATOM 1589 C CA . ASN B 1 8 ? -7.773 11.07 -9.383 1 96.62 8 ASN B CA 1
ATOM 1590 C C . ASN B 1 8 ? -8.758 12.164 -8.961 1 96.62 8 ASN B C 1
ATOM 1592 O O . ASN B 1 8 ? -8.516 13.344 -9.203 1 96.62 8 ASN B O 1
ATOM 1596 N N . ARG B 1 9 ? -9.859 11.703 -8.289 1 95.88 9 ARG B N 1
ATOM 1597 C CA . ARG B 1 9 ? -10.906 12.648 -7.914 1 95.88 9 ARG B CA 1
ATOM 1598 C C . ARG B 1 9 ? -11.398 12.391 -6.492 1 95.88 9 ARG B C 1
ATOM 1600 O O . ARG B 1 9 ? -11.898 13.297 -5.824 1 95.88 9 ARG B O 1
ATOM 1607 N N . TYR B 1 10 ? -11.25 11.148 -6.059 1 94.44 10 TYR B N 1
ATOM 1608 C CA . TYR B 1 10 ? -11.789 10.734 -4.766 1 94.44 10 TYR B CA 1
ATOM 1609 C C . TYR B 1 10 ? -10.719 10.07 -3.912 1 94.44 10 TYR B C 1
ATOM 1611 O O . TYR B 1 10 ? -9.672 9.664 -4.422 1 94.44 10 TYR B O 1
ATOM 1619 N N . ILE B 1 11 ? -10.977 10.062 -2.631 1 96 11 ILE B N 1
ATOM 1620 C CA . ILE B 1 11 ? -10.164 9.289 -1.696 1 96 11 ILE B CA 1
ATOM 1621 C C . ILE B 1 11 ? -11.016 8.211 -1.043 1 96 11 ILE B C 1
ATOM 1623 O O . ILE B 1 11 ? -12.102 8.492 -0.533 1 96 11 ILE B O 1
ATOM 1627 N N . VAL B 1 12 ? -10.633 6.969 -1.172 1 94.69 12 VAL B N 1
ATOM 1628 C CA . VAL B 1 12 ? -11.242 5.875 -0.419 1 94.69 12 VAL B CA 1
ATOM 1629 C C . VAL B 1 12 ? -10.43 5.609 0.847 1 94.69 12 VAL B C 1
ATOM 1631 O O . VAL B 1 12 ? -9.234 5.312 0.775 1 94.69 12 VAL B O 1
ATOM 1634 N N . THR B 1 13 ? -11.055 5.766 1.97 1 95.25 13 THR B N 1
ATOM 1635 C CA . THR B 1 13 ? -10.375 5.523 3.238 1 95.25 13 THR B CA 1
ATOM 1636 C C . THR B 1 13 ? -10.805 4.188 3.836 1 95.25 13 THR B C 1
ATOM 1638 O O . THR B 1 13 ? -11.977 3.803 3.734 1 95.25 13 THR B O 1
ATOM 1641 N N . VAL B 1 14 ? -9.867 3.471 4.348 1 95 14 VAL B N 1
ATOM 1642 C CA . VAL B 1 14 ? -10.07 2.23 5.09 1 95 14 VAL B CA 1
ATOM 1643 C C . VAL B 1 14 ? -9.406 2.33 6.461 1 95 14 VAL B C 1
ATOM 1645 O O . VAL B 1 14 ? -8.234 2.701 6.562 1 95 14 VAL B O 1
ATOM 1648 N N . ILE B 1 15 ? -10.172 2.031 7.492 1 93.62 15 ILE B N 1
ATOM 1649 C CA . ILE B 1 15 ? -9.617 2.154 8.836 1 93.62 15 ILE B CA 1
ATOM 1650 C C . ILE B 1 15 ? -9.805 0.839 9.594 1 93.62 15 ILE B C 1
ATOM 1652 O O . ILE B 1 15 ? -10.891 0.254 9.578 1 93.62 15 ILE B O 1
ATOM 1656 N N . ASP B 1 16 ? -8.711 0.385 10.125 1 92.62 16 ASP B N 1
ATOM 1657 C CA . ASP B 1 16 ? -8.781 -0.756 11.031 1 92.62 16 ASP B CA 1
ATOM 1658 C C . ASP B 1 16 ? -9.383 -0.353 12.375 1 92.62 16 ASP B C 1
ATOM 1660 O O . ASP B 1 16 ? -8.852 0.521 13.062 1 92.62 16 ASP B O 1
ATOM 1664 N N . GLN B 1 17 ? -10.391 -0.969 12.797 1 88.44 17 GLN B N 1
ATOM 1665 C CA . GLN B 1 17 ? -11.117 -0.539 13.977 1 88.44 17 GLN B CA 1
ATOM 1666 C C . GLN B 1 17 ? -10.336 -0.855 15.25 1 88.44 17 GLN B C 1
ATOM 1668 O O . GLN B 1 17 ? -10.516 -0.191 16.281 1 88.44 17 GLN B O 1
ATOM 1673 N N . PHE B 1 18 ? -9.445 -1.794 15.18 1 88.38 18 PHE B N 1
ATOM 1674 C CA . PHE B 1 18 ? -8.688 -2.184 16.359 1 88.38 18 PHE B CA 1
ATOM 1675 C C . PHE B 1 18 ? -7.469 -1.292 16.531 1 88.38 18 PHE B C 1
ATOM 1677 O O . PHE B 1 18 ? -7.324 -0.626 17.562 1 88.38 18 PHE B O 1
ATOM 1684 N N . THR B 1 19 ? -6.641 -1.189 15.57 1 92.56 19 THR B N 1
ATOM 1685 C CA . THR B 1 19 ? -5.395 -0.437 15.656 1 92.56 19 THR B CA 1
ATOM 1686 C C . THR B 1 19 ? -5.617 1.022 15.273 1 92.56 19 THR B C 1
ATOM 1688 O O . THR B 1 19 ? -4.773 1.878 15.547 1 92.56 19 THR B O 1
ATOM 1691 N N . ARG B 1 20 ? -6.723 1.279 14.57 1 91.44 20 ARG B N 1
ATOM 1692 C CA . ARG B 1 20 ? -7.047 2.59 14.016 1 91.44 20 ARG B CA 1
ATOM 1693 C C . ARG B 1 20 ? -6.105 2.947 12.875 1 91.44 20 ARG B C 1
ATOM 1695 O O . ARG B 1 20 ? -6 4.113 12.492 1 91.44 20 ARG B O 1
ATOM 1702 N N . TYR B 1 21 ? -5.406 1.925 12.375 1 95.12 21 TYR B N 1
ATOM 1703 C CA . TYR B 1 21 ? -4.512 2.164 11.25 1 95.12 21 TYR B CA 1
ATOM 1704 C C . TYR B 1 21 ? -5.293 2.582 10.008 1 95.12 21 TYR B C 1
ATOM 1706 O O . TYR B 1 21 ? -6.27 1.93 9.633 1 95.12 21 TYR B O 1
ATOM 1714 N N . LEU B 1 22 ? -4.84 3.652 9.398 1 96.31 22 LEU B N 1
ATOM 1715 C CA . LEU B 1 22 ? -5.547 4.262 8.273 1 96.31 22 LEU B CA 1
ATOM 1716 C C . LEU B 1 22 ? -4.887 3.898 6.953 1 96.31 22 LEU B C 1
ATOM 1718 O O . LEU B 1 22 ? -3.662 3.961 6.828 1 96.31 22 LEU B O 1
ATOM 1722 N N . GLY B 1 23 ? -5.703 3.412 6.031 1 97.06 23 GLY B N 1
ATOM 1723 C CA . GLY B 1 23 ? -5.375 3.463 4.617 1 97.06 23 GLY B CA 1
ATOM 1724 C C . GLY B 1 23 ? -6.18 4.5 3.855 1 97.06 23 GLY B C 1
ATOM 1725 O O . GLY B 1 23 ? -7.367 4.688 4.117 1 97.06 23 GLY B O 1
ATOM 1726 N N . ALA B 1 24 ? -5.539 5.195 2.969 1 97.31 24 ALA B N 1
ATOM 1727 C CA . ALA B 1 24 ? -6.195 6.172 2.1 1 97.31 24 ALA B CA 1
ATOM 1728 C C . ALA B 1 24 ? -5.684 6.059 0.666 1 97.31 24 ALA B C 1
ATOM 1730 O O . ALA B 1 24 ? -4.473 6.074 0.429 1 97.31 24 ALA B O 1
ATOM 1731 N N . TYR B 1 25 ? -6.582 5.969 -0.25 1 97.06 25 TYR B N 1
ATOM 1732 C CA . TYR B 1 25 ? -6.242 5.668 -1.637 1 97.06 25 TYR B CA 1
ATOM 1733 C C . TYR B 1 25 ? -6.91 6.652 -2.588 1 97.06 25 TYR B C 1
ATOM 1735 O O . TYR B 1 25 ? -8.133 6.809 -2.574 1 97.06 25 TYR B O 1
ATOM 1743 N N . ALA B 1 26 ? -6.09 7.355 -3.371 1 97.12 26 ALA B N 1
ATOM 1744 C CA . ALA B 1 26 ? -6.625 8.234 -4.406 1 97.12 26 ALA B CA 1
ATOM 1745 C C . ALA B 1 26 ? -7.176 7.43 -5.582 1 97.12 26 ALA B C 1
ATOM 1747 O O . ALA B 1 26 ? -6.504 6.527 -6.094 1 97.12 26 ALA B O 1
ATOM 1748 N N . VAL B 1 27 ? -8.414 7.738 -5.977 1 96.44 27 VAL B N 1
ATOM 1749 C CA . VAL B 1 27 ? -9.047 6.969 -7.047 1 96.44 27 VAL B CA 1
ATOM 1750 C C . VAL B 1 27 ? -9.719 7.914 -8.039 1 96.44 27 VAL B C 1
ATOM 1752 O O . VAL B 1 27 ? -10.094 9.031 -7.684 1 96.44 27 VAL B O 1
ATOM 1755 N N . PRO B 1 28 ? -9.844 7.438 -9.297 1 96 28 PRO B N 1
ATOM 1756 C CA . PRO B 1 28 ? -10.398 8.312 -10.328 1 96 28 PRO B CA 1
ATOM 1757 C C . PRO B 1 28 ? -11.922 8.43 -10.25 1 96 28 PRO B C 1
ATOM 1759 O O . PRO B 1 28 ? -12.5 9.383 -10.766 1 96 28 PRO B O 1
ATOM 1762 N N . ASN B 1 29 ? -12.578 7.414 -9.656 1 94.06 29 ASN B N 1
ATOM 1763 C CA . ASN B 1 29 ? -14.039 7.395 -9.555 1 94.06 29 ASN B CA 1
ATOM 1764 C C . ASN B 1 29 ? -14.508 6.582 -8.352 1 94.06 29 ASN B C 1
ATOM 1766 O O . ASN B 1 29 ? -13.688 5.988 -7.645 1 94.06 29 ASN B O 1
ATOM 1770 N N . ASN B 1 30 ? -15.727 6.625 -8.141 1 90.69 30 ASN B N 1
ATOM 1771 C CA . ASN B 1 30 ? -16.281 5.914 -6.992 1 90.69 30 ASN B CA 1
ATOM 1772 C C . ASN B 1 30 ? -17.141 4.727 -7.426 1 90.69 30 ASN B C 1
ATOM 1774 O O . ASN B 1 30 ? -18.125 4.406 -6.773 1 90.69 30 ASN B O 1
ATOM 1778 N N . LYS B 1 31 ? -16.719 4.094 -8.469 1 91.38 31 LYS B N 1
ATOM 1779 C CA . LYS B 1 31 ? -17.453 2.928 -8.961 1 91.38 31 LYS B CA 1
ATOM 1780 C C . LYS B 1 31 ? -17.172 1.699 -8.102 1 91.38 31 LYS B C 1
ATOM 1782 O O . LYS B 1 31 ? -16.141 1.629 -7.426 1 91.38 31 LYS B O 1
ATOM 1787 N N . ALA B 1 32 ? -18.047 0.753 -8.219 1 89.19 32 ALA B N 1
ATOM 1788 C CA . ALA B 1 32 ? -17.969 -0.47 -7.426 1 89.19 32 ALA B CA 1
ATOM 1789 C C . ALA B 1 32 ? -16.656 -1.203 -7.672 1 89.19 32 ALA B C 1
ATOM 1791 O O . ALA B 1 32 ? -16 -1.671 -6.73 1 89.19 32 ALA B O 1
ATOM 1792 N N . GLU B 1 33 ? -16.281 -1.271 -8.906 1 89.81 33 GLU B N 1
ATOM 1793 C CA . GLU B 1 33 ? -15.062 -1.982 -9.258 1 89.81 33 GLU B CA 1
ATOM 1794 C C . GLU B 1 33 ? -13.836 -1.302 -8.656 1 89.81 33 GLU B C 1
ATOM 1796 O O . GLU B 1 33 ? -12.922 -1.972 -8.164 1 89.81 33 GLU B O 1
ATOM 1801 N N . THR B 1 34 ? -13.844 0.001 -8.734 1 93.06 34 THR B N 1
ATOM 1802 C CA . THR B 1 34 ? -12.742 0.779 -8.18 1 93.06 34 THR B CA 1
ATOM 1803 C C . THR B 1 34 ? -12.641 0.571 -6.676 1 93.06 34 THR B C 1
ATOM 1805 O O . THR B 1 34 ? -11.547 0.377 -6.145 1 93.06 34 THR B O 1
ATOM 1808 N N . ILE B 1 35 ? -13.695 0.537 -6.027 1 92.69 35 ILE B N 1
ATOM 1809 C CA . ILE B 1 35 ? -13.727 0.349 -4.582 1 92.69 35 ILE B CA 1
ATOM 1810 C C . ILE B 1 35 ? -13.273 -1.067 -4.234 1 92.69 35 ILE B C 1
ATOM 1812 O O . ILE B 1 35 ? -12.516 -1.267 -3.281 1 92.69 35 ILE B O 1
ATOM 1816 N N . ALA B 1 36 ? -13.766 -2.014 -4.992 1 93.19 36 ALA B N 1
ATOM 1817 C CA . ALA B 1 36 ? -13.344 -3.396 -4.781 1 93.19 36 ALA B CA 1
ATOM 1818 C C . ALA B 1 36 ? -11.836 -3.537 -4.93 1 93.19 36 ALA B C 1
ATOM 1820 O O . ALA B 1 36 ? -11.188 -4.242 -4.152 1 93.19 36 ALA B O 1
ATOM 1821 N N . GLU B 1 37 ? -11.289 -2.891 -5.918 1 94.06 37 GLU B N 1
ATOM 1822 C CA . GLU B 1 37 ? -9.852 -2.938 -6.129 1 94.06 37 GLU B CA 1
ATOM 1823 C C . GLU B 1 37 ? -9.094 -2.398 -4.914 1 94.06 37 GLU B C 1
ATOM 1825 O O . GLU B 1 37 ? -8.094 -2.977 -4.492 1 94.06 37 GLU B O 1
ATOM 1830 N N . VAL B 1 38 ? -9.555 -1.316 -4.41 1 95.75 38 VAL B N 1
ATOM 1831 C CA . VAL B 1 38 ? -8.93 -0.709 -3.24 1 95.75 38 VAL B CA 1
ATOM 1832 C C . VAL B 1 38 ? -8.961 -1.686 -2.066 1 95.75 38 VAL B C 1
ATOM 1834 O O . VAL B 1 38 ? -7.945 -1.92 -1.413 1 95.75 38 VAL B O 1
ATOM 1837 N N . LEU B 1 39 ? -10.078 -2.277 -1.842 1 95.56 39 LEU B N 1
ATOM 1838 C CA . LEU B 1 39 ? -10.273 -3.131 -0.675 1 95.56 39 LEU B CA 1
ATOM 1839 C C . LEU B 1 39 ? -9.508 -4.441 -0.822 1 95.56 39 LEU B C 1
ATOM 1841 O O . LEU B 1 39 ? -8.75 -4.824 0.075 1 95.56 39 LEU B O 1
ATOM 1845 N N . PHE B 1 40 ? -9.633 -5.059 -1.947 1 94.69 40 PHE B N 1
ATOM 1846 C CA . PHE B 1 40 ? -9.141 -6.426 -2.07 1 94.69 40 PHE B CA 1
ATOM 1847 C C . PHE B 1 40 ? -7.719 -6.445 -2.617 1 94.69 40 PHE B C 1
ATOM 1849 O O . PHE B 1 40 ? -6.848 -7.137 -2.084 1 94.69 40 PHE B O 1
ATOM 1856 N N . SER B 1 41 ? -7.457 -5.676 -3.641 1 95.81 41 SER B N 1
ATOM 1857 C CA . SER B 1 41 ? -6.121 -5.684 -4.234 1 95.81 41 SER B CA 1
ATOM 1858 C C . SER B 1 41 ? -5.137 -4.883 -3.387 1 95.81 41 SER B C 1
ATOM 1860 O O . SER B 1 41 ? -4.027 -5.344 -3.115 1 95.81 41 SER B O 1
ATOM 1862 N N . LYS B 1 42 ? -5.527 -3.699 -2.953 1 96.31 42 LYS B N 1
ATOM 1863 C CA . LYS B 1 42 ? -4.586 -2.816 -2.273 1 96.31 42 LYS B CA 1
ATOM 1864 C C . LYS B 1 42 ? -4.531 -3.117 -0.777 1 96.31 42 LYS B C 1
ATOM 1866 O O . LYS B 1 42 ? -3.516 -3.602 -0.273 1 96.31 42 LYS B O 1
ATOM 1871 N N . TRP B 1 43 ? -5.633 -3.01 -0.08 1 96.69 43 TRP B N 1
ATOM 1872 C CA . TRP B 1 43 ? -5.664 -3.148 1.372 1 96.69 43 TRP B CA 1
ATOM 1873 C C . TRP B 1 43 ? -5.328 -4.574 1.791 1 96.69 43 TRP B C 1
ATOM 1875 O O . TRP B 1 43 ? -4.453 -4.797 2.629 1 96.69 43 TRP B O 1
ATOM 1885 N N . ILE B 1 44 ? -5.973 -5.531 1.156 1 95.5 44 ILE B N 1
ATOM 1886 C CA . ILE B 1 44 ? -5.832 -6.914 1.603 1 95.5 44 ILE B CA 1
ATOM 1887 C C . ILE B 1 44 ? -4.578 -7.527 0.982 1 95.5 44 ILE B C 1
ATOM 1889 O O . ILE B 1 44 ? -3.645 -7.902 1.695 1 95.5 44 ILE B O 1
ATOM 1893 N N . CYS B 1 45 ? -4.477 -7.574 -0.36 1 95.25 45 CYS B N 1
ATOM 1894 C CA . CYS B 1 45 ? -3.414 -8.336 -1.009 1 95.25 45 CYS B CA 1
ATOM 1895 C C . CYS B 1 45 ? -2.076 -7.617 -0.893 1 95.25 45 CYS B C 1
ATOM 1897 O O . CYS B 1 45 ? -1.105 -8.18 -0.382 1 95.25 45 CYS B O 1
ATOM 1899 N N . GLU B 1 46 ? -2.02 -6.383 -1.295 1 94.75 46 GLU B N 1
ATOM 1900 C CA . GLU B 1 46 ? -0.75 -5.66 -1.316 1 94.75 46 GLU B CA 1
ATOM 1901 C C . GLU B 1 46 ? -0.235 -5.406 0.097 1 94.75 46 GLU B C 1
ATOM 1903 O O . GLU B 1 46 ? 0.964 -5.531 0.357 1 94.75 46 GLU B O 1
ATOM 1908 N N . GLN B 1 47 ? -1.184 -5.07 1.017 1 94.56 47 GLN B N 1
ATOM 1909 C CA . GLN B 1 47 ? -0.742 -4.648 2.342 1 94.56 47 GLN B CA 1
ATOM 1910 C C . GLN B 1 47 ? -0.93 -5.762 3.365 1 94.56 47 GLN B C 1
ATOM 1912 O O . GLN B 1 47 ? -0.493 -5.641 4.512 1 94.56 47 GLN B O 1
ATOM 1917 N N . GLY B 1 48 ? -1.576 -6.855 2.947 1 92.88 48 GLY B N 1
ATOM 1918 C CA . GLY B 1 48 ? -1.646 -8.055 3.768 1 92.88 48 GLY B CA 1
ATOM 1919 C C . GLY B 1 48 ? -2.609 -7.922 4.934 1 92.88 48 GLY B C 1
ATOM 1920 O O . GLY B 1 48 ? -2.453 -8.602 5.953 1 92.88 48 GLY B O 1
ATOM 1921 N N . ARG B 1 49 ? -3.605 -7.031 4.805 1 93.56 49 ARG B N 1
ATOM 1922 C CA . ARG B 1 49 ? -4.508 -6.781 5.926 1 93.56 49 ARG B CA 1
ATOM 1923 C C . ARG B 1 49 ? -5.875 -7.402 5.672 1 93.56 49 ARG B C 1
ATOM 1925 O O . ARG B 1 49 ? -6.809 -6.711 5.258 1 93.56 49 ARG B O 1
ATOM 1932 N N . TRP B 1 50 ? -6.012 -8.656 5.961 1 93.19 50 TRP B N 1
ATOM 1933 C CA . TRP B 1 50 ? -7.238 -9.422 5.77 1 93.19 50 TRP B CA 1
ATOM 1934 C C . TRP B 1 50 ? -8.188 -9.242 6.949 1 93.19 50 TRP B C 1
ATOM 1936 O O . TRP B 1 50 ? -7.906 -9.711 8.055 1 93.19 50 TRP B O 1
ATOM 1946 N N . PRO B 1 51 ? -9.289 -8.633 6.691 1 92.81 51 PRO B N 1
ATOM 1947 C CA . PRO B 1 51 ? -10.211 -8.391 7.805 1 92.81 51 PRO B CA 1
ATOM 1948 C C . PRO B 1 51 ? -11.195 -9.539 8.023 1 92.81 51 PRO B C 1
ATOM 1950 O O . PRO B 1 51 ? -11.477 -10.297 7.09 1 92.81 51 PRO B O 1
ATOM 1953 N N . ASP B 1 52 ? -11.68 -9.602 9.234 1 91.5 52 ASP B N 1
ATOM 1954 C CA . ASP B 1 52 ? -12.773 -10.523 9.508 1 91.5 52 ASP B CA 1
ATOM 1955 C C . ASP B 1 52 ? -14.102 -9.969 9 1 91.5 52 ASP B C 1
ATOM 1957 O O . ASP B 1 52 ? -14.961 -10.727 8.547 1 91.5 52 ASP B O 1
ATOM 1961 N N . SER B 1 53 ? -14.18 -8.664 9.094 1 92.94 53 SER B N 1
ATOM 1962 C CA . SER B 1 53 ? -15.406 -8 8.664 1 92.94 53 SER B CA 1
ATOM 1963 C C . SER B 1 53 ? -15.117 -6.625 8.078 1 92.94 53 SER B C 1
ATOM 1965 O O . SER B 1 53 ? -14.141 -5.977 8.461 1 92.94 53 SER B O 1
ATOM 1967 N N . ILE B 1 54 ? -15.914 -6.273 7.133 1 91.56 54 ILE B N 1
ATOM 1968 C CA . ILE B 1 54 ? -15.859 -4.945 6.535 1 91.56 54 ILE B CA 1
ATOM 1969 C C . ILE B 1 54 ? -17.172 -4.203 6.805 1 91.56 54 ILE B C 1
ATOM 1971 O O . ILE B 1 54 ? -18.25 -4.73 6.551 1 91.56 54 ILE B O 1
ATOM 1975 N N . MET B 1 55 ? -16.984 -3.049 7.395 1 89.25 55 MET B N 1
ATOM 1976 C CA . MET B 1 55 ? -18.141 -2.186 7.656 1 89.25 55 MET B CA 1
ATOM 1977 C C . MET B 1 55 ? -18.125 -0.97 6.738 1 89.25 55 MET B C 1
ATOM 1979 O O . MET B 1 55 ? -17.094 -0.298 6.602 1 89.25 55 MET B O 1
ATOM 1983 N N . SER B 1 56 ? -19.266 -0.749 5.996 1 85.81 56 SER B N 1
ATOM 1984 C CA . SER B 1 56 ? -19.359 0.404 5.109 1 85.81 56 SER B CA 1
ATOM 1985 C C . SER B 1 56 ? -20.766 1.001 5.121 1 85.81 56 SER B C 1
ATOM 1987 O O . SER B 1 56 ? -21.703 0.397 5.66 1 85.81 56 SER B O 1
ATOM 1989 N N . ASP B 1 57 ? -20.859 2.254 4.645 1 78.69 57 ASP B N 1
ATOM 1990 C CA . ASP B 1 57 ? -22.188 2.83 4.465 1 78.69 57 ASP B CA 1
ATOM 1991 C C . ASP B 1 57 ? -22.922 2.164 3.303 1 78.69 57 ASP B C 1
ATOM 1993 O O . ASP B 1 57 ? -22.359 1.312 2.613 1 78.69 57 ASP B O 1
ATOM 1997 N N . ARG B 1 58 ? -24.203 2.396 3.186 1 72.5 58 ARG B N 1
ATOM 1998 C CA . ARG B 1 58 ? -25.031 1.718 2.207 1 72.5 58 ARG B CA 1
ATOM 1999 C C . ARG B 1 58 ? -24.984 2.424 0.856 1 72.5 58 ARG B C 1
ATOM 2001 O O . ARG B 1 58 ? -25.984 2.48 0.14 1 72.5 58 ARG B O 1
ATOM 2008 N N . GLY B 1 59 ? -23.875 2.906 0.55 1 78.44 59 GLY B N 1
ATOM 2009 C CA . GLY B 1 59 ? -23.719 3.443 -0.793 1 78.44 59 GLY B CA 1
ATOM 2010 C C . GLY B 1 59 ? -23.562 2.367 -1.851 1 78.44 59 GLY B C 1
ATOM 2011 O O . GLY B 1 59 ? -22.984 1.309 -1.583 1 78.44 59 GLY B O 1
ATOM 2012 N N . THR B 1 60 ? -24.047 2.525 -3.023 1 77.62 60 THR B N 1
ATOM 2013 C CA . THR B 1 60 ? -24.016 1.553 -4.109 1 77.62 60 THR B CA 1
ATOM 2014 C C . THR B 1 60 ? -22.594 1.123 -4.422 1 77.62 60 THR B C 1
ATOM 2016 O O . THR B 1 60 ? -22.359 0.031 -4.949 1 77.62 60 THR B O 1
ATOM 2019 N N . GLU B 1 61 ? -21.672 1.954 -4.109 1 81.31 61 GLU B N 1
ATOM 2020 C CA . GLU B 1 61 ? -20.266 1.635 -4.34 1 81.31 61 GLU B CA 1
ATOM 2021 C C . GLU B 1 61 ? -19.781 0.569 -3.367 1 81.31 61 GLU B C 1
ATOM 2023 O O . GLU B 1 61 ? -18.781 -0.101 -3.625 1 81.31 61 GLU B O 1
ATOM 2028 N N . PHE B 1 62 ? -20.516 0.319 -2.338 1 82.25 62 PHE B N 1
ATOM 2029 C CA . PHE B 1 62 ? -20.125 -0.659 -1.33 1 82.25 62 PHE B CA 1
ATOM 2030 C C . PHE B 1 62 ? -21.078 -1.838 -1.317 1 82.25 62 PHE B C 1
ATOM 2032 O O . PHE B 1 62 ? -20.688 -2.965 -1.006 1 82.25 62 PHE B O 1
ATOM 2039 N N . GLU B 1 63 ? -22.266 -1.405 -1.539 1 79.06 63 GLU B N 1
ATOM 2040 C CA . GLU B 1 63 ? -23.297 -2.447 -1.574 1 79.06 63 GLU B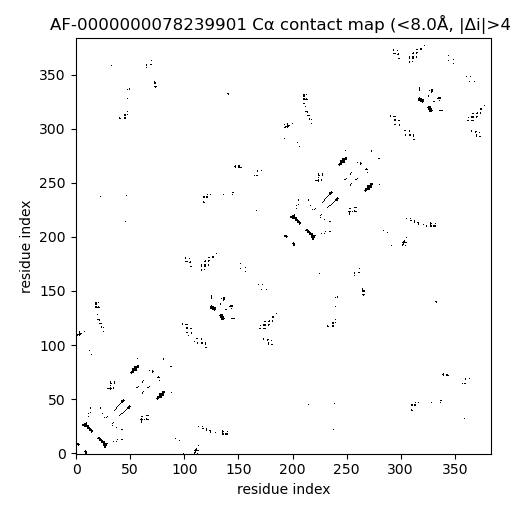 CA 1
ATOM 2041 C C . GLU B 1 63 ? -23.594 -2.871 -3.008 1 79.06 63 GLU B C 1
ATOM 2043 O O . GLU B 1 63 ? -24.484 -2.307 -3.652 1 79.06 63 GLU B O 1
ATOM 2048 N N . ASN B 1 64 ? -22.891 -3.836 -3.469 1 84.56 64 ASN B N 1
ATOM 2049 C CA . ASN B 1 64 ? -23.016 -4.344 -4.828 1 84.56 64 ASN B CA 1
ATOM 2050 C C . ASN B 1 64 ? -22.656 -5.824 -4.91 1 84.56 64 ASN B C 1
ATOM 2052 O O . ASN B 1 64 ? -22.125 -6.391 -3.959 1 84.56 64 ASN B O 1
ATOM 2056 N N . SER B 1 65 ? -22.984 -6.375 -5.949 1 83.19 65 SER B N 1
ATOM 2057 C CA . SER B 1 65 ? -22.844 -7.816 -6.109 1 83.19 65 SER B CA 1
ATOM 2058 C C . SER B 1 65 ? -21.375 -8.234 -6.117 1 83.19 65 SER B C 1
ATOM 2060 O O . SER B 1 65 ? -21.031 -9.312 -5.633 1 83.19 65 SER B O 1
ATOM 2062 N N . THR B 1 66 ? -20.578 -7.387 -6.641 1 84.75 66 THR B N 1
ATOM 2063 C CA . THR B 1 66 ? -19.172 -7.703 -6.738 1 84.75 66 THR B CA 1
ATOM 2064 C C . THR B 1 66 ? -18.531 -7.805 -5.352 1 84.75 66 THR B C 1
ATOM 2066 O O . THR B 1 66 ? -17.906 -8.812 -5.02 1 84.75 66 THR B O 1
ATOM 2069 N N . THR B 1 67 ? -18.719 -6.832 -4.578 1 88.56 67 THR B N 1
ATOM 2070 C CA . THR B 1 67 ? -18.156 -6.797 -3.234 1 88.56 67 THR B CA 1
ATOM 2071 C C . THR B 1 67 ? -18.75 -7.902 -2.369 1 88.56 67 THR B C 1
ATOM 2073 O O . THR B 1 67 ? -18.031 -8.57 -1.621 1 88.56 67 THR B O 1
ATOM 2076 N N . LYS B 1 68 ? -19.984 -8.102 -2.525 1 87.25 68 LYS B N 1
ATOM 2077 C CA . LYS B 1 68 ? -20.672 -9.148 -1.772 1 87.25 68 LYS B CA 1
ATOM 2078 C C . LYS B 1 68 ? -20.094 -10.523 -2.102 1 87.25 68 LYS B C 1
ATOM 2080 O O . LYS B 1 68 ? -19.844 -11.328 -1.201 1 87.25 68 LYS B O 1
ATOM 2085 N N . ALA B 1 69 ? -19.953 -10.797 -3.322 1 84.62 69 ALA B N 1
ATOM 2086 C CA . ALA B 1 69 ? -19.422 -12.086 -3.762 1 84.62 69 ALA B CA 1
ATOM 2087 C C . ALA B 1 69 ? -18 -12.297 -3.256 1 84.62 69 ALA B C 1
ATOM 2089 O O . ALA B 1 69 ? -17.656 -13.375 -2.77 1 84.62 69 ALA B O 1
ATOM 2090 N N . LEU B 1 70 ? -17.172 -11.266 -3.396 1 87.88 70 LEU B N 1
ATOM 2091 C CA . LEU B 1 70 ? -15.781 -11.352 -2.949 1 87.88 70 LEU B CA 1
ATOM 2092 C C . LEU B 1 70 ? -15.711 -11.578 -1.444 1 87.88 70 LEU B C 1
ATOM 2094 O O . LEU B 1 70 ? -14.938 -12.414 -0.976 1 87.88 70 LEU B O 1
ATOM 2098 N N . CYS B 1 71 ? -16.5 -10.867 -0.718 1 89.5 71 CYS B N 1
ATOM 2099 C CA . CYS B 1 71 ? -16.531 -11.047 0.729 1 89.5 71 CYS B CA 1
ATOM 2100 C C . CYS B 1 71 ? -16.953 -12.461 1.093 1 89.5 71 CYS B C 1
ATOM 2102 O O . CYS B 1 71 ? -16.344 -13.094 1.95 1 89.5 71 CYS B O 1
ATOM 2104 N N . SER B 1 72 ? -17.938 -12.906 0.445 1 86.31 72 SER B N 1
ATOM 2105 C CA . SER B 1 72 ? -18.438 -14.25 0.719 1 86.31 72 SER B CA 1
ATOM 2106 C C . SER B 1 72 ? -17.359 -15.305 0.467 1 86.31 72 SER B C 1
ATOM 2108 O O . SER B 1 72 ? -17.094 -16.141 1.329 1 86.31 72 SER B O 1
ATOM 2110 N N . ILE B 1 73 ? -16.719 -15.242 -0.617 1 83.94 73 ILE B N 1
ATOM 2111 C CA . ILE B 1 73 ? -15.727 -16.234 -1.01 1 83.94 73 ILE B CA 1
ATOM 2112 C C . ILE B 1 73 ? -14.516 -16.141 -0.093 1 83.94 73 ILE B C 1
ATOM 2114 O O . ILE B 1 73 ? -13.922 -17.172 0.267 1 83.94 73 ILE B O 1
ATOM 2118 N N . MET B 1 74 ? -14.18 -14.953 0.305 1 88.19 74 MET B N 1
ATOM 2119 C CA . MET B 1 74 ? -13 -14.719 1.128 1 88.19 74 MET B CA 1
ATOM 2120 C C . MET B 1 74 ? -13.336 -14.844 2.611 1 88.19 74 MET B C 1
ATOM 2122 O O . MET B 1 74 ? -12.484 -14.586 3.467 1 88.19 74 MET B O 1
ATOM 2126 N N . ASN B 1 75 ? -14.523 -15.172 2.879 1 89.12 75 ASN B N 1
ATOM 2127 C CA . ASN B 1 75 ? -14.992 -15.359 4.246 1 89.12 75 ASN B CA 1
ATOM 2128 C C . ASN B 1 75 ? -14.836 -14.086 5.074 1 89.12 75 ASN B C 1
ATOM 2130 O O . ASN B 1 75 ? -14.312 -14.117 6.188 1 89.12 75 ASN B O 1
ATOM 2134 N N . ILE B 1 76 ? -15.141 -12.992 4.441 1 91.38 76 ILE B N 1
ATOM 2135 C CA . ILE B 1 76 ? -15.203 -11.688 5.098 1 91.38 76 ILE B CA 1
ATOM 2136 C C . ILE B 1 76 ? -16.656 -11.289 5.312 1 91.38 76 ILE B C 1
ATOM 2138 O O . ILE B 1 76 ? -17.469 -11.32 4.375 1 91.38 76 ILE B O 1
ATOM 2142 N N . THR B 1 77 ? -17.047 -10.984 6.504 1 92.38 77 THR B N 1
ATOM 2143 C CA . THR B 1 77 ? -18.422 -10.57 6.781 1 92.38 77 THR B CA 1
ATOM 2144 C C . THR B 1 77 ? -18.625 -9.109 6.391 1 92.38 77 THR B C 1
ATOM 2146 O O . THR B 1 77 ? -17.859 -8.234 6.805 1 92.38 77 THR B O 1
ATOM 2149 N N . GLN B 1 78 ? -19.578 -8.898 5.562 1 89.75 78 GLN B N 1
ATOM 2150 C CA . GLN B 1 78 ? -19.922 -7.531 5.18 1 89.75 78 GLN B CA 1
ATOM 2151 C C . GLN B 1 78 ? -21.016 -6.965 6.074 1 89.75 78 GLN B C 1
ATOM 2153 O O . GLN B 1 78 ? -22.062 -7.594 6.258 1 89.75 78 GLN B O 1
ATOM 2158 N N . ARG B 1 79 ? -20.719 -5.836 6.637 1 86.88 79 ARG B N 1
ATOM 2159 C CA . ARG B 1 79 ? -21.688 -5.148 7.488 1 86.88 79 ARG B CA 1
ATOM 2160 C C . ARG B 1 79 ? -21.938 -3.729 7 1 86.88 79 ARG B C 1
ATOM 2162 O O . ARG B 1 79 ? -21.031 -3.08 6.465 1 86.88 79 ARG B O 1
ATOM 2169 N N . PHE B 1 80 ? -23.172 -3.381 7.105 1 83.75 80 PHE B N 1
ATOM 2170 C CA . PHE B 1 80 ? -23.516 -2.027 6.688 1 83.75 80 PHE B CA 1
ATOM 2171 C C . PHE B 1 80 ? -23.984 -1.198 7.879 1 83.75 80 PHE B C 1
ATOM 2173 O O . PHE B 1 80 ? -24.703 -1.703 8.75 1 83.75 80 PHE B O 1
ATOM 2180 N N . THR B 1 81 ? -23.359 -0.092 8.039 1 75.88 81 THR B N 1
ATOM 2181 C CA . THR B 1 81 ? -23.75 0.797 9.125 1 75.88 81 THR B CA 1
ATOM 2182 C C . THR B 1 81 ? -25.172 1.318 8.906 1 75.88 81 THR B C 1
ATOM 2184 O O . THR B 1 81 ? -25.562 1.626 7.781 1 75.88 81 THR B O 1
ATOM 2187 N N . LYS B 1 82 ? -26.016 0.821 9.758 1 64 82 LYS B N 1
ATOM 2188 C CA . LYS B 1 82 ? -27.359 1.393 9.719 1 64 82 LYS B CA 1
ATOM 2189 C C . LYS B 1 82 ? -27.328 2.908 9.875 1 64 82 LYS B C 1
ATOM 2191 O O . LYS B 1 82 ? -26.391 3.449 10.477 1 64 82 LYS B O 1
ATOM 2196 N N . GLY B 1 83 ? -28.078 3.758 9.016 1 57.94 83 GLY B N 1
ATOM 2197 C CA . GLY B 1 83 ? -28.234 5.145 9.414 1 57.94 83 GLY B CA 1
ATOM 2198 C C . GLY B 1 83 ? -28.031 5.367 10.906 1 57.94 83 GLY B C 1
ATOM 2199 O O . GLY B 1 83 ? -27.812 6.496 11.344 1 57.94 83 GLY B O 1
ATOM 2200 N N . TYR B 1 84 ? -28.141 4.266 11.641 1 54.41 84 TYR B N 1
ATOM 2201 C CA . TYR B 1 84 ? -28.281 4.52 13.07 1 54.41 84 TYR B CA 1
ATOM 2202 C C . TYR B 1 84 ? -27.062 4.043 13.836 1 54.41 84 TYR B C 1
ATOM 2204 O O . TYR B 1 84 ? -27.141 3.756 15.031 1 54.41 84 TYR B O 1
ATOM 2212 N N . CYS B 1 85 ? -25.891 3.639 13.211 1 62.28 85 CYS B N 1
ATOM 2213 C CA . CYS B 1 85 ? -24.766 3.432 14.117 1 62.28 85 CYS B CA 1
ATOM 2214 C C . CYS B 1 85 ? -23.891 4.672 14.18 1 62.28 85 CYS B C 1
ATOM 2216 O O . CYS B 1 85 ? -22.891 4.773 13.461 1 62.28 85 CYS B O 1
ATOM 2218 N N . PRO B 1 86 ? -24.266 5.605 15.062 1 65 86 PRO B N 1
ATOM 2219 C CA . PRO B 1 86 ? -23.625 6.926 15.156 1 65 86 PRO B CA 1
ATOM 2220 C C . PRO B 1 86 ? -22.125 6.848 15.406 1 65 86 PRO B C 1
ATOM 2222 O O . PRO B 1 86 ? -21.359 7.648 14.867 1 65 86 PRO B O 1
ATOM 2225 N N . ARG B 1 87 ? -21.703 5.746 16.125 1 66.88 87 ARG B N 1
ATOM 2226 C CA . ARG B 1 87 ? -20.297 5.691 16.531 1 66.88 87 ARG B CA 1
ATOM 2227 C C . ARG B 1 87 ? -19.391 5.375 15.344 1 66.88 87 ARG B C 1
ATOM 2229 O O . ARG B 1 87 ? -18.359 6.012 15.164 1 66.88 87 ARG B O 1
ATOM 2236 N N . GLU B 1 88 ? -19.797 4.371 14.578 1 66.81 88 GLU B N 1
ATOM 2237 C CA . GLU B 1 88 ? -18.969 3.957 13.453 1 66.81 88 GLU B CA 1
ATOM 2238 C C . GLU B 1 88 ? -18.969 5.012 12.352 1 66.81 88 GLU B C 1
ATOM 2240 O O . GLU B 1 88 ? -17.938 5.27 11.734 1 66.81 88 GLU B O 1
ATOM 2245 N N . ASN B 1 89 ? -20.156 5.562 12.141 1 71.5 89 ASN B N 1
ATOM 2246 C CA . ASN B 1 89 ? -20.25 6.645 11.172 1 71.5 89 ASN B CA 1
ATOM 2247 C C . ASN B 1 89 ? -19.469 7.875 11.625 1 71.5 89 ASN B C 1
ATOM 2249 O O . ASN B 1 89 ? -18.844 8.555 10.805 1 71.5 89 ASN B O 1
ATOM 2253 N N . GLY B 1 90 ? -19.5 7.969 12.914 1 75.44 90 GLY B N 1
ATOM 2254 C CA . GLY B 1 90 ? -18.766 9.102 13.469 1 75.44 90 GLY B CA 1
ATOM 2255 C C . GLY B 1 90 ? -17.266 8.984 13.281 1 75.44 90 GLY B C 1
ATOM 2256 O O . GLY B 1 90 ? -16.594 9.969 12.953 1 75.44 90 GLY B O 1
ATOM 2257 N N . LEU B 1 91 ? -16.719 7.723 13.359 1 79.75 91 LEU B N 1
ATOM 2258 C CA . LEU B 1 91 ? -15.289 7.508 13.203 1 79.75 91 LEU B CA 1
ATOM 2259 C C . LEU B 1 91 ? -14.852 7.797 11.766 1 79.75 91 LEU B C 1
ATOM 2261 O O . LEU B 1 91 ? -13.875 8.516 11.547 1 79.75 91 LEU B O 1
ATOM 2265 N N . THR B 1 92 ? -15.578 7.211 10.805 1 81.88 92 THR B N 1
ATOM 2266 C CA . THR B 1 92 ? -15.227 7.391 9.398 1 81.88 92 THR B CA 1
ATOM 2267 C C . THR B 1 92 ? -15.312 8.867 9 1 81.88 92 THR B C 1
ATOM 2269 O O . THR B 1 92 ? -14.445 9.375 8.297 1 81.88 92 THR B O 1
ATOM 2272 N N . GLU B 1 93 ? -16.391 9.516 9.477 1 82.81 93 GLU B N 1
ATOM 2273 C CA . GLU B 1 93 ? -16.578 10.938 9.188 1 82.81 93 GLU B CA 1
ATOM 2274 C C . GLU B 1 93 ? -15.461 11.781 9.789 1 82.81 93 GLU B C 1
ATOM 2276 O O . GLU B 1 93 ? -14.953 12.695 9.141 1 82.81 93 GLU B O 1
ATOM 2281 N N . ARG B 1 94 ? -15.094 11.5 10.977 1 84.31 94 ARG B N 1
ATOM 2282 C CA . ARG B 1 94 ? -14.023 12.227 11.656 1 84.31 94 ARG B CA 1
ATOM 2283 C C . ARG B 1 94 ? -12.695 12.039 10.93 1 84.31 94 ARG B C 1
ATOM 2285 O O . ARG B 1 94 ? -11.961 13.008 10.703 1 84.31 94 ARG B O 1
ATOM 2292 N N . VAL B 1 95 ? -12.391 10.836 10.555 1 87.81 95 VAL B N 1
ATOM 2293 C CA . VAL B 1 95 ? -11.133 10.531 9.875 1 87.81 95 VAL B CA 1
ATOM 2294 C C . VAL B 1 95 ? -11.102 11.219 8.508 1 87.81 95 VAL B C 1
ATOM 2296 O O . VAL B 1 95 ? -10.102 11.844 8.148 1 87.81 95 VAL B O 1
ATOM 2299 N N . ASN B 1 96 ? -12.211 11.102 7.812 1 89.31 96 ASN B N 1
ATOM 2300 C CA . ASN B 1 96 ? -12.281 11.75 6.508 1 89.31 96 ASN B CA 1
ATOM 2301 C C . ASN B 1 96 ? -12.117 13.266 6.633 1 89.31 96 ASN B C 1
ATOM 2303 O O . ASN B 1 96 ? -11.445 13.891 5.805 1 89.31 96 ASN B O 1
ATOM 2307 N N . GLY B 1 97 ? -12.773 13.812 7.637 1 89.69 97 GLY B N 1
ATOM 2308 C CA . GLY B 1 97 ? -12.602 15.234 7.898 1 89.69 97 GLY B CA 1
ATOM 2309 C C . GLY B 1 97 ? -11.164 15.617 8.203 1 89.69 97 GLY B C 1
ATOM 2310 O O . GLY B 1 97 ? -10.664 16.625 7.715 1 89.69 97 GLY B O 1
ATOM 2311 N N . THR B 1 98 ? -10.523 14.797 9.008 1 90.12 98 THR B N 1
ATOM 2312 C CA . THR B 1 98 ? -9.133 15.031 9.391 1 90.12 98 THR B CA 1
ATOM 2313 C C . THR B 1 98 ? -8.227 14.984 8.164 1 90.12 98 THR B C 1
ATOM 2315 O O . THR B 1 98 ? -7.418 15.891 7.949 1 90.12 98 THR B O 1
ATOM 2318 N N . ILE B 1 99 ? -8.359 14.008 7.293 1 93.5 99 ILE B N 1
ATOM 2319 C CA . ILE B 1 99 ? -7.535 13.828 6.105 1 93.5 99 ILE B CA 1
ATOM 2320 C C . ILE B 1 99 ? -7.762 14.992 5.141 1 93.5 99 ILE B C 1
ATOM 2322 O O . ILE B 1 99 ? -6.805 15.539 4.586 1 93.5 99 ILE B O 1
ATOM 2326 N N . SER B 1 100 ? -9.023 15.32 5.008 1 92.81 100 SER B N 1
ATOM 2327 C CA . SER B 1 100 ? -9.359 16.422 4.117 1 92.81 100 SER B CA 1
ATOM 2328 C C . SER B 1 100 ? -8.719 17.719 4.586 1 92.81 100 SER B C 1
ATOM 2330 O O . SER B 1 100 ? -8.148 18.469 3.785 1 92.81 100 SER B O 1
ATOM 2332 N N . ARG B 1 101 ? -8.805 17.984 5.816 1 91.75 101 ARG B N 1
ATOM 2333 C CA . ARG B 1 101 ? -8.227 19.203 6.379 1 91.75 101 ARG B CA 1
ATOM 2334 C C . ARG B 1 101 ? -6.711 19.203 6.242 1 91.75 101 ARG B C 1
ATOM 2336 O O . ARG B 1 101 ? -6.113 20.234 5.91 1 91.75 101 ARG B O 1
ATOM 2343 N N . MET B 1 102 ? -6.109 18.109 6.52 1 93.75 102 MET B N 1
ATOM 2344 C CA . MET B 1 102 ? -4.66 18 6.402 1 93.75 102 MET B CA 1
ATOM 2345 C C . MET B 1 102 ? -4.211 18.219 4.961 1 93.75 102 MET B C 1
ATOM 2347 O O . MET B 1 102 ? -3.227 18.922 4.711 1 93.75 102 MET B O 1
ATOM 2351 N N . LEU B 1 103 ? -4.961 17.656 4.043 1 94.56 103 LEU B N 1
ATOM 2352 C CA . LEU B 1 103 ? -4.602 17.812 2.635 1 94.56 103 LEU B CA 1
ATOM 2353 C C . LEU B 1 103 ? -4.77 19.266 2.184 1 94.56 103 LEU B C 1
ATOM 2355 O O . LEU B 1 103 ? -3.971 19.766 1.393 1 94.56 103 LEU B O 1
ATOM 2359 N N . GLN B 1 104 ? -5.805 19.891 2.643 1 91.44 104 GLN B N 1
ATOM 2360 C CA . GLN B 1 104 ? -6.023 21.281 2.305 1 91.44 104 GLN B CA 1
ATOM 2361 C C . GLN B 1 104 ? -4.863 22.156 2.785 1 91.44 104 GLN B C 1
ATOM 2363 O O . GLN B 1 104 ? -4.461 23.094 2.1 1 91.44 104 GLN B O 1
ATOM 2368 N N . LYS B 1 105 ? -4.359 21.797 3.881 1 89.06 105 LYS B N 1
ATOM 2369 C CA . LYS B 1 105 ? -3.295 22.594 4.488 1 89.06 105 LYS B CA 1
ATOM 2370 C C . LYS B 1 105 ? -1.937 22.234 3.891 1 89.06 105 LYS B C 1
ATOM 2372 O O . LYS B 1 105 ? -1.045 23.094 3.818 1 89.06 105 LYS B O 1
ATOM 2377 N N . THR B 1 106 ? -1.734 21.047 3.492 1 89.94 106 THR B N 1
ATOM 2378 C CA . THR B 1 106 ? -0.414 20.547 3.115 1 89.94 106 THR B CA 1
ATOM 2379 C C . THR B 1 106 ? -0.216 20.641 1.604 1 89.94 106 THR B C 1
ATOM 2381 O O . THR B 1 106 ? 0.917 20.625 1.12 1 89.94 106 THR B O 1
ATOM 2384 N N . THR B 1 107 ? -1.3 20.688 0.884 1 89.06 107 THR B N 1
ATOM 2385 C CA . THR B 1 107 ? -1.197 20.672 -0.571 1 89.06 107 THR B CA 1
ATOM 2386 C C . THR B 1 107 ? -0.921 22.078 -1.104 1 89.06 107 THR B C 1
ATOM 2388 O O . THR B 1 107 ? -1.715 23 -0.888 1 89.06 107 THR B O 1
ATOM 2391 N N . VAL B 1 108 ? 0.195 22.234 -1.819 1 83.75 108 VAL B N 1
ATOM 2392 C CA . VAL B 1 108 ? 0.569 23.516 -2.391 1 83.75 108 VAL B CA 1
ATOM 2393 C C . VAL B 1 108 ? -0.12 23.703 -3.74 1 83.75 108 VAL B C 1
ATOM 2395 O O . VAL B 1 108 ? -0.694 24.766 -4.008 1 83.75 108 VAL B O 1
ATOM 2398 N N . VAL B 1 109 ? -0.027 22.688 -4.504 1 87.31 109 VAL B N 1
ATOM 2399 C CA . VAL B 1 109 ? -0.705 22.656 -5.797 1 87.31 109 VAL B CA 1
ATOM 2400 C C . VAL B 1 109 ? -1.985 21.844 -5.691 1 87.31 109 VAL B C 1
ATOM 2402 O O . VAL B 1 109 ? -1.934 20.609 -5.598 1 87.31 109 VAL B O 1
ATOM 2405 N N . PRO B 1 110 ? -3.127 22.453 -5.781 1 88.81 110 PRO B N 1
ATOM 2406 C CA . PRO B 1 110 ? -4.398 21.781 -5.516 1 88.81 110 PRO B CA 1
ATOM 2407 C C . PRO B 1 110 ? -4.586 20.516 -6.367 1 88.81 110 PRO B C 1
ATOM 2409 O O . PRO B 1 110 ? -5.164 19.531 -5.898 1 88.81 110 PRO B O 1
ATOM 2412 N N . SER B 1 111 ? -4.059 20.578 -7.574 1 93 111 SER B N 1
ATOM 2413 C CA . SER B 1 111 ? -4.238 19.453 -8.477 1 93 111 SER B CA 1
ATOM 2414 C C . SER B 1 111 ? -3.221 18.344 -8.203 1 93 111 SER B C 1
ATOM 2416 O O . SER B 1 111 ? -3.09 17.406 -8.984 1 93 111 SER B O 1
ATOM 2418 N N . GLU B 1 112 ? -2.525 18.438 -7.047 1 92.81 112 GLU B N 1
ATOM 2419 C CA . GLU B 1 112 ? -1.503 17.438 -6.75 1 92.81 112 GLU B CA 1
ATOM 2420 C C . GLU B 1 112 ? -1.663 16.875 -5.336 1 92.81 112 GLU B C 1
ATOM 2422 O O . GLU B 1 112 ? -0.688 16.438 -4.723 1 92.81 112 GLU B O 1
ATOM 2427 N N . TRP B 1 113 ? -2.939 16.875 -4.852 1 95 113 TRP B N 1
ATOM 2428 C CA . TRP B 1 113 ? -3.17 16.422 -3.484 1 95 113 TRP B CA 1
ATOM 2429 C C . TRP B 1 113 ? -2.848 14.938 -3.336 1 95 113 TRP B C 1
ATOM 2431 O O . TRP B 1 113 ? -2.51 14.477 -2.244 1 95 113 TRP B O 1
ATOM 2441 N N . ASP B 1 114 ? -2.979 14.172 -4.434 1 95.75 114 ASP B N 1
ATOM 2442 C CA . ASP B 1 114 ? -2.734 12.734 -4.367 1 95.75 114 ASP B CA 1
ATOM 2443 C C . ASP B 1 114 ? -1.25 12.445 -4.164 1 95.75 114 ASP B C 1
ATOM 2445 O O . ASP B 1 114 ? -0.887 11.391 -3.637 1 95.75 114 ASP B O 1
ATOM 2449 N N . LYS B 1 115 ? -0.384 13.359 -4.488 1 92.88 115 LYS B N 1
ATOM 2450 C CA . LYS B 1 115 ? 1.053 13.195 -4.293 1 92.88 115 LYS B CA 1
ATOM 2451 C C . LYS B 1 115 ? 1.437 13.391 -2.832 1 92.88 115 LYS B C 1
ATOM 2453 O O . LYS B 1 115 ? 2.471 12.891 -2.381 1 92.88 115 LYS B O 1
ATOM 2458 N N . ILE B 1 116 ? 0.634 14.102 -2.123 1 94.25 116 ILE B N 1
ATOM 2459 C CA . ILE B 1 116 ? 0.916 14.438 -0.731 1 94.25 116 ILE B CA 1
ATOM 2460 C C . ILE B 1 116 ? 0.205 13.453 0.193 1 94.25 116 ILE B C 1
ATOM 2462 O O . ILE B 1 116 ? 0.59 13.289 1.354 1 94.25 116 ILE B O 1
ATOM 2466 N N . LEU B 1 117 ? -0.744 12.75 -0.297 1 97.25 117 LEU B N 1
ATOM 2467 C CA . LEU B 1 117 ? -1.619 11.875 0.477 1 97.25 117 LEU B CA 1
ATOM 2468 C C . LEU B 1 117 ? -0.806 10.867 1.277 1 97.25 117 LEU B C 1
ATOM 2470 O O . LEU B 1 117 ? -1.067 10.648 2.463 1 97.25 117 LEU B O 1
ATOM 2474 N N . PRO B 1 118 ? 0.275 10.305 0.689 1 96.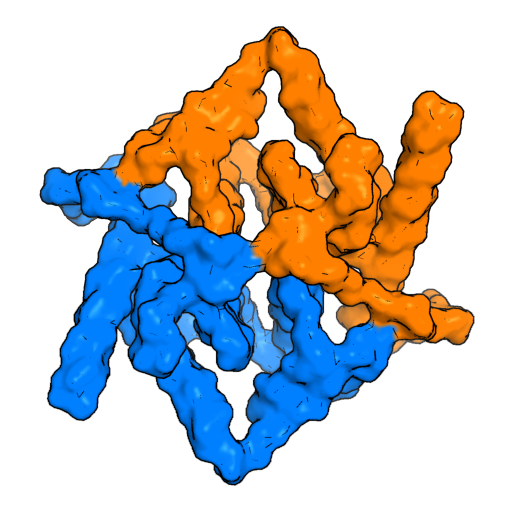75 118 PRO B N 1
ATOM 2475 C CA . PRO B 1 118 ? 1.043 9.336 1.47 1 96.75 118 PRO B CA 1
ATOM 2476 C C . PRO B 1 118 ? 1.659 9.938 2.729 1 96.75 118 PRO B C 1
ATOM 2478 O O . PRO B 1 118 ? 1.697 9.289 3.775 1 96.75 118 PRO B O 1
ATOM 2481 N N . GLN B 1 119 ? 2.115 11.117 2.621 1 95.12 119 GLN B N 1
ATOM 2482 C CA . GLN B 1 119 ? 2.701 11.797 3.77 1 95.12 119 GLN B CA 1
ATOM 2483 C C . GLN B 1 119 ? 1.65 12.062 4.844 1 95.12 119 GLN B C 1
ATOM 2485 O O . GLN B 1 119 ? 1.935 11.953 6.039 1 95.12 119 GLN B O 1
ATOM 2490 N N . VAL B 1 120 ? 0.49 12.43 4.422 1 95.81 120 VAL B N 1
ATOM 2491 C CA . VAL B 1 120 ? -0.613 12.688 5.34 1 95.81 120 VAL B CA 1
ATOM 2492 C C . VAL B 1 120 ? -0.996 11.398 6.062 1 95.81 120 VAL B C 1
ATOM 2494 O O . VAL B 1 120 ? -1.194 11.391 7.277 1 95.81 120 VAL B O 1
ATOM 2497 N N . VAL B 1 121 ? -1.061 10.312 5.344 1 96.88 121 VAL B N 1
ATOM 2498 C CA . VAL B 1 121 ? -1.389 9.008 5.906 1 96.88 121 VAL B CA 1
ATOM 2499 C C . VAL B 1 121 ? -0.331 8.602 6.934 1 96.88 121 VAL B C 1
ATOM 2501 O O . VAL B 1 121 ? -0.663 8.133 8.023 1 96.88 121 VAL B O 1
ATOM 2504 N N . TYR B 1 122 ? 0.885 8.797 6.59 1 96.44 122 TYR B N 1
ATOM 2505 C CA . TYR B 1 122 ? 1.969 8.453 7.504 1 96.44 122 TYR B CA 1
ATOM 2506 C C . TYR B 1 122 ? 1.863 9.242 8.797 1 96.44 122 TYR B C 1
ATOM 2508 O O . TYR B 1 122 ? 1.974 8.68 9.891 1 96.44 122 TYR B O 1
ATOM 2516 N N . ALA B 1 123 ? 1.721 10.539 8.625 1 94.19 123 ALA B N 1
ATOM 2517 C CA . ALA B 1 123 ? 1.617 11.398 9.805 1 94.19 123 ALA B CA 1
ATOM 2518 C C . ALA B 1 123 ? 0.463 10.969 10.703 1 94.19 123 ALA B C 1
ATOM 2520 O O . ALA B 1 123 ? 0.605 10.914 11.922 1 94.19 123 ALA B O 1
ATOM 2521 N N . TYR B 1 124 ? -0.62 10.68 10.102 1 94.44 124 TYR B N 1
ATOM 2522 C CA . TYR B 1 124 ? -1.775 10.211 10.859 1 94.44 124 TYR B CA 1
ATOM 2523 C C . TYR B 1 124 ? -1.442 8.938 11.633 1 94.44 124 TYR B C 1
ATOM 2525 O O . TYR B 1 124 ? -1.698 8.859 12.836 1 94.44 124 TYR B O 1
ATOM 2533 N N . ASN B 1 125 ? -0.872 7.926 10.945 1 95.62 125 ASN B N 1
ATOM 2534 C CA . ASN B 1 125 ? -0.625 6.617 11.539 1 95.62 125 ASN B CA 1
ATOM 2535 C C . ASN B 1 125 ? 0.52 6.66 12.547 1 95.62 125 ASN B C 1
ATOM 2537 O O . ASN B 1 125 ? 0.652 5.766 13.383 1 95.62 125 ASN B O 1
ATOM 2541 N N . ALA B 1 126 ? 1.297 7.707 12.43 1 93.5 126 ALA B N 1
ATOM 2542 C CA . ALA B 1 126 ? 2.459 7.82 13.312 1 93.5 126 ALA B CA 1
ATOM 2543 C C . ALA B 1 126 ? 2.109 8.586 14.586 1 93.5 126 ALA B C 1
ATOM 2545 O O . ALA B 1 126 ? 2.92 8.656 15.516 1 93.5 126 ALA B O 1
ATOM 2546 N N . THR B 1 127 ? 0.971 9.133 14.641 1 91.5 127 THR B N 1
ATOM 2547 C CA . THR B 1 127 ? 0.568 9.969 15.766 1 91.5 127 THR B CA 1
ATOM 2548 C C . THR B 1 127 ? -0.339 9.188 16.719 1 91.5 127 THR B C 1
ATOM 2550 O O . THR B 1 127 ? -1.255 8.492 16.281 1 91.5 127 THR B O 1
ATOM 2553 N N . PRO B 1 128 ? -0.031 9.312 18.047 1 90.25 128 PRO B N 1
ATOM 2554 C CA . PRO B 1 128 ? -0.893 8.625 19 1 90.25 128 PRO B CA 1
ATOM 2555 C C . PRO B 1 128 ? -2.354 9.062 18.906 1 90.25 128 PRO B C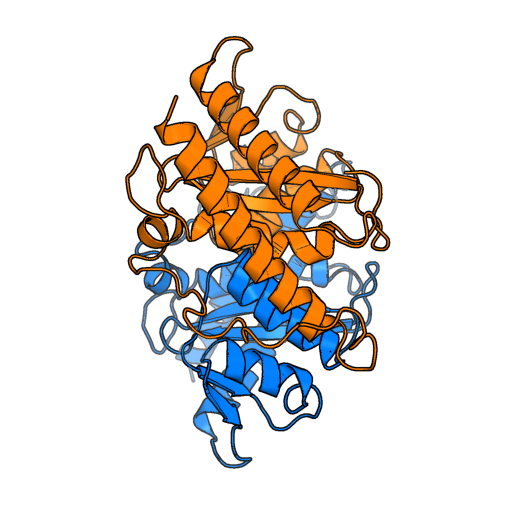 1
ATOM 2557 O O . PRO B 1 128 ? -2.635 10.242 18.688 1 90.25 128 PRO B O 1
ATOM 2560 N N . HIS B 1 129 ? -3.143 8.109 19.016 1 84.19 129 HIS B N 1
ATOM 2561 C CA . HIS B 1 129 ? -4.586 8.32 18.984 1 84.19 129 HIS B CA 1
ATOM 2562 C C . HIS B 1 129 ? -5.137 8.617 20.375 1 84.19 129 HIS B C 1
ATOM 2564 O O . HIS B 1 129 ? -4.652 8.07 21.375 1 84.19 129 HIS B O 1
ATOM 2570 N N . ASP B 1 130 ? -6.188 9.461 20.406 1 79.19 130 ASP B N 1
ATOM 2571 C CA . ASP B 1 130 ? -6.746 9.891 21.672 1 79.19 130 ASP B CA 1
ATOM 2572 C C . ASP B 1 130 ? -7.402 8.727 22.422 1 79.19 130 ASP B C 1
ATOM 2574 O O . ASP B 1 130 ? -7.363 8.672 23.656 1 79.19 130 ASP B O 1
ATOM 2578 N N . VAL B 1 131 ? -7.945 7.824 21.656 1 79.88 131 VAL B N 1
ATOM 2579 C CA . VAL B 1 131 ? -8.703 6.727 22.25 1 79.88 131 VAL B CA 1
ATOM 2580 C C . VAL B 1 131 ? -7.75 5.625 22.719 1 79.88 131 VAL B C 1
ATOM 2582 O O . VAL B 1 131 ? -7.82 5.176 23.859 1 79.88 131 VAL B O 1
ATOM 2585 N N . THR B 1 132 ? -6.75 5.215 21.906 1 85.38 132 THR B N 1
ATOM 2586 C CA . THR B 1 132 ? -5.867 4.094 22.219 1 85.38 132 THR B CA 1
ATOM 2587 C C . THR B 1 132 ? -4.625 4.57 22.969 1 85.38 132 THR B C 1
ATOM 2589 O O . THR B 1 132 ? -3.908 3.768 23.562 1 85.38 132 THR B O 1
ATOM 2592 N N . ARG B 1 133 ? -4.316 5.848 22.859 1 89.31 133 ARG B N 1
ATOM 2593 C CA . ARG B 1 133 ? -3.156 6.484 23.469 1 89.31 133 ARG B CA 1
ATOM 2594 C C . ARG B 1 133 ? -1.861 5.988 22.844 1 89.31 133 ARG B C 1
ATOM 2596 O O . ARG B 1 133 ? -0.778 6.18 23.391 1 89.31 133 ARG B O 1
ATOM 2603 N N . GLU B 1 134 ? -1.971 5.199 21.844 1 93.19 134 GLU B N 1
ATOM 2604 C CA . GLU B 1 134 ? -0.859 4.734 21.016 1 93.19 134 GLU B CA 1
ATOM 2605 C C . GLU B 1 134 ? -1.075 5.086 19.547 1 93.19 134 GLU B C 1
ATOM 2607 O O . GLU B 1 134 ? -2.209 5.297 19.109 1 93.19 134 GLU B O 1
ATOM 2612 N N . SER B 1 135 ? -0.008 5.207 18.891 1 94.25 135 SER B N 1
ATOM 2613 C CA . SER B 1 135 ? -0.165 5.434 17.453 1 94.25 135 SER B CA 1
ATOM 2614 C C . SER B 1 135 ? -0.695 4.184 16.766 1 94.25 135 SER B C 1
ATOM 2616 O O . SER B 1 135 ? -0.373 3.062 17.156 1 94.25 135 SER B O 1
ATOM 2618 N N . PRO B 1 136 ? -1.504 4.367 15.766 1 95.44 136 PRO B N 1
ATOM 2619 C CA . PRO B 1 136 ? -1.903 3.213 14.961 1 95.44 136 PRO B CA 1
ATOM 2620 C C . PRO B 1 136 ? -0.713 2.383 14.484 1 95.44 136 PRO B C 1
ATOM 2622 O O . PRO B 1 136 ? -0.779 1.151 14.477 1 95.44 136 PRO B O 1
ATOM 2625 N N . HIS B 1 137 ? 0.347 3.018 14.172 1 95.56 137 HIS B N 1
ATOM 2626 C CA . HIS B 1 137 ? 1.567 2.35 13.734 1 95.56 137 HIS B CA 1
ATOM 2627 C C . HIS B 1 137 ? 2.098 1.41 14.812 1 95.56 137 HIS B C 1
ATOM 2629 O O . HIS B 1 137 ? 2.414 0.252 14.531 1 95.56 137 HIS B O 1
ATOM 2635 N N . PHE B 1 138 ? 2.17 1.87 15.969 1 94.62 138 PHE B N 1
ATOM 2636 C CA . PHE B 1 138 ? 2.666 1.064 17.078 1 94.62 138 PHE B CA 1
ATOM 2637 C C . PHE B 1 138 ? 1.772 -0.148 17.312 1 94.62 138 PHE B C 1
ATOM 2639 O O . PHE B 1 138 ? 2.266 -1.26 17.516 1 94.62 138 PHE B O 1
ATOM 2646 N N . LEU B 1 139 ? 0.568 0.097 17.297 1 94.12 139 LEU B N 1
ATOM 2647 C CA . LEU B 1 139 ? -0.377 -0.983 17.562 1 94.12 139 LEU B CA 1
ATOM 2648 C C . LEU B 1 139 ? -0.327 -2.031 16.453 1 94.12 139 LEU B C 1
ATOM 2650 O O . LEU B 1 139 ? -0.544 -3.217 16.719 1 94.12 139 LEU B O 1
ATOM 2654 N N . LEU B 1 140 ? -0.027 -1.617 15.258 1 93.62 140 LEU B N 1
ATOM 2655 C CA . LEU B 1 140 ? -0.013 -2.535 14.117 1 93.62 140 LEU B CA 1
ATOM 2656 C C . LEU B 1 140 ? 1.314 -3.279 14.039 1 93.62 140 LEU B C 1
ATOM 2658 O O . LEU B 1 140 ? 1.337 -4.5 13.852 1 93.62 140 LEU B O 1
ATOM 2662 N N . TYR B 1 141 ? 2.432 -2.58 14.172 1 92.19 141 TYR B N 1
ATOM 2663 C CA . TYR B 1 141 ? 3.742 -3.152 13.883 1 92.19 141 TYR B CA 1
ATOM 2664 C C . TYR B 1 141 ? 4.469 -3.527 15.172 1 92.19 141 TYR B C 1
ATOM 2666 O O . TYR B 1 141 ? 5.445 -4.277 15.141 1 92.19 141 TYR B O 1
ATOM 2674 N N . GLY B 1 142 ? 4.086 -2.979 16.266 1 91.12 142 GLY B N 1
ATOM 2675 C CA . GLY B 1 142 ? 4.68 -3.334 17.547 1 91.12 142 GLY B CA 1
ATOM 2676 C C . GLY B 1 142 ? 5.875 -2.475 17.906 1 91.12 142 GLY B C 1
ATOM 2677 O O . GLY B 1 142 ? 6.586 -2.764 18.875 1 91.12 142 GLY B O 1
ATOM 2678 N N . HIS B 1 143 ? 6.16 -1.526 17.109 1 90.69 143 HIS B N 1
ATOM 2679 C CA . HIS B 1 143 ? 7.238 -0.592 17.406 1 90.69 143 HIS B CA 1
ATOM 2680 C C . HIS B 1 143 ? 6.867 0.829 17 1 90.69 143 HIS B C 1
ATOM 2682 O O . HIS B 1 143 ? 5.969 1.028 16.172 1 90.69 143 HIS B O 1
ATOM 2688 N N . ASP B 1 144 ? 7.512 1.813 17.578 1 90.12 144 ASP B N 1
ATOM 2689 C CA . ASP B 1 144 ? 7.203 3.217 17.328 1 90.12 144 ASP B CA 1
ATOM 2690 C C . ASP B 1 144 ? 7.594 3.617 15.906 1 90.12 144 ASP B C 1
ATOM 2692 O O . ASP B 1 144 ? 8.594 3.129 15.367 1 90.12 144 ASP B O 1
ATOM 2696 N N . PRO B 1 145 ? 6.754 4.5 15.305 1 89.12 145 PRO B N 1
ATOM 2697 C CA . PRO B 1 145 ? 7.125 5.031 13.992 1 89.12 145 PRO B CA 1
ATOM 2698 C C . PRO B 1 145 ? 8.359 5.93 14.047 1 89.12 145 PRO B C 1
ATOM 2700 O O . PRO B 1 145 ? 8.688 6.469 15.109 1 89.12 145 PRO B O 1
ATOM 2703 N N . HIS B 1 146 ? 9.008 5.914 12.922 1 85.38 146 HIS B N 1
ATOM 2704 C CA . HIS B 1 146 ? 10.117 6.844 12.789 1 85.38 146 HIS B CA 1
ATOM 2705 C C . HIS B 1 146 ? 9.664 8.172 12.188 1 85.38 146 HIS B C 1
ATOM 2707 O O . HIS B 1 146 ? 8.789 8.195 11.32 1 85.38 146 HIS B O 1
ATOM 2713 N N . TYR B 1 147 ? 9.977 9.188 12.773 1 76.62 147 TYR B N 1
ATOM 2714 C CA . TYR B 1 147 ? 9.781 10.508 12.172 1 76.62 147 TYR B CA 1
ATOM 2715 C C . TYR B 1 147 ? 11.094 11.281 12.109 1 76.62 147 TYR B C 1
ATOM 2717 O O . TYR B 1 147 ? 11.914 11.188 13.031 1 76.62 147 TYR B O 1
ATOM 2725 N N . PRO B 1 148 ? 11.477 11.711 10.938 1 62.47 148 PRO B N 1
ATOM 2726 C CA . PRO B 1 148 ? 12.727 12.484 10.898 1 62.47 148 PRO B CA 1
ATOM 2727 C C . PRO B 1 148 ? 12.758 13.609 11.93 1 62.47 148 PRO B C 1
ATOM 2729 O O . PRO B 1 148 ? 11.836 14.43 11.992 1 62.47 148 PRO B O 1
ATOM 2732 N N . SER B 1 149 ? 13.141 13.305 13.219 1 57.19 149 SER B N 1
ATOM 2733 C CA . SER B 1 149 ? 13.195 14.305 14.281 1 57.19 149 SER B CA 1
ATOM 2734 C C . SER B 1 149 ? 13.641 15.656 13.742 1 57.19 149 SER B C 1
ATOM 2736 O O . SER B 1 149 ? 13.086 16.688 14.117 1 57.19 149 SER B O 1
ATOM 2738 N N . ASP B 1 150 ? 15.07 15.664 13.477 1 48.22 150 ASP B N 1
ATOM 2739 C CA . ASP B 1 150 ? 15.992 16.75 13.172 1 48.22 150 ASP B CA 1
ATOM 2740 C C . ASP B 1 150 ? 15.766 17.281 11.758 1 48.22 150 ASP B C 1
ATOM 2742 O O . ASP B 1 150 ? 16.438 18.234 11.336 1 48.22 150 ASP B O 1
ATOM 2746 N N . VAL B 1 151 ? 15.367 16.5 10.953 1 47.06 151 VAL B N 1
ATOM 2747 C CA . VAL B 1 151 ? 15.648 16.672 9.531 1 47.06 151 VAL B CA 1
ATOM 2748 C C . VAL B 1 151 ? 15.094 18.016 9.062 1 47.06 151 VAL B C 1
ATOM 2750 O O . VAL B 1 151 ? 15.289 18.406 7.914 1 47.06 151 VAL B O 1
ATOM 2753 N N . MET B 1 152 ? 13.836 18.438 9.531 1 47 152 MET B N 1
ATOM 2754 C CA . MET B 1 152 ? 13.43 19.469 8.594 1 47 152 MET B CA 1
ATOM 2755 C C . MET B 1 152 ? 14.453 20.609 8.555 1 47 152 MET B C 1
ATOM 2757 O O . MET B 1 152 ? 14.695 21.25 9.57 1 47 152 MET B O 1
ATOM 2761 N N . PRO B 1 153 ? 15.469 20.344 7.762 1 44.53 153 PRO B N 1
ATOM 2762 C CA . PRO B 1 153 ? 16.359 21.5 7.781 1 44.53 153 PRO B CA 1
ATOM 2763 C C . PRO B 1 153 ? 15.625 22.797 8.125 1 44.53 153 PRO B C 1
ATOM 2765 O O . PRO B 1 153 ? 14.508 23.031 7.652 1 44.53 153 PRO B O 1
ATOM 2768 N N . THR B 1 154 ? 15.742 23.219 9.32 1 40.56 154 THR B N 1
ATOM 2769 C CA . THR B 1 154 ? 15.297 24.594 9.57 1 40.56 154 THR B CA 1
ATOM 2770 C C . THR B 1 154 ? 15.617 25.484 8.375 1 40.56 154 THR B C 1
ATOM 2772 O O . THR B 1 154 ? 15.367 26.688 8.414 1 40.56 154 THR B O 1
ATOM 2775 N N . THR B 1 155 ? 16.781 25.266 7.684 1 40.16 155 THR B N 1
ATOM 2776 C CA . THR B 1 155 ? 17.031 26.156 6.559 1 40.16 155 THR B CA 1
ATOM 2777 C C . THR B 1 155 ? 15.797 26.25 5.66 1 40.16 155 THR B C 1
ATOM 2779 O O . THR B 1 155 ? 15.156 25.234 5.367 1 40.16 155 THR B O 1
ATOM 2782 N N . GLU B 1 156 ? 15.375 27.516 5.328 1 37.97 156 GLU B N 1
ATOM 2783 C CA . GLU B 1 156 ? 14.297 28 4.48 1 37.97 156 GLU B CA 1
ATOM 2784 C C . GLU B 1 156 ? 14.078 27.078 3.283 1 37.97 156 GLU B C 1
ATOM 2786 O O . GLU B 1 156 ? 14.977 26.891 2.461 1 37.97 156 GLU B O 1
ATOM 2791 N N . LEU B 1 157 ? 13.516 25.875 3.334 1 41.47 157 LEU B N 1
ATOM 2792 C CA . LEU B 1 157 ? 12.938 25.391 2.09 1 41.47 157 LEU B CA 1
ATOM 2793 C C . LEU B 1 157 ? 12.547 26.547 1.181 1 41.47 157 LEU B C 1
ATOM 2795 O O . LEU B 1 157 ? 11.547 27.234 1.434 1 41.47 157 LEU B O 1
ATOM 2799 N N . SER B 1 158 ? 13.461 27.531 0.892 1 33.38 158 SER B N 1
ATOM 2800 C CA . SER B 1 158 ? 13.078 28.609 -0.025 1 33.38 158 SER B CA 1
ATOM 2801 C C . SER B 1 158 ? 12.172 28.094 -1.132 1 33.38 158 SER B C 1
ATOM 2803 O O . SER B 1 158 ? 12.438 27.031 -1.722 1 33.38 158 SER B O 1
ATOM 2805 N N . PRO B 1 159 ? 10.945 28.516 -1.046 1 35.75 159 PRO B N 1
ATOM 2806 C CA . PRO B 1 159 ? 10.07 28.266 -2.197 1 35.75 159 PRO B CA 1
ATOM 2807 C C . PRO B 1 159 ? 10.836 28.219 -3.518 1 35.75 159 PRO B C 1
ATOM 2809 O O . PRO B 1 159 ? 10.32 27.719 -4.52 1 35.75 159 PRO B O 1
ATOM 2812 N N . ASN B 1 160 ? 11.891 29.047 -3.598 1 32.5 160 ASN B N 1
ATOM 2813 C CA . ASN B 1 160 ? 12.648 29.25 -4.828 1 32.5 160 ASN B CA 1
ATOM 2814 C C . ASN B 1 160 ? 13.492 28.016 -5.172 1 32.5 160 ASN B C 1
ATOM 2816 O O . ASN B 1 160 ? 14.297 28.062 -6.105 1 32.5 160 ASN B O 1
ATOM 2820 N N . LEU B 1 161 ? 13.766 27.281 -4.23 1 37.22 161 LEU B N 1
ATOM 2821 C CA . LEU B 1 161 ? 14.516 26.125 -4.719 1 37.22 161 LEU B CA 1
ATOM 2822 C C . LEU B 1 161 ? 13.664 25.297 -5.672 1 37.22 161 LEU B C 1
ATOM 2824 O O . LEU B 1 161 ? 13.109 24.266 -5.277 1 37.22 161 LEU B O 1
ATOM 2828 N N . VAL B 1 162 ? 12.914 25.906 -6.398 1 34.78 162 VAL B N 1
ATOM 2829 C CA . VAL B 1 162 ? 12.047 25.422 -7.469 1 34.78 162 VAL B CA 1
ATOM 2830 C C . VAL B 1 162 ? 12.812 24.438 -8.352 1 34.78 162 VAL B C 1
ATOM 2832 O O . VAL B 1 162 ? 12.266 23.906 -9.312 1 34.78 162 VAL B O 1
ATOM 2835 N N . ASP B 1 163 ? 14.211 24.594 -8.445 1 36.66 163 ASP B N 1
ATOM 2836 C CA . ASP B 1 163 ? 14.742 23.891 -9.609 1 36.66 163 ASP B CA 1
ATOM 2837 C C . ASP B 1 163 ? 14.414 22.391 -9.555 1 36.66 163 ASP B C 1
ATOM 2839 O O . ASP B 1 163 ? 13.672 21.953 -8.68 1 36.66 163 ASP B O 1
ATOM 2843 N N . TYR B 1 164 ? 15.57 21.562 -9.836 1 40.22 164 TYR B N 1
ATOM 2844 C CA . TYR B 1 164 ? 15.75 20.203 -10.328 1 40.22 164 TYR B CA 1
ATOM 2845 C C . TYR B 1 164 ? 15.148 19.188 -9.367 1 40.22 164 TYR B C 1
ATOM 2847 O O . TYR B 1 164 ? 14.711 18.109 -9.781 1 40.22 164 TYR B O 1
ATOM 2855 N N . ASP B 1 165 ? 15.148 19.062 -7.844 1 57.28 165 ASP B N 1
ATOM 2856 C CA . ASP B 1 165 ? 14.742 17.781 -7.297 1 57.28 165 ASP B CA 1
ATOM 2857 C C . ASP B 1 165 ? 13.352 17.859 -6.68 1 57.28 165 ASP B C 1
ATOM 2859 O O . ASP B 1 165 ? 13.211 17.938 -5.457 1 57.28 165 ASP B O 1
ATOM 2863 N N . GLN B 1 166 ? 12.445 18.234 -7.559 1 73.69 166 GLN B N 1
ATOM 2864 C CA . GLN B 1 166 ? 11.039 18.531 -7.316 1 73.69 166 GLN B CA 1
ATOM 2865 C C . GLN B 1 166 ? 10.406 17.5 -6.395 1 73.69 166 GLN B C 1
ATOM 2867 O O . GLN B 1 166 ? 9.742 17.844 -5.418 1 73.69 166 GLN B O 1
ATOM 2872 N N . TYR B 1 167 ? 10.727 16.391 -6.57 1 81.88 167 TYR B N 1
ATOM 2873 C CA . TYR B 1 167 ? 10.07 15.367 -5.762 1 81.88 167 TYR B CA 1
ATOM 2874 C C . TYR B 1 167 ? 10.555 15.422 -4.316 1 81.88 167 TYR B C 1
ATOM 2876 O O . TYR B 1 167 ? 9.75 15.375 -3.383 1 81.88 167 TYR B O 1
ATOM 2884 N N . LYS B 1 168 ? 11.844 15.586 -4.188 1 82.75 168 LYS B N 1
ATOM 2885 C CA . LYS B 1 168 ? 12.445 15.602 -2.855 1 82.75 168 LYS B CA 1
ATOM 2886 C C . LYS B 1 168 ? 11.844 16.719 -2.004 1 82.75 168 LYS B C 1
ATOM 2888 O O . LYS B 1 168 ? 11.438 16.484 -0.865 1 82.75 168 LYS B O 1
ATOM 2893 N N . THR B 1 169 ? 11.844 17.875 -2.553 1 82.81 169 THR B N 1
ATOM 2894 C CA . THR B 1 169 ? 11.359 19.031 -1.82 1 82.81 169 THR B CA 1
ATOM 2895 C C . THR B 1 169 ? 9.875 18.906 -1.5 1 82.81 169 THR B C 1
ATOM 2897 O O . THR B 1 169 ? 9.453 19.141 -0.368 1 82.81 169 THR B O 1
ATOM 2900 N N . GLU B 1 170 ? 9.133 18.531 -2.52 1 84.62 170 GLU B N 1
ATOM 2901 C CA . GLU B 1 170 ? 7.695 18.359 -2.328 1 84.62 170 GLU B CA 1
ATOM 2902 C C . GLU B 1 170 ? 7.402 17.281 -1.289 1 84.62 170 GLU B C 1
ATOM 2904 O O . GLU B 1 170 ? 6.512 17.438 -0.451 1 84.62 170 GLU B O 1
ATOM 2909 N N . PHE B 1 171 ? 8.156 16.266 -1.348 1 89.38 171 PHE B N 1
ATOM 2910 C CA . PHE B 1 171 ? 7.957 15.156 -0.433 1 89.38 171 PHE B CA 1
ATOM 2911 C C . PHE B 1 171 ? 8.266 15.57 1.001 1 89.38 171 PHE B C 1
ATOM 2913 O O . PHE B 1 171 ? 7.457 15.352 1.903 1 89.38 171 PHE B O 1
ATOM 2920 N N . LEU B 1 172 ? 9.359 16.188 1.258 1 87.06 172 LEU B N 1
ATOM 2921 C CA . LEU B 1 172 ? 9.797 16.547 2.604 1 87.06 172 LEU B CA 1
ATOM 2922 C C . LEU B 1 172 ? 8.906 17.625 3.195 1 87.06 172 LEU B C 1
ATOM 2924 O O . LEU B 1 172 ? 8.57 17.578 4.383 1 87.06 172 LEU B O 1
ATOM 2928 N N . ASN B 1 173 ? 8.555 18.547 2.344 1 85.12 173 ASN B N 1
ATOM 2929 C CA . ASN B 1 173 ? 7.637 19.578 2.807 1 85.12 173 ASN B CA 1
ATOM 2930 C C . ASN B 1 173 ? 6.273 19 3.17 1 85.12 173 ASN B C 1
ATOM 2932 O O . ASN B 1 173 ? 5.672 19.391 4.168 1 85.12 173 ASN B O 1
ATOM 2936 N N . GLY B 1 174 ? 5.832 18.109 2.316 1 86.19 174 GLY B N 1
ATOM 2937 C CA . GLY B 1 174 ? 4.578 17.438 2.613 1 86.19 174 GLY B CA 1
ATOM 2938 C C . GLY B 1 174 ? 4.594 16.703 3.934 1 86.19 174 GLY B C 1
ATOM 2939 O O . GLY B 1 174 ? 3.643 16.781 4.715 1 86.19 174 GLY B O 1
ATOM 2940 N N . LEU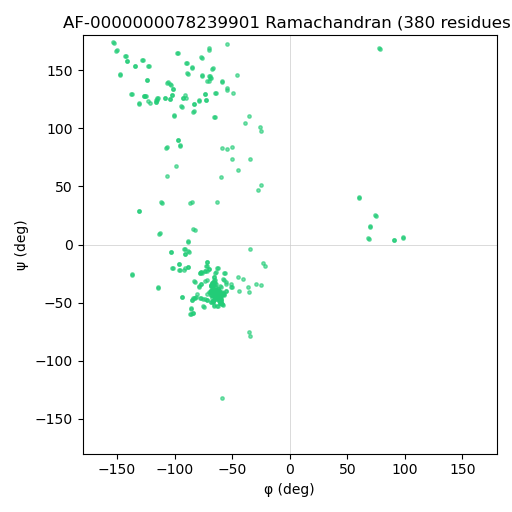 B 1 175 ? 5.684 16.047 4.176 1 88.69 175 LEU B N 1
ATOM 2941 C CA . LEU B 1 175 ? 5.82 15.273 5.406 1 88.69 175 LEU B CA 1
ATOM 2942 C C . LEU B 1 175 ? 5.859 16.188 6.621 1 88.69 175 LEU B C 1
ATOM 2944 O O . LEU B 1 175 ? 5.191 15.922 7.625 1 88.69 175 LEU B O 1
ATOM 2948 N N . LYS B 1 176 ? 6.547 17.203 6.531 1 86.69 176 LYS B N 1
ATOM 2949 C CA . LYS B 1 176 ? 6.656 18.172 7.617 1 86.69 176 LYS B CA 1
ATOM 2950 C C . LYS B 1 176 ? 5.301 18.812 7.922 1 86.69 176 LYS B C 1
ATOM 2952 O O . LYS B 1 176 ? 4.871 18.844 9.078 1 86.69 176 LYS B O 1
ATOM 2957 N N . LEU B 1 177 ? 4.707 19.328 6.914 1 87.31 177 LEU B N 1
ATOM 2958 C CA . LEU B 1 177 ? 3.428 20.016 7.082 1 87.31 177 LEU B CA 1
ATOM 2959 C C . LEU B 1 177 ? 2.371 19.047 7.621 1 87.31 177 LEU B C 1
ATOM 2961 O O . LEU B 1 177 ? 1.545 19.422 8.453 1 87.31 177 LEU B O 1
ATOM 2965 N N . ALA B 1 178 ? 2.383 17.859 7.145 1 90.5 178 ALA B N 1
ATOM 2966 C CA . ALA B 1 178 ? 1.424 16.875 7.617 1 90.5 178 ALA B CA 1
ATOM 2967 C C . ALA B 1 178 ? 1.585 16.625 9.117 1 90.5 178 ALA B C 1
ATOM 2969 O O . ALA B 1 178 ? 0.597 16.547 9.852 1 90.5 178 ALA B O 1
ATOM 2970 N N . ARG B 1 179 ? 2.771 16.5 9.555 1 87.06 179 ARG B N 1
ATOM 2971 C CA . ARG B 1 179 ? 3.039 16.281 10.977 1 87.06 179 ARG B CA 1
ATOM 2972 C C . ARG B 1 179 ? 2.557 17.453 11.812 1 87.06 179 ARG B C 1
ATOM 2974 O O . ARG B 1 179 ? 1.926 17.266 12.852 1 87.06 179 ARG B O 1
ATOM 2981 N N . GLU B 1 180 ? 2.844 18.609 11.352 1 86.75 180 GLU B N 1
ATOM 2982 C CA . GLU B 1 180 ? 2.41 19.812 12.055 1 86.75 180 GLU B CA 1
ATOM 2983 C C . GLU B 1 180 ? 0.889 19.875 12.148 1 86.75 180 GLU B C 1
ATOM 2985 O O . GLU B 1 180 ? 0.338 20.234 13.188 1 86.75 180 GLU B O 1
ATOM 2990 N N . CYS B 1 181 ? 0.269 19.578 11.086 1 88.12 181 CYS B N 1
ATOM 2991 C CA . CYS B 1 181 ? -1.188 19.625 11.031 1 88.12 181 CYS B CA 1
ATOM 2992 C C . CYS B 1 181 ? -1.812 18.672 12.031 1 88.12 181 CYS B C 1
ATOM 2994 O O . CYS B 1 181 ? -2.723 19.031 12.773 1 88.12 181 CYS B O 1
ATOM 2996 N N . ILE B 1 182 ? -1.323 17.453 12.023 1 87.5 182 ILE B N 1
ATOM 2997 C CA . ILE B 1 182 ? -1.944 16.453 12.883 1 87.5 182 ILE B CA 1
ATOM 2998 C C . ILE B 1 182 ? -1.697 16.797 14.344 1 87.5 182 ILE B C 1
ATOM 3000 O O . ILE B 1 182 ? -2.557 16.562 15.195 1 87.5 182 ILE B O 1
ATOM 3004 N N . ASP B 1 183 ? -0.583 17.328 14.609 1 83.69 183 ASP B N 1
ATOM 3005 C CA . ASP B 1 183 ? -0.275 17.75 15.969 1 83.69 183 ASP B CA 1
ATOM 3006 C C . ASP B 1 183 ? -1.205 18.875 16.422 1 83.69 183 ASP B C 1
ATOM 3008 O O . ASP B 1 183 ? -1.623 18.922 17.578 1 83.69 183 ASP B O 1
ATOM 3012 N N . GLU B 1 184 ? -1.464 19.734 15.508 1 84.75 184 GLU B N 1
ATOM 3013 C CA . GLU B 1 184 ? -2.385 20.828 15.797 1 84.75 184 GLU B CA 1
ATOM 3014 C C . GLU B 1 184 ? -3.789 20.312 16.094 1 84.75 184 GLU B C 1
ATOM 3016 O O . GLU B 1 184 ? -4.453 20.781 17.016 1 84.75 184 GLU B O 1
ATOM 3021 N N . TYR B 1 185 ? -4.234 19.375 15.32 1 79.62 185 TYR B N 1
ATOM 3022 C CA . TYR B 1 185 ? -5.574 18.828 15.484 1 79.62 185 TYR B CA 1
ATOM 3023 C C . TYR B 1 185 ? -5.695 18.078 16.812 1 79.62 185 TYR B C 1
ATOM 3025 O O . TYR B 1 185 ? -6.742 18.125 17.453 1 79.62 185 TYR B O 1
ATOM 3033 N N . ARG B 1 186 ? -4.742 17.422 17.156 1 77.31 186 ARG B N 1
ATOM 3034 C CA . ARG B 1 186 ? -4.734 16.703 18.422 1 77.31 186 ARG B CA 1
ATOM 3035 C C . ARG B 1 186 ? -4.793 17.656 19.594 1 77.31 186 ARG B C 1
ATOM 3037 O O . ARG B 1 186 ? -5.492 17.406 20.578 1 77.31 186 ARG B O 1
ATOM 3044 N N . ASN B 1 187 ? -4.008 18.641 19.5 1 75.81 187 ASN B N 1
ATOM 3045 C CA . ASN B 1 187 ? -3.959 19.625 20.578 1 75.81 187 ASN B CA 1
ATOM 3046 C C . ASN B 1 187 ? -5.27 20.391 20.703 1 75.81 187 ASN B C 1
ATOM 3048 O O . ASN B 1 187 ? -5.676 20.781 21.797 1 75.81 187 ASN B O 1
ATOM 3052 N N . ASN B 1 188 ? -5.875 20.578 19.531 1 70.31 188 ASN B N 1
ATOM 3053 C CA . ASN B 1 188 ? -7.152 21.281 19.547 1 70.31 188 ASN B CA 1
ATOM 3054 C C . ASN B 1 188 ? -8.297 20.375 19.984 1 70.31 188 ASN B C 1
ATOM 3056 O O . ASN B 1 188 ? -9.273 20.844 20.562 1 70.31 188 ASN B O 1
ATOM 3060 N N . GLY B 1 189 ? -8.266 19.062 19.594 1 57.81 189 GLY B N 1
ATOM 3061 C CA . GLY B 1 189 ? -9.289 18.141 20.062 1 57.81 189 GLY B CA 1
ATOM 3062 C C . GLY B 1 189 ? -9.195 17.859 21.547 1 57.81 189 GLY B C 1
ATOM 3063 O O . GLY B 1 189 ? -10.211 17.656 22.219 1 57.81 189 GLY B O 1
ATOM 3064 N N . ALA B 1 190 ? -8.008 17.797 22.125 1 52.56 190 ALA B N 1
ATOM 3065 C CA . ALA B 1 190 ? -7.805 17.656 23.578 1 52.56 190 ALA B CA 1
ATOM 3066 C C . ALA B 1 190 ? -8.344 18.875 24.328 1 52.56 190 ALA B C 1
ATOM 3068 O O . ALA B 1 190 ? -8.758 18.766 25.484 1 52.56 190 ALA B O 1
ATOM 3069 N N . ARG B 1 191 ? -8.508 20.109 23.812 1 47.06 191 ARG B N 1
ATOM 3070 C CA . ARG B 1 191 ? -8.969 21.328 24.469 1 47.06 191 ARG B CA 1
ATOM 3071 C C . ARG B 1 191 ? -10.492 21.438 24.406 1 47.06 191 ARG B C 1
ATOM 3073 O O . ARG B 1 191 ? -11.078 22.297 25.062 1 47.06 191 ARG B O 1
ATOM 3080 N N . ARG B 1 192 ? -11.078 20.406 23.625 1 45.19 192 ARG B N 1
ATOM 3081 C CA . ARG B 1 192 ? -12.539 20.453 23.656 1 45.19 192 ARG B CA 1
ATOM 3082 C C . ARG B 1 192 ? -13.094 19.328 24.531 1 45.19 192 ARG B C 1
ATOM 3084 O O . ARG B 1 192 ? -12.523 18.234 24.578 1 45.19 192 ARG B O 1
#

Solvent-accessible surface area (backbone atoms only — not comparable to full-atom values): 21037 Å² total; per-residue (Å²): 120,57,61,29,82,87,54,28,41,41,73,55,73,46,68,40,86,84,44,55,34,56,44,77,42,73,27,62,57,76,44,43,68,55,46,43,42,47,51,50,39,43,43,21,23,56,66,64,54,77,59,66,56,48,78,40,60,80,44,64,43,59,56,40,70,55,50,50,51,51,27,56,46,56,64,24,46,79,43,63,50,52,101,74,39,62,66,65,55,44,50,56,51,49,50,52,51,50,53,50,52,39,44,63,71,40,36,85,52,66,44,45,40,71,76,39,42,26,30,42,44,28,34,55,23,54,35,61,34,87,87,76,68,41,19,12,36,26,66,55,64,70,46,78,64,86,64,58,79,78,35,62,59,83,62,77,76,44,86,70,66,68,63,88,59,57,61,54,55,52,49,54,50,22,37,52,43,18,40,52,45,54,52,50,51,50,58,54,55,69,75,100,119,58,60,28,82,86,55,27,42,41,73,53,73,45,69,40,85,85,43,55,34,58,45,76,40,72,29,62,58,74,44,43,67,55,45,42,42,47,51,49,39,44,44,22,22,55,65,64,53,76,58,67,57,46,77,40,61,80,43,64,44,58,58,42,70,59,48,50,51,52,25,57,43,56,63,25,46,78,42,63,52,52,99,73,40,62,67,64,53,46,50,56,51,49,50,51,50,50,53,51,51,39,43,64,71,40,37,85,52,65,44,44,41,69,76,39,42,26,30,41,42,26,34,55,24,52,36,62,32,89,87,76,67,41,19,13,36,26,65,57,64,70,47,79,63,87,64,60,82,76,36,68,60,81,63,73,78,48,80,74,71,63,60,89,59,53,63,53,55,54,49,52,51,22,37,50,43,19,40,52,44,52,52,49,50,51,57,53,55,70,76,100

Secondary structure (DSSP, 8-state):
----TTS--EEEEEE-TTT--EEEEEES---HHHHHIIIIIIIIIIT----SEEEE-S-TTTSSHHHHHHHHHTT-EEEE--TT-HHHHHHHHHHHHHHHHHHHHH-SSGGGHHHHHHHHHHHHHHSPPTTTSS-HHHHHHSSPPP--SS-S--S---TT---S-HHHHHHHHHHHHHHHHHHHHHHHHHT-/----TTS--EEEEEE-TTT--EEEEEES---HHHHHIIIIIIIIIIT----SEEEE-S-TTTSSHHHHHHHHHTT-EEEE--TT-HHHHHHHHHHHHHHHHHHHHH-SSGGGHHHHHHHHHHHHHHSPPTTTSS-HHHHHHSSPPP--SS-S-SS---TT--SS-HHHHHHHHHHHHHHHHHHHHHHHHHT-

pLDDT: mean 83.27, std 16.17, range [31.81, 97.38]

Nearest PDB structures (foldseek):
  7q5b-assembly1_B  TM=6.789E-01  e=2.936E-08  Saccharomyces cerevisiae S288C
  8fnd-assembly1_G  TM=8.565E-01  e=1.677E-06  Homo sapiens
  3hpg-assembly3_C  TM=8.628E-01  e=2.988E-06  Visna/maedi virus EV1 KV1772
  3hpg-assembly2_F  TM=8.541E-01  e=5.978E-06  Visna/maedi virus EV1 KV1772
  3hpg-assembly3_B-2  TM=8.635E-01  e=7.980E-06  Visna/maedi virus EV1 KV1772

Organism: Teladorsagia circumcincta (NCBI:txid45464)

InterPro domains:
  IPR001584 Integrase, catalytic core [PF00665] (5-84)
  IPR001584 Integrase, catalytic core [PS50994] (1-144)
  IPR012337 Ribonuclease H-like superfamily [SSF53098] (3-150)
  IPR036397 Ribonuclease H superfamily [G3DSA:3.30.420.10] (1-174)